Protein 9CLY (pdb70)

Structure (mmCIF, N/CA/C/O backbone):
data_9CLY
#
_entry.id   9CLY
#
_cell.length_a   111.518
_cell.length_b   111.518
_cell.length_c   102.561
_cell.angle_alpha   90.000
_cell.angle_beta   90.000
_cell.angle_gamma   120.000
#
_symmetry.space_group_name_H-M   'P 31 2 1'
#
loop_
_entity.id
_entity.type
_entity.pdbx_description
1 polymer 'CylG protein'
2 non-polymer 'NADPH DIHYDRO-NICOTINAMIDE-ADENINE-DINUCLEOTIDE PHOSPHATE'
3 non-polymer IMIDAZOLE
4 water water
#
loop_
_atom_site.group_PDB
_atom_site.id
_atom_site.type_symbol
_atom_site.label_atom_id
_atom_site.label_alt_id
_atom_site.label_comp_id
_atom_site.label_asym_id
_atom_site.label_entity_id
_atom_site.label_seq_id
_atom_site.pdbx_PDB_ins_code
_atom_site.Cartn_x
_atom_site.Cartn_y
_atom_site.Cartn_z
_atom_site.occupancy
_atom_site.B_iso_or_equiv
_atom_site.auth_seq_id
_atom_site.auth_comp_id
_atom_site.auth_asym_id
_atom_site.auth_atom_id
_atom_site.pdbx_PDB_model_num
ATOM 1 N N . MET A 1 4 ? 56.07369 -26.93497 13.63442 1.000 58.15235 1 MET A N 1
ATOM 2 C CA . MET A 1 4 ? 55.13948 -26.21850 14.50423 1.000 67.74641 1 MET A CA 1
ATOM 3 C C . MET A 1 4 ? 53.68213 -26.63126 14.23856 1.000 51.20414 1 MET A C 1
ATOM 4 O O . MET A 1 4 ? 52.93911 -25.90406 13.58810 1.000 56.70599 1 MET A O 1
ATOM 9 N N . LYS A 1 5 ? 53.27297 -27.79250 14.73376 1.000 47.21202 2 LYS A N 1
ATOM 10 C CA . LYS A 1 5 ? 51.92304 -28.28111 14.47306 1.000 41.30109 2 LYS A CA 1
ATOM 11 C C . LYS A 1 5 ? 50.90066 -27.60529 15.38445 1.000 40.65372 2 LYS A C 1
ATOM 12 O O . LYS A 1 5 ? 51.18504 -27.28982 16.54443 1.000 40.35553 2 LYS A O 1
ATOM 18 N N . VAL A 1 6 ? 49.68834 -27.41063 14.85806 1.000 34.20122 3 VAL A N 1
ATOM 19 C CA . VAL A 1 6 ? 48.60004 -26.75005 15.57798 1.000 29.65536 3 VAL A CA 1
ATOM 20 C C . VAL A 1 6 ? 47.53431 -27.77934 15.93837 1.000 34.22422 3 VAL A C 1
ATOM 21 O O . VAL A 1 6 ? 47.03573 -28.50115 15.06362 1.000 30.45169 3 VAL A O 1
ATOM 25 N N . ALA A 1 7 ? 47.16911 -27.83066 17.21934 1.000 27.97112 4 ALA A N 1
ATOM 26 C CA . ALA A 1 7 ? 46.10649 -28.69805 17.70436 1.000 31.84021 4 ALA A CA 1
ATOM 27 C C . ALA A 1 7 ? 44.99925 -27.87756 18.35199 1.000 31.24663 4 ALA A C 1
ATOM 28 O O . ALA A 1 7 ? 45.27138 -26.93839 19.10480 1.000 33.96258 4 ALA A O 1
ATOM 30 N N . ILE A 1 8 ? 43.74855 -28.23802 18.06085 1.000 31.29477 5 ILE A N 1
ATOM 31 C CA . ILE A 1 8 ? 42.57966 -27.68312 18.73809 1.000 30.71570 5 ILE A CA 1
ATOM 32 C C . ILE A 1 8 ? 41.96488 -28.76908 19.60902 1.000 27.52002 5 ILE A C 1
ATOM 33 O O . ILE A 1 8 ? 41.61697 -29.84241 19.10837 1.000 28.83390 5 ILE A O 1
ATOM 38 N N . VAL A 1 9 ? 41.79026 -28.48110 20.89543 1.000 28.71381 6 VAL A N 1
ATOM 39 C CA . VAL A 1 9 ? 41.16163 -29.41322 21.83405 1.000 25.97150 6 VAL A CA 1
ATOM 40 C C . VAL A 1 9 ? 39.89330 -28.75037 22.37429 1.000 30.88866 6 VAL A C 1
ATOM 41 O O . VAL A 1 9 ? 39.96995 -27.74675 23.09563 1.000 28.09393 6 VAL A O 1
ATOM 45 N N . THR A 1 10 ? 38.72489 -29.29707 22.02927 1.000 27.25499 7 THR A N 1
ATOM 46 C CA . THR A 1 10 ? 37.48951 -28.76356 22.58966 1.000 30.79573 7 THR A CA 1
ATOM 47 C C . THR A 1 10 ? 37.26090 -29.35983 23.97048 1.000 31.27337 7 THR A C 1
ATOM 48 O O . THR A 1 10 ? 37.68462 -30.48411 24.26503 1.000 30.90516 7 THR A O 1
ATOM 52 N N . GLY A 1 11 ? 36.59978 -28.58855 24.82551 1.000 28.64327 8 GLY A N 1
ATOM 53 C CA . GLY A 1 11 ? 36.58386 -28.93665 26.24087 1.000 30.61927 8 GLY A CA 1
ATOM 54 C C . GLY A 1 11 ? 37.96708 -29.14490 26.81589 1.000 32.29681 8 GLY A C 1
ATOM 55 O O . GLY A 1 11 ? 38.17565 -30.06546 27.61516 1.000 33.59251 8 GLY A O 1
ATOM 56 N N . GLY A 1 12 ? 38.92701 -28.30988 26.42445 1.000 28.73434 9 GLY A N 1
ATOM 57 C CA . GLY A 1 12 ? 40.31539 -28.60957 26.70771 1.000 29.62343 9 GLY A CA 1
ATOM 58 C C . GLY A 1 12 ? 40.87363 -28.07239 28.00714 1.000 34.74244 9 GLY A C 1
ATOM 59 O O . GLY A 1 12 ? 42.10179 -28.07475 28.17743 1.000 32.86645 9 GLY A O 1
ATOM 60 N N . THR A 1 13 ? 40.01798 -27.60886 28.93251 1.000 31.30854 10 THR A N 1
ATOM 61 C CA . THR A 1 13 ? 40.48360 -26.96692 30.15452 1.000 34.74997 10 THR A CA 1
ATOM 62 C C . THR A 1 13 ? 40.13948 -27.72885 31.42167 1.000 35.29821 10 THR A C 1
ATOM 63 O O . THR A 1 13 ? 40.61742 -27.34631 32.49777 1.000 35.15198 10 THR A O 1
ATOM 67 N N . ARG A 1 14 ? 39.34257 -28.79062 31.33698 1.000 32.44611 11 ARG A N 1
ATOM 68 C CA . ARG A 1 14 ? 38.98958 -29.57623 32.51140 1.000 35.08707 11 ARG A CA 1
ATOM 69 C C . ARG A 1 14 ? 39.02466 -31.05164 32.14390 1.000 30.78604 11 ARG A C 1
ATOM 70 O O . ARG A 1 14 ? 38.91374 -31.40997 30.97548 1.000 31.76434 11 ARG A O 1
ATOM 78 N N . GLY A 1 15 ? 39.19883 -31.89761 33.15936 1.000 28.85313 12 GLY A N 1
ATOM 79 C CA . GLY A 1 15 ? 39.05063 -33.33675 33.00179 1.000 30.45417 12 GLY A CA 1
ATOM 80 C C . GLY A 1 15 ? 39.92902 -33.91862 31.91364 1.000 34.61675 12 GLY A C 1
ATOM 81 O O . GLY A 1 15 ? 41.11872 -33.59448 31.78580 1.000 34.10908 12 GLY A O 1
ATOM 82 N N . ILE A 1 16 ? 39.32789 -34.79060 31.10077 1.000 35.04734 13 ILE A N 1
ATOM 83 C CA . ILE A 1 16 ? 40.08823 -35.48293 30.06418 1.000 30.08861 13 ILE A CA 1
ATOM 84 C C . ILE A 1 16 ? 40.66579 -34.48388 29.07997 1.000 30.05083 13 ILE A C 1
ATOM 85 O O . ILE A 1 16 ? 41.82211 -34.61114 28.65109 1.000 28.41061 13 ILE A O 1
ATOM 90 N N . GLY A 1 17 ? 39.89930 -33.43649 28.76082 1.000 29.82983 14 GLY A N 1
ATOM 91 C CA . GLY A 1 17 ? 40.37257 -32.45485 27.79845 1.000 28.17757 14 GLY A CA 1
ATOM 92 C C . GLY A 1 17 ? 41.57777 -31.69072 28.29069 1.000 30.39992 14 GLY A C 1
ATOM 93 O O . GLY A 1 17 ? 42.51014 -31.41147 27.52174 1.000 27.54589 14 GLY A O 1
ATOM 94 N N A ARG A 1 18 ? 41.58167 -31.31659 29.57319 0.520 31.52120 15 ARG A N 1
ATOM 95 N N B ARG A 1 18 ? 41.59014 -31.32982 29.57851 0.480 31.51730 15 ARG A N 1
ATOM 96 C CA A ARG A 1 18 ? 42.75128 -30.67283 30.16101 0.520 31.66618 15 ARG A CA 1
ATOM 97 C CA B ARG A 1 18 ? 42.75430 -30.66869 30.16083 0.480 31.63386 15 ARG A CA 1
ATOM 98 C C A ARG A 1 18 ? 43.99215 -31.54346 30.00178 0.520 28.34455 15 ARG A C 1
ATOM 99 C C B ARG A 1 18 ? 43.99964 -31.53881 30.02743 0.480 28.94175 15 ARG A C 1
ATOM 100 O O A ARG A 1 18 ? 45.06694 -31.04924 29.64494 0.520 30.17852 15 ARG A O 1
ATOM 101 O O B ARG A 1 18 ? 45.08578 -31.04003 29.71375 0.480 29.97143 15 ARG A O 1
ATOM 116 N N . ALA A 1 19 ? 43.85849 -32.84531 30.25468 1.000 26.39538 16 ALA A N 1
ATOM 117 C CA . ALA A 1 19 ? 45.00845 -33.74285 30.16172 1.000 29.31784 16 ALA A CA 1
ATOM 118 C C . ALA A 1 19 ? 45.48659 -33.87943 28.72036 1.000 27.17231 16 ALA A C 1
ATOM 119 O O . ALA A 1 19 ? 46.69155 -33.96110 28.46491 1.000 30.05520 16 ALA A O 1
ATOM 121 N N . ILE A 1 20 ? 44.55587 -33.88203 27.76686 1.000 27.96355 17 ILE A N 1
ATOM 122 C CA . ILE A 1 20 ? 44.92466 -33.88388 26.35326 1.000 28.44805 17 ILE A CA 1
ATOM 123 C C . ILE A 1 20 ? 45.67681 -32.60139 25.99067 1.000 28.64876 17 ILE A C 1
ATOM 124 O O . ILE A 1 20 ? 46.72901 -32.63968 25.34080 1.000 28.98004 17 ILE A O 1
ATOM 129 N N . THR A 1 21 ? 45.15118 -31.44707 26.41240 1.000 30.05379 18 THR A N 1
ATOM 130 C CA . THR A 1 21 ? 45.84022 -30.17616 26.18875 1.000 26.77368 18 THR A CA 1
ATOM 131 C C . THR A 1 21 ? 47.25952 -30.21784 26.73277 1.000 30.76192 18 THR A C 1
ATOM 132 O O . THR A 1 21 ? 48.21305 -29.83329 26.05088 1.000 34.80780 18 THR A O 1
ATOM 136 N N . LYS A 1 22 ? 47.40843 -30.68111 27.97555 1.000 31.31862 19 LYS A N 1
ATOM 137 C CA . LYS A 1 22 ? 48.71759 -30.74918 28.60460 1.000 31.47918 19 LYS A CA 1
ATOM 138 C C . LYS A 1 22 ? 49.64995 -31.69508 27.85935 1.000 33.54505 19 LYS A C 1
ATOM 139 O O . LYS A 1 22 ? 50.85622 -31.43454 27.75050 1.000 34.27273 19 LYS A O 1
ATOM 145 N N . GLU A 1 23 ? 49.11756 -32.80997 27.35878 1.000 31.74457 20 GLU A N 1
ATOM 146 C CA . GLU A 1 23 ? 49.96726 -33.79092 26.69981 1.000 33.51108 20 GLU A CA 1
ATOM 147 C C . GLU A 1 23 ? 50.43370 -33.28503 25.34644 1.000 34.29547 20 GLU A C 1
ATOM 148 O O . GLU A 1 23 ? 51.62127 -33.38808 25.01011 1.000 34.66695 20 GLU A O 1
ATOM 154 N N . LEU A 1 24 ? 49.50422 -32.74099 24.55260 1.000 32.14063 21 LEU A N 1
ATOM 155 C CA . LEU A 1 24 ? 49.87495 -32.18134 23.25785 1.000 33.47707 21 LEU A CA 1
ATOM 156 C C . LEU A 1 24 ? 50.79215 -30.98045 23.41267 1.000 34.77995 21 LEU A C 1
ATOM 157 O O . LEU A 1 24 ? 51.67997 -30.78357 22.57935 1.000 37.19919 21 LEU A O 1
ATOM 162 N N . TYR A 1 25 ? 50.59136 -30.17083 24.46155 1.000 34.09219 22 TYR A N 1
ATOM 163 C CA . TYR A 1 25 ? 51.52111 -29.08429 24.76831 1.000 34.40211 22 TYR A CA 1
ATOM 164 C C . TYR A 1 25 ? 52.91724 -29.62723 25.03757 1.000 41.30269 22 TYR A C 1
ATOM 165 O O . TYR A 1 25 ? 53.91677 -29.12423 24.50272 1.000 38.61639 22 TYR A O 1
ATOM 174 N N . LYS A 1 26 ? 52.99981 -30.65296 25.88546 1.000 38.85209 23 LYS A N 1
ATOM 175 C CA . LYS A 1 26 ? 54.28285 -31.26485 26.20428 1.000 39.55889 23 LYS A CA 1
ATOM 176 C C . LYS A 1 26 ? 54.95901 -31.81389 24.95474 1.000 40.10241 23 LYS A C 1
ATOM 177 O O . LYS A 1 26 ? 56.18594 -31.79342 24.85703 1.000 39.08179 23 LYS A O 1
ATOM 183 N N . GLU A 1 27 ? 54.17363 -32.28694 23.98553 1.000 40.63909 24 GLU A N 1
ATOM 184 C CA . GLU A 1 27 ? 54.68592 -32.86008 22.74597 1.000 43.98364 24 GLU A CA 1
ATOM 185 C C . GLU A 1 27 ? 55.04978 -31.81833 21.68822 1.000 47.08547 24 GLU A C 1
ATOM 186 O O . GLU A 1 27 ? 55.40147 -32.20324 20.56462 1.000 46.08101 24 GLU A O 1
ATOM 192 N N . GLY A 1 28 ? 54.96596 -30.52515 21.99554 1.000 40.29456 25 GLY A N 1
ATOM 193 C CA . GLY A 1 28 ? 55.44254 -29.49897 21.08871 1.000 39.61323 25 GLY A CA 1
ATOM 194 C C . GLY A 1 28 ? 54.39462 -28.85215 20.20117 1.000 41.84797 25 GLY A C 1
ATOM 195 O O . GLY A 1 28 ? 54.75949 -28.01280 19.36769 1.000 43.77503 25 GLY A O 1
ATOM 196 N N . TYR A 1 29 ? 53.11687 -29.21265 20.33943 1.000 34.20261 26 TYR A N 1
ATOM 197 C CA . TYR A 1 29 ? 52.07112 -28.56194 19.55867 1.000 37.83066 26 TYR A CA 1
ATOM 198 C C . TYR A 1 29 ? 51.82973 -27.13833 20.04475 1.000 40.24396 26 TYR A C 1
ATOM 199 O O . TYR A 1 29 ? 51.98431 -26.82373 21.22953 1.000 38.62031 26 TYR A O 1
ATOM 208 N N . LYS A 1 30 ? 51.43360 -26.27479 19.11275 1.000 41.53274 27 LYS A N 1
ATOM 209 C CA . LYS A 1 30 ? 50.66829 -25.09182 19.46987 1.000 36.58567 27 LYS A CA 1
ATOM 210 C C . LYS A 1 30 ? 49.24387 -25.54974 19.74018 1.000 35.21316 27 LYS A C 1
ATOM 211 O O . LYS A 1 30 ? 48.57110 -26.06437 18.83752 1.000 35.68699 27 LYS A O 1
ATOM 217 N N . VAL A 1 31 ? 48.79698 -25.41435 20.98383 1.000 33.36436 28 VAL A N 1
ATOM 218 C CA . VAL A 1 31 ? 47.50612 -25.94163 21.41162 1.000 35.43980 28 VAL A CA 1
ATOM 219 C C . VAL A 1 31 ? 46.54163 -24.78494 21.63089 1.000 37.58235 28 VAL A C 1
ATOM 220 O O . VAL A 1 31 ? 46.90884 -23.75620 22.21221 1.000 36.77577 28 VAL A O 1
ATOM 224 N N . ILE A 1 32 ? 45.31702 -24.94905 21.13303 1.000 34.23925 29 ILE A N 1
ATOM 225 C CA . ILE A 1 32 ? 44.20309 -24.04309 21.39649 1.000 32.52940 29 ILE A CA 1
ATOM 226 C C . ILE A 1 32 ? 43.14892 -24.84061 22.14322 1.000 30.67476 29 ILE A C 1
ATOM 227 O O . ILE A 1 32 ? 42.61728 -25.82079 21.61143 1.000 34.02305 29 ILE A O 1
ATOM 232 N N . ALA A 1 33 ? 42.86802 -24.44879 23.37795 1.000 30.01162 30 ALA A N 1
ATOM 233 C CA . ALA A 1 33 ? 41.87142 -25.12150 24.19554 1.000 31.53285 30 ALA A CA 1
ATOM 234 C C . ALA A 1 33 ? 40.58062 -24.31874 24.16483 1.000 31.14230 30 ALA A C 1
ATOM 235 O O . ALA A 1 33 ? 40.58595 -23.11806 24.44519 1.000 33.86348 30 ALA A O 1
ATOM 237 N N . ILE A 1 34 ? 39.48244 -24.98184 23.82926 1.000 29.83531 31 ILE A N 1
ATOM 238 C CA . ILE A 1 34 ? 38.16971 -24.35192 23.75552 1.000 34.71440 31 ILE A CA 1
ATOM 239 C C . ILE A 1 34 ? 37.33558 -24.84323 24.92828 1.000 30.03010 31 ILE A C 1
ATOM 240 O O . ILE A 1 34 ? 37.35399 -26.03146 25.24672 1.000 30.99225 31 ILE A O 1
ATOM 245 N N . TYR A 1 35 ? 36.62610 -23.92228 25.58453 1.000 32.69277 32 TYR A N 1
ATOM 246 C CA . TYR A 1 35 ? 35.77149 -24.23761 26.72326 1.000 34.05685 32 TYR A CA 1
ATOM 247 C C . TYR A 1 35 ? 34.48089 -23.43392 26.60571 1.000 36.84126 32 TYR A C 1
ATOM 248 O O . TYR A 1 35 ? 34.33936 -22.56248 25.74793 1.000 36.48120 32 TYR A O 1
ATOM 257 N N . ASN A 1 36 ? 33.54645 -23.71112 27.50858 1.000 41.58962 33 ASN A N 1
ATOM 258 C CA . ASN A 1 36 ? 32.17239 -23.25340 27.37119 1.000 41.43531 33 ASN A CA 1
ATOM 259 C C . ASN A 1 36 ? 31.76586 -22.19318 28.37505 1.000 42.50603 33 ASN A C 1
ATOM 260 O O . ASN A 1 36 ? 30.97044 -21.31990 28.02671 1.000 46.28530 33 ASN A O 1
ATOM 265 N N . SER A 1 37 ? 32.26458 -22.24195 29.61319 1.000 41.52016 34 SER A N 1
ATOM 266 C CA . SER A 1 37 ? 31.75784 -21.29470 30.59980 1.000 45.89846 34 SER A CA 1
ATOM 267 C C . SER A 1 37 ? 32.70044 -20.99023 31.75846 1.000 47.17529 34 SER A C 1
ATOM 268 O O . SER A 1 37 ? 32.59047 -19.92105 32.36197 1.000 49.23496 34 SER A O 1
ATOM 271 N N . ASN A 1 38 ? 33.60067 -21.90443 32.11323 1.000 44.63851 35 ASN A N 1
ATOM 272 C CA . ASN A 1 38 ? 34.39767 -21.72113 33.33062 1.000 48.18983 35 ASN A CA 1
ATOM 273 C C . ASN A 1 38 ? 35.65134 -20.92855 32.98723 1.000 48.71486 35 ASN A C 1
ATOM 274 O O . ASN A 1 38 ? 36.69079 -21.48461 32.63494 1.000 48.51979 35 ASN A O 1
ATOM 279 N N . ASP A 1 39 ? 35.55504 -19.60547 33.10424 1.000 45.62630 36 ASP A N 1
ATOM 280 C CA . ASP A 1 39 ? 36.69370 -18.75706 32.77412 1.000 50.10459 36 ASP A CA 1
ATOM 281 C C . ASP A 1 39 ? 37.84528 -18.96720 33.74829 1.000 51.11788 36 ASP A C 1
ATOM 282 O O . ASP A 1 39 ? 39.01508 -18.94190 33.34686 1.000 50.01479 36 ASP A O 1
ATOM 287 N N . ALA A 1 40 ? 37.53391 -19.19067 35.02769 1.000 53.15930 37 ALA A N 1
ATOM 288 C CA . ALA A 1 40 ? 38.57884 -19.29646 36.04290 1.000 54.12856 37 ALA A CA 1
ATOM 289 C C . ALA A 1 40 ? 39.47906 -20.49849 35.78182 1.000 52.68148 37 ALA A C 1
ATOM 290 O O . ALA A 1 40 ? 40.70929 -20.37879 35.77833 1.000 54.75482 37 ALA A O 1
ATOM 292 N N . LYS A 1 41 ? 38.88074 -21.66878 35.55696 1.000 53.28928 38 LYS A N 1
ATOM 293 C CA . LYS A 1 41 ? 39.67304 -22.84578 35.22416 1.000 50.70618 38 LYS A CA 1
ATOM 294 C C . LYS A 1 41 ? 40.51273 -22.61047 33.97594 1.000 49.68045 38 LYS A C 1
ATOM 295 O O . LYS A 1 41 ? 41.68541 -23.00032 33.92903 1.000 51.47459 38 LYS A O 1
ATOM 301 N N . ALA A 1 42 ? 39.93488 -21.96571 32.95575 1.00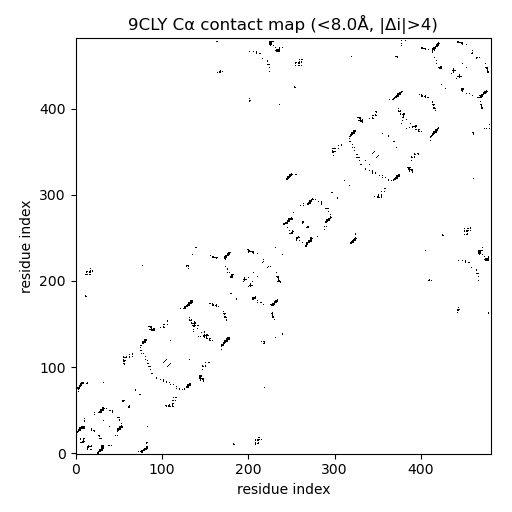0 47.02325 39 ALA A N 1
ATOM 302 C CA . ALA A 1 42 ? 40.68165 -21.71775 31.72459 1.000 46.42490 39 ALA A CA 1
ATOM 303 C C . ALA A 1 42 ? 41.88630 -20.81190 31.96808 1.000 46.75956 39 ALA A C 1
ATOM 304 O O . ALA A 1 42 ? 42.98014 -21.06740 31.45294 1.000 48.04368 39 ALA A O 1
ATOM 306 N N . ARG A 1 43 ? 41.70876 -19.74490 32.74107 1.000 50.07443 40 ARG A N 1
ATOM 307 C CA . ARG A 1 43 ? 42.83063 -18.84802 32.99819 1.000 51.29470 40 ARG A CA 1
ATOM 308 C C . ARG A 1 43 ? 43.90058 -19.53047 33.84185 1.000 49.46342 40 ARG A C 1
ATOM 309 O O . ARG A 1 43 ? 45.09795 -19.34279 33.60364 1.000 50.80454 40 ARG A O 1
ATOM 317 N N . ALA A 1 44 ? 43.49008 -20.34795 34.81396 1.000 50.59230 41 ALA A N 1
ATOM 318 C CA . ALA A 1 44 ? 44.46249 -21.07729 35.61839 1.000 51.66000 41 ALA A CA 1
ATOM 319 C C . ALA A 1 44 ? 45.29214 -22.02594 34.76691 1.000 49.59468 41 ALA A C 1
ATOM 320 O O . ALA A 1 44 ? 46.47634 -22.23346 35.04643 1.000 52.82468 41 ALA A O 1
ATOM 322 N N . LEU A 1 45 ? 44.70151 -22.60666 33.72562 1.000 46.97880 42 LEU A N 1
ATOM 323 C CA . LEU A 1 45 ? 45.47915 -23.48204 32.85381 1.000 48.33370 42 LEU A CA 1
ATOM 324 C C . LEU A 1 45 ? 46.43802 -22.67511 31.98615 1.000 49.01484 42 LEU A C 1
ATOM 325 O O . LEU A 1 45 ? 47.58696 -23.07909 31.77138 1.000 42.54743 42 LEU A O 1
ATOM 330 N N . GLN A 1 46 ? 45.98474 -21.52514 31.48849 1.000 49.61320 43 GLN A N 1
ATOM 331 C CA . GLN A 1 46 ? 46.85848 -20.66240 30.70534 1.000 51.49360 43 GLN A CA 1
ATOM 332 C C . GLN A 1 46 ? 48.02799 -20.15659 31.54199 1.000 51.33205 43 GLN A C 1
ATOM 333 O O . GLN A 1 46 ? 49.12302 -19.94754 31.01020 1.000 50.37818 43 GLN A O 1
ATOM 339 N N . GLU A 1 47 ? 47.81852 -19.98259 32.85214 1.000 52.60079 44 GLU A N 1
ATOM 340 C CA . GLU A 1 47 ? 48.91574 -19.68846 33.76930 1.000 53.93479 44 GLU A CA 1
ATOM 341 C C . GLU A 1 47 ? 49.96431 -20.79894 33.76088 1.000 59.71983 44 GLU A C 1
ATOM 342 O O . GLU A 1 47 ? 51.17181 -20.52951 33.72666 1.000 63.04348 44 GLU A O 1
ATOM 348 N N . GLU A 1 48 ? 49.52307 -22.05770 33.82530 1.000 54.65823 45 GLU A N 1
ATOM 349 C CA . GLU A 1 48 ? 50.46654 -23.17285 33.82229 1.000 56.65435 45 GLU A CA 1
ATOM 350 C C . GLU A 1 48 ? 51.16977 -23.30600 32.47712 1.000 54.96281 45 GLU A C 1
ATOM 351 O O . GLU A 1 48 ? 52.36804 -23.60565 32.42747 1.000 55.48188 45 GLU A O 1
ATOM 357 N N . LEU A 1 49 ? 50.43893 -23.10996 31.37528 1.000 49.59906 46 LEU A N 1
ATOM 358 C CA . LEU A 1 49 ? 50.95899 -23.30472 30.02229 1.000 44.94380 46 LEU A CA 1
ATOM 359 C C . LEU A 1 49 ? 50.91936 -21.97075 29.28537 1.000 48.35220 46 LEU A C 1
ATOM 360 O O . LEU A 1 49 ? 49.93279 -21.65695 28.60170 1.000 42.04069 46 LEU A O 1
ATOM 365 N N . PRO A 1 50 ? 51.98437 -21.16830 29.37449 1.000 48.50209 47 PRO A N 1
ATOM 366 C CA . PRO A 1 50 ? 51.91929 -19.78872 28.85086 1.000 45.27504 47 PRO A CA 1
ATOM 367 C C . PRO A 1 50 ? 51.68585 -19.69712 27.34953 1.000 44.86442 47 PRO A C 1
ATOM 368 O O . PRO A 1 50 ? 51.08216 -18.72331 26.88564 1.000 47.50329 47 PRO A O 1
ATOM 372 N N . LYS A 1 51 ? 52.12354 -20.68384 26.57570 1.000 45.73392 48 LYS A N 1
ATOM 373 C CA . LYS A 1 51 ? 51.93497 -20.66880 25.13085 1.000 44.70850 48 LYS A CA 1
ATOM 374 C C . LYS A 1 51 ? 50.54872 -21.13264 24.69939 1.000 41.65214 48 LYS A C 1
ATOM 375 O O . LYS A 1 51 ? 50.26316 -21.14095 23.49749 1.000 41.27589 48 LYS A O 1
ATOM 381 N N . LEU A 1 52 ? 49.68109 -21.49809 25.63884 1.000 42.39061 49 LEU A N 1
ATOM 382 C CA . LEU A 1 52 ? 48.34952 -22.00080 25.31213 1.000 41.55324 49 LEU A CA 1
ATOM 383 C C . LEU A 1 52 ? 47.41935 -20.85352 24.92995 1.000 42.54252 49 LEU A C 1
ATOM 384 O O . LEU A 1 52 ? 47.37575 -19.82548 25.61388 1.000 42.91762 49 LEU A O 1
ATOM 389 N N . ASP A 1 53 ? 46.69176 -21.01540 23.82844 1.000 38.78566 50 ASP A N 1
ATOM 390 C CA . ASP A 1 53 ? 45.55454 -20.15149 23.53921 1.000 40.67827 50 ASP A CA 1
ATOM 391 C C . ASP A 1 53 ? 44.30559 -20.79530 24.12929 1.000 41.02133 50 ASP A C 1
ATOM 392 O O . ASP A 1 53 ? 44.12708 -22.01145 24.03503 1.000 36.61035 50 ASP A O 1
ATOM 397 N N . VAL A 1 54 ? 43.45053 -19.98782 24.75873 1.000 37.73275 51 VAL A N 1
ATOM 398 C CA . VAL A 1 54 ? 42.17232 -20.47100 25.26804 1.000 37.48642 51 VAL A CA 1
ATOM 399 C C . VAL A 1 54 ? 41.07565 -19.55821 24.75054 1.000 43.31352 51 VAL A C 1
ATOM 400 O O . VAL A 1 54 ? 41.24372 -18.33442 24.71092 1.000 42.76237 51 VAL A O 1
ATOM 404 N N . TYR A 1 55 ? 39.96253 -20.15554 24.31813 1.000 41.11451 52 TYR A N 1
ATOM 405 C CA . TYR A 1 55 ? 38.81203 -19.38969 23.85356 1.000 39.78462 52 TYR A CA 1
ATOM 406 C C . TYR A 1 55 ? 37.54693 -19.95626 24.47597 1.000 36.56286 52 TYR A C 1
ATOM 407 O O . TYR A 1 55 ? 37.37992 -21.17267 24.56534 1.000 36.39197 52 TYR A O 1
ATOM 416 N N . LYS A 1 56 ? 36.66341 -19.07345 24.91557 1.000 39.58987 53 LYS A N 1
ATOM 417 C CA . LYS A 1 56 ? 35.33192 -19.47306 25.33948 1.000 39.83176 53 LYS A CA 1
ATOM 418 C C . LYS A 1 56 ? 34.44213 -19.49418 24.10501 1.000 43.16937 53 LYS A C 1
ATOM 419 O O . LYS A 1 56 ? 34.25583 -18.46374 23.45278 1.000 46.74718 53 LYS A O 1
ATOM 425 N N . CYS A 1 57 ? 33.89124 -20.66069 23.78464 1.000 39.84172 54 CYS A N 1
ATOM 426 C CA . CYS A 1 57 ? 33.09997 -20.79966 22.57137 1.000 37.85283 54 CYS A CA 1
ATOM 427 C C . CYS A 1 57 ? 32.12820 -21.95889 22.75008 1.000 44.13253 54 CYS A C 1
ATOM 428 O O . CYS A 1 57 ? 32.55151 -23.06678 23.09306 1.000 43.28141 54 CYS A O 1
ATOM 431 N N . ASN A 1 58 ? 30.83803 -21.70617 22.53428 1.000 36.49287 55 ASN A N 1
ATOM 432 C CA . ASN A 1 58 ? 29.84354 -22.77771 22.50132 1.000 41.24105 55 ASN A CA 1
ATOM 433 C C . ASN A 1 58 ? 29.92686 -23.47223 21.14541 1.000 42.63630 55 ASN A C 1
ATOM 434 O O . ASN A 1 58 ? 29.53729 -22.90232 20.11974 1.000 40.51498 55 ASN A O 1
ATOM 439 N N . ILE A 1 59 ? 30.41608 -24.71456 21.13507 1.000 36.76652 56 ILE A N 1
ATOM 440 C CA . ILE A 1 59 ? 30.65856 -25.37070 19.86074 1.000 35.49196 56 ILE A CA 1
ATOM 441 C C . ILE A 1 59 ? 29.37927 -25.74212 19.13553 1.000 34.80205 56 ILE A C 1
ATOM 442 O O . ILE A 1 59 ? 29.43968 -26.10917 17.96404 1.000 33.52972 56 ILE A O 1
ATOM 447 N N . SER A 1 60 ? 28.21507 -25.60728 19.76828 1.000 33.46847 57 SER A N 1
ATOM 448 C CA . SER A 1 60 ? 26.98978 -25.88035 19.03226 1.000 38.80349 57 SER A CA 1
ATOM 449 C C . SER A 1 60 ? 26.54361 -24.69385 18.19092 1.000 42.21418 57 SER A C 1
ATOM 450 O O . SER A 1 60 ? 25.57738 -24.82348 17.43199 1.000 38.13938 57 SER A O 1
ATOM 453 N N . ASP A 1 61 ? 27.23168 -23.55636 18.30026 1.000 38.40063 58 ASP A N 1
ATOM 454 C CA . ASP A 1 61 ? 26.96399 -22.37432 17.48404 1.000 40.11241 58 ASP A CA 1
ATOM 455 C C . ASP A 1 61 ? 27.90563 -22.39843 16.28230 1.000 42.45841 58 ASP A C 1
ATOM 456 O O . ASP A 1 61 ? 29.10583 -22.12564 16.41998 1.000 42.77039 58 ASP A O 1
ATOM 461 N N . ALA A 1 62 ? 27.35783 -22.71293 15.10378 1.000 40.93569 59 ALA A N 1
ATOM 462 C CA . ALA A 1 62 ? 28.19233 -22.95618 13.92935 1.000 41.56370 59 ALA A CA 1
ATOM 463 C C . ALA A 1 62 ? 28.93499 -21.69848 13.49701 1.000 43.82443 59 ALA A C 1
ATOM 464 O O . ALA A 1 62 ? 30.09000 -21.77316 13.06457 1.000 46.36320 59 ALA A O 1
ATOM 466 N N . LYS A 1 63 ? 28.28765 -20.53987 13.59320 1.000 42.99152 60 LYS A N 1
ATOM 467 C CA . LYS A 1 63 ? 28.91701 -19.30852 13.13671 1.000 44.56962 60 LYS A CA 1
ATOM 468 C C . LYS A 1 63 ? 30.07700 -18.91615 14.03938 1.000 45.67302 60 LYS A C 1
ATOM 469 O O . LYS A 1 63 ? 31.15689 -18.55647 13.55244 1.000 44.83772 60 LYS A O 1
ATOM 475 N N . ALA A 1 64 ? 29.87785 -18.97927 15.35757 1.000 43.68641 61 ALA A N 1
ATOM 476 C CA . ALA A 1 64 ? 30.97976 -18.67247 16.26051 1.000 43.18858 61 ALA A CA 1
ATOM 477 C C . ALA A 1 64 ? 32.12289 -19.66704 16.08659 1.000 42.07393 61 ALA A C 1
ATOM 478 O O . ALA A 1 64 ? 33.29379 -19.29085 16.18158 1.000 44.58733 61 ALA A O 1
ATOM 480 N N . VAL A 1 65 ? 31.81033 -20.92632 15.78806 1.000 38.55463 62 VAL A N 1
ATOM 481 C CA . VAL A 1 65 ? 32.85994 -21.90674 15.53374 1.000 36.80000 62 VAL A CA 1
ATOM 482 C C . VAL A 1 65 ? 33.64413 -21.54003 14.27397 1.000 37.71117 62 VAL A C 1
ATOM 483 O O . VAL A 1 65 ? 34.88147 -21.58828 14.25340 1.000 34.84405 62 VAL A O 1
ATOM 487 N N . GLN A 1 66 ? 32.93654 -21.17110 13.20058 1.000 40.47776 63 GLN A N 1
ATOM 488 C CA . GLN A 1 66 ? 33.62081 -20.82956 11.95549 1.000 40.87215 63 GLN A CA 1
ATOM 489 C C . GLN A 1 66 ? 34.52176 -19.62099 12.15334 1.000 38.32947 63 GLN A C 1
ATOM 490 O O . GLN A 1 66 ? 35.67963 -19.62370 11.72073 1.000 44.05876 63 GLN A O 1
ATOM 496 N N . LYS A 1 67 ? 34.01581 -18.59448 12.83718 1.000 40.80067 64 LYS A N 1
ATOM 497 C CA . LYS A 1 67 ? 34.81904 -17.41814 13.16524 1.000 44.10660 64 LYS A CA 1
ATOM 498 C C . LYS A 1 67 ? 36.12413 -17.81564 13.85208 1.000 44.47626 64 LYS A C 1
ATOM 499 O O . LYS A 1 67 ? 37.21312 -17.39288 13.44489 1.000 43.97825 64 LYS A O 1
ATOM 505 N N . LEU A 1 68 ? 36.03047 -18.66126 14.88242 1.000 41.07800 65 LEU A N 1
ATOM 506 C CA . LEU A 1 68 ? 37.21613 -19.03348 15.65080 1.000 42.94472 65 LEU A CA 1
ATOM 507 C C . LEU A 1 68 ? 38.20015 -19.83990 14.80973 1.000 39.68269 65 LEU A C 1
ATOM 508 O O . LEU A 1 68 ? 39.40491 -19.55849 14.80256 1.000 38.76696 65 LEU A O 1
ATOM 513 N N . VAL A 1 69 ? 37.70877 -20.85227 14.09689 1.000 37.20452 66 VAL A N 1
ATOM 514 C CA . VAL A 1 69 ? 38.60717 -21.68623 13.30524 1.000 37.18035 66 VAL A CA 1
ATOM 515 C C . VAL A 1 69 ? 39.31530 -20.85290 12.24271 1.000 43.70094 66 VAL A C 1
ATOM 516 O O . VAL A 1 69 ? 40.52018 -21.01757 12.00254 1.000 41.79930 66 VAL A O 1
ATOM 520 N N . THR A 1 70 ? 38.59079 -19.92549 11.61096 1.000 38.94965 67 THR A N 1
ATOM 521 C CA . THR A 1 70 ? 39.19831 -19.09942 10.57141 1.000 40.43566 67 THR A CA 1
ATOM 522 C C . THR A 1 70 ? 40.24158 -18.15124 11.16541 1.000 49.46813 67 THR A C 1
ATOM 523 O O . THR A 1 70 ? 41.31926 -17.95780 10.58336 1.000 45.66398 67 THR A O 1
ATOM 527 N N . LYS A 1 71 ? 39.94365 -17.56118 12.32881 1.000 44.30633 68 LYS A N 1
ATOM 528 C CA . LYS A 1 71 ? 40.94637 -16.77274 13.04008 1.000 43.24044 68 LYS A CA 1
ATOM 529 C C . LYS A 1 71 ? 42.16201 -17.62355 13.40103 1.000 47.08689 68 LYS A C 1
ATOM 530 O O . LYS A 1 71 ? 43.30570 -17.23248 13.14535 1.000 44.00122 68 LYS A O 1
ATOM 536 N N . ILE A 1 72 ? 41.93497 -18.79487 14.00301 1.000 42.36925 69 ILE A N 1
ATOM 537 C CA . ILE A 1 72 ? 43.05476 -19.66651 14.35128 1.000 40.62205 69 ILE A CA 1
ATOM 538 C C . ILE A 1 72 ? 43.90337 -19.95328 13.12213 1.000 45.01653 69 ILE A C 1
ATOM 539 O O . ILE A 1 72 ? 45.13870 -19.89193 13.16399 1.000 43.26384 69 ILE A O 1
ATOM 544 N N . PHE A 1 73 ? 43.24613 -20.28413 12.01140 1.000 42.57283 70 PHE A N 1
ATOM 545 C CA . PHE A 1 73 ? 43.96475 -20.66327 10.80247 1.000 44.24914 70 PHE A CA 1
ATOM 546 C C . PHE A 1 73 ? 44.75397 -19.49041 10.22705 1.000 47.88737 70 PHE A C 1
ATOM 547 O O . PHE A 1 73 ? 45.89811 -19.66461 9.78443 1.000 46.41186 70 PHE A O 1
ATOM 555 N N . ARG A 1 74 ? 44.16825 -18.28816 10.23188 1.000 47.32637 71 ARG A N 1
ATOM 556 C CA . ARG A 1 74 ? 44.90254 -17.11584 9.76531 1.000 51.09802 71 ARG A CA 1
ATOM 557 C C . ARG A 1 74 ? 46.11383 -16.84904 10.64317 1.000 54.00894 71 ARG A C 1
ATOM 558 O O . ARG A 1 74 ? 47.18246 -16.48579 10.14294 1.000 51.30901 71 ARG A O 1
ATOM 566 N N . GLU A 1 75 ? 45.96829 -17.03037 11.95776 1.000 53.47264 72 GLU A N 1
ATOM 567 C CA . GLU A 1 75 ? 47.07554 -16.73069 12.85448 1.000 51.87315 72 GLU A CA 1
ATOM 568 C C . GLU A 1 75 ? 48.22273 -17.71955 12.67629 1.000 53.82518 72 GLU A C 1
ATOM 569 O O . GLU A 1 75 ? 49.38553 -17.30841 12.60295 1.000 51.25979 72 GLU A O 1
ATOM 575 N N . TYR A 1 76 ? 47.92585 -19.02425 12.59000 1.000 48.83611 73 TYR A N 1
ATOM 576 C CA . TYR A 1 76 ? 48.98114 -20.03010 12.62519 1.000 48.84845 73 TYR A CA 1
ATOM 577 C C . TYR A 1 76 ? 49.25932 -20.71254 11.29159 1.000 50.23730 73 TYR A C 1
ATOM 578 O O . TYR A 1 76 ? 50.23403 -21.46981 11.20412 1.000 47.65346 73 TYR A O 1
ATOM 587 N N . GLY A 1 77 ? 48.46419 -20.45702 10.25259 1.000 46.81758 74 GLY A N 1
ATOM 588 C CA . GLY A 1 77 ? 48.78591 -20.98731 8.93844 1.000 47.26854 74 GLY A CA 1
ATOM 589 C C . GLY A 1 77 ? 48.37968 -22.42777 8.69860 1.000 54.33893 74 GLY A C 1
ATOM 590 O O . GLY A 1 77 ? 48.84287 -23.04953 7.73496 1.000 53.58179 74 GLY A O 1
ATOM 591 N N . GLY A 1 78 ? 47.52714 -22.98250 9.53736 1.000 49.29078 75 GLY A N 1
ATOM 592 C CA . GLY A 1 78 ? 47.06946 -24.33797 9.33024 1.000 40.92843 75 GLY A CA 1
ATOM 593 C C . GLY A 1 78 ? 46.58711 -24.91961 10.63028 1.000 40.24932 75 GLY A C 1
ATOM 594 O O . GLY A 1 78 ? 46.74854 -24.33836 11.70039 1.000 43.54699 75 GLY A O 1
ATOM 595 N N . ILE A 1 79 ? 45.96427 -26.08464 10.50997 1.000 38.63926 76 ILE A N 1
ATOM 596 C CA . ILE A 1 79 ? 45.45578 -26.84103 11.64399 1.000 38.75844 76 ILE A CA 1
ATOM 597 C C . ILE A 1 79 ? 45.81654 -28.29468 11.39195 1.000 35.75045 76 ILE A C 1
ATOM 598 O O . ILE A 1 79 ? 45.45168 -28.85568 10.35602 1.000 34.79716 76 ILE A O 1
ATOM 603 N N . ASP A 1 80 ? 46.55110 -28.89763 12.31237 1.000 32.63920 77 ASP A N 1
ATOM 604 C CA . ASP A 1 80 ? 47.07286 -30.23128 12.07381 1.000 34.27252 77 ASP A CA 1
ATOM 605 C C . ASP A 1 80 ? 46.31510 -31.31070 12.82001 1.000 29.72743 77 ASP A C 1
ATOM 606 O O . ASP A 1 80 ? 46.36479 -32.47718 12.41635 1.000 33.11790 77 ASP A O 1
ATOM 611 N N . CYS A 1 81 ? 45.59077 -30.94125 13.86559 1.000 29.74258 78 CYS A N 1
ATOM 612 C CA . CYS A 1 81 ? 44.97412 -31.90915 14.75394 1.000 31.21413 78 CYS A CA 1
ATOM 613 C C . CYS A 1 81 ? 43.76499 -31.26366 15.40597 1.000 28.45424 78 CYS A C 1
ATOM 614 O O . CYS A 1 81 ? 43.88363 -30.16947 15.96515 1.000 30.87826 78 CYS A O 1
ATOM 617 N N . LEU A 1 82 ? 42.61551 -31.93267 15.31646 1.000 26.52341 79 LEU A N 1
ATOM 618 C CA . LEU A 1 82 ? 41.39538 -31.55080 16.02057 1.000 26.61909 79 LEU A CA 1
ATOM 619 C C . LEU A 1 82 ? 41.02527 -32.69483 16.94850 1.000 29.04193 79 LEU A C 1
ATOM 620 O O . LEU A 1 82 ? 40.88556 -33.83670 16.49640 1.000 25.96296 79 LEU A O 1
ATOM 625 N N . VAL A 1 83 ? 40.89430 -32.40094 18.23971 1.000 25.79118 80 VAL A N 1
ATOM 626 C CA . VAL A 1 83 ? 40.40414 -33.37173 19.21166 1.000 22.24956 80 VAL A CA 1
ATOM 627 C C . VAL A 1 83 ? 39.01874 -32.90577 19.64507 1.000 25.31899 80 VAL A C 1
ATOM 628 O O . VAL A 1 83 ? 38.87698 -31.88902 20.34033 1.000 27.58623 80 VAL A O 1
ATOM 632 N N . ASN A 1 84 ? 37.99660 -33.63353 19.21258 1.000 25.49353 81 ASN A N 1
ATOM 633 C CA . ASN A 1 84 ? 36.60547 -33.33986 19.55300 1.000 25.92196 81 ASN A CA 1
ATOM 634 C C . ASN A 1 84 ? 36.31385 -34.00519 20.88669 1.000 26.55896 81 ASN A C 1
ATOM 635 O O . ASN A 1 84 ? 35.83139 -35.13861 20.94348 1.000 23.17735 81 ASN A O 1
ATOM 640 N N . ASN A 1 85 ? 36.62229 -33.29829 21.97738 1.000 25.27784 82 ASN A N 1
ATOM 641 C CA . ASN A 1 85 ? 36.50136 -33.86265 23.31884 1.000 26.10946 82 ASN A CA 1
ATOM 642 C C . ASN A 1 85 ? 35.33105 -33.31518 24.12344 1.000 31.86479 82 ASN A C 1
ATOM 643 O O . ASN A 1 85 ? 34.82309 -34.02714 24.98926 1.000 29.64660 82 ASN A O 1
ATOM 648 N N . ALA A 1 86 ? 34.88025 -32.08622 23.85055 1.000 27.04068 83 ALA A N 1
ATOM 649 C CA . ALA A 1 86 ? 33.77649 -31.50536 24.60648 1.000 29.69354 83 ALA A CA 1
ATOM 650 C C . ALA A 1 86 ? 32.53664 -32.38874 24.53378 1.000 28.96625 83 ALA A C 1
ATOM 651 O O . ALA A 1 86 ? 32.17604 -32.89715 23.47044 1.000 28.57639 83 ALA A O 1
ATOM 653 N N . GLY A 1 87 ? 31.88188 -32.56878 25.67936 1.000 31.91248 84 GLY A N 1
ATOM 654 C CA . GLY A 1 87 ? 30.68889 -33.39834 25.75800 1.000 33.71167 84 GLY A CA 1
ATOM 655 C C . GLY A 1 87 ? 29.96040 -33.20207 27.07569 1.000 36.84598 84 GLY A C 1
ATOM 656 O O . GLY A 1 87 ? 30.59146 -32.81771 28.06814 1.000 34.68744 84 GLY A O 1
ATOM 657 N N . ILE A 1 88 ? 28.63945 -33.43551 27.09884 1.000 31.28023 85 ILE A N 1
ATOM 658 C CA . ILE A 1 88 ? 27.83199 -33.29043 28.30502 1.000 31.85874 85 ILE A CA 1
ATOM 659 C C . ILE A 1 88 ? 26.96693 -34.53186 28.50570 1.000 32.43670 85 ILE A C 1
ATOM 660 O O . ILE A 1 88 ? 26.71820 -35.31160 27.58283 1.000 28.42588 85 ILE A O 1
ATOM 665 N N . VAL A 1 89 ? 26.51971 -34.71264 29.74330 1.000 31.69839 86 VAL A N 1
ATOM 666 C CA . VAL A 1 89 ? 25.56941 -35.75791 30.08329 1.000 34.78083 86 VAL A CA 1
ATOM 667 C C . VAL A 1 89 ? 24.34579 -35.09709 30.69718 1.000 34.18302 86 VAL A C 1
ATOM 668 O O . VAL A 1 89 ? 24.45599 -34.08796 31.40211 1.000 34.41896 86 VAL A O 1
ATOM 672 N N . ARG A 1 90 ? 23.17253 -35.64375 30.39012 1.000 30.93296 87 ARG A N 1
ATOM 673 C CA . ARG A 1 90 ? 21.91992 -35.28078 31.06486 1.000 34.83947 87 ARG A CA 1
ATOM 674 C C . ARG A 1 90 ? 21.20707 -36.61869 31.30384 1.000 36.66157 87 ARG A C 1
ATOM 675 O O . ARG A 1 90 ? 20.35037 -37.03389 30.52355 1.000 33.39713 87 ARG A O 1
ATOM 683 N N . ASP A 1 91 ? 21.59247 -37.31380 32.37188 1.000 34.19051 88 ASP A N 1
ATOM 684 C CA . ASP A 1 91 ? 21.17738 -38.69905 32.56144 1.000 33.53288 88 ASP A CA 1
ATOM 685 C C . ASP A 1 91 ? 19.79338 -38.78111 33.21189 1.000 35.13889 88 ASP A C 1
ATOM 686 O O . ASP A 1 91 ? 19.26802 -37.81835 33.76884 1.000 34.18970 88 ASP A O 1
ATOM 691 N N . GLY A 1 92 ? 19.21949 -39.96436 33.17187 1.000 36.14663 89 GLY A N 1
ATOM 692 C CA . GLY A 1 92 ? 17.92914 -40.21019 33.78578 1.000 31.23741 89 GLY A CA 1
ATOM 693 C C . GLY A 1 92 ? 17.26901 -41.37211 33.08906 1.000 29.82129 89 GLY A C 1
ATOM 694 O O . GLY A 1 92 ? 17.65722 -41.79512 32.00528 1.000 29.53440 89 GLY A O 1
ATOM 695 N N . PHE A 1 93 ? 16.25011 -41.91807 33.73039 1.000 29.06443 90 PHE A N 1
ATOM 696 C CA . PHE A 1 93 ? 15.50223 -42.98116 33.08235 1.000 31.26066 90 PHE A CA 1
ATOM 697 C C . PHE A 1 93 ? 14.89652 -42.47103 31.78029 1.000 31.05014 90 PHE A C 1
ATOM 698 O O . PHE A 1 93 ? 14.47025 -41.31782 31.68409 1.000 30.01927 90 PHE A O 1
ATOM 706 N N . PHE A 1 94 ? 14.91095 -43.32950 30.76406 1.000 25.82056 91 PHE A N 1
ATOM 707 C CA . PHE A 1 94 ? 14.33561 -42.99997 29.46240 1.000 25.50398 91 PHE A CA 1
ATOM 708 C C . PHE A 1 94 ? 12.92025 -42.42613 29.57888 1.000 31.37136 91 PHE A C 1
ATOM 709 O O . PHE A 1 94 ? 12.57815 -41.44464 28.90601 1.000 30.87593 91 PHE A O 1
ATOM 717 N N . LEU A 1 95 ? 12.08264 -43.01606 30.43462 1.000 30.34224 92 LEU A N 1
ATOM 718 C CA . LEU A 1 95 ? 10.70214 -42.55717 30.52543 1.000 29.93681 92 LEU A CA 1
ATOM 719 C C . LEU A 1 95 ? 10.56990 -41.21911 31.24260 1.000 34.99287 92 LEU A C 1
ATOM 720 O O . LEU A 1 95 ? 9.46336 -40.65624 31.26888 1.000 32.42595 92 LEU A O 1
ATOM 725 N N . MET A 1 96 ? 11.66963 -40.68992 31.80237 1.000 30.23012 93 MET A N 1
ATOM 726 C CA . MET A 1 96 ? 11.65286 -39.41679 32.51558 1.000 32.10675 93 MET A CA 1
ATOM 727 C C . MET A 1 96 ? 12.60989 -38.41685 31.88605 1.000 33.79697 93 MET A C 1
ATOM 728 O O . MET A 1 96 ? 12.97084 -37.41954 32.51287 1.000 40.19002 93 MET A O 1
ATOM 733 N N . MET A 1 97 ? 13.00650 -38.66426 30.65542 1.000 29.80659 94 MET A N 1
ATOM 734 C CA . MET A 1 97 ? 14.01738 -37.89385 29.95819 1.000 33.14387 94 MET A CA 1
ATOM 735 C C . MET A 1 97 ? 13.29795 -37.04081 28.91817 1.000 35.93651 94 MET A C 1
ATOM 736 O O . MET A 1 97 ? 12.77312 -37.56589 27.93034 1.000 30.46748 94 MET A O 1
ATOM 741 N N . SER A 1 98 ? 13.26398 -35.72957 29.15045 1.000 30.88570 95 SER A N 1
ATOM 742 C CA . SER A 1 98 ? 12.53030 -34.81280 28.29286 1.000 34.60820 95 SER A CA 1
ATOM 743 C C . SER A 1 98 ? 13.16880 -34.71190 26.90845 1.000 33.19835 95 SER A C 1
ATOM 744 O O . SER A 1 98 ? 14.32678 -35.08358 26.69192 1.000 31.17782 95 SER A O 1
ATOM 747 N N . LYS A 1 99 ? 12.38893 -34.17233 25.96462 1.000 34.83358 96 LYS A N 1
ATOM 748 C CA . LYS A 1 99 ? 12.93225 -33.76883 24.66977 1.000 39.16709 96 LYS A CA 1
ATOM 749 C C . LYS A 1 99 ? 14.11004 -32.80537 24.83188 1.000 36.03338 96 LYS A C 1
ATOM 750 O O . LYS A 1 99 ? 15.07384 -32.84992 24.05914 1.000 35.83019 96 LYS A O 1
ATOM 756 N N A GLU A 1 100 ? 14.02863 -31.90835 25.81954 0.440 36.89037 97 GLU A N 1
ATOM 757 N N B GLU A 1 100 ? 14.05288 -31.94668 25.84675 0.560 36.87841 97 GLU A N 1
ATOM 758 C CA A GLU A 1 100 ? 15.11051 -30.95728 26.06322 0.440 35.86167 97 GLU A CA 1
ATOM 759 C CA B GLU A 1 100 ? 15.10176 -30.95422 26.03896 0.560 35.84138 97 GLU A CA 1
ATOM 760 C C A GLU A 1 100 ? 16.41180 -31.68043 26.36691 0.440 34.66786 97 GLU A C 1
ATOM 761 C C B GLU A 1 100 ? 16.41763 -31.60897 26.45072 0.560 34.64477 97 GLU A C 1
ATOM 762 O O A GLU A 1 100 ? 17.46778 -31.34696 25.81419 0.440 35.03348 97 GLU A O 1
ATOM 763 O O B GLU A 1 100 ? 17.49432 -31.16272 26.03620 0.560 34.99750 97 GLU A O 1
ATOM 774 N N . LYS A 1 101 ? 16.35777 -32.67622 27.25269 1.000 32.91123 98 LYS A N 1
ATOM 775 C CA . LYS A 1 101 ? 17.57301 -33.42426 27.57868 1.000 35.26922 98 LYS A CA 1
ATOM 776 C C . LYS A 1 101 ? 18.13675 -34.15119 26.36216 1.000 33.46963 98 LYS A C 1
ATOM 777 O O . LYS A 1 101 ? 19.35460 -34.34643 26.25730 1.000 33.39508 98 LYS A O 1
ATOM 783 N N . TRP A 1 102 ? 17.27599 -34.57518 25.44309 1.000 32.40794 99 TRP A N 1
ATOM 784 C CA . TRP A 1 102 ? 17.76503 -35.18658 24.21230 1.000 28.97217 99 TRP A CA 1
ATOM 785 C C . TRP A 1 102 ? 18.46365 -34.14887 23.34358 1.000 35.25504 99 TRP A C 1
ATOM 786 O O . TRP A 1 102 ? 19.61209 -34.34279 22.91194 1.000 29.69040 99 TRP A O 1
ATOM 797 N N . MET A 1 103 ? 17.79259 -33.01924 23.10899 1.000 33.42186 100 MET A N 1
ATOM 798 C CA . MET A 1 103 ? 18.31762 -32.02938 22.18023 1.000 32.75420 100 MET A CA 1
ATOM 799 C C . MET A 1 103 ? 19.56015 -31.34283 22.73742 1.000 32.41871 100 MET A C 1
ATOM 800 O O . MET A 1 103 ? 20.48717 -31.03384 21.98304 1.000 33.36151 100 MET A O 1
ATOM 805 N N . ASP A 1 104 ? 19.61348 -31.10707 24.05024 1.000 31.07573 101 ASP A N 1
ATOM 806 C CA . ASP A 1 104 ? 20.80411 -30.48682 24.62236 1.000 27.94274 101 ASP A CA 1
ATOM 807 C C . ASP A 1 104 ? 22.03041 -31.35910 24.40166 1.000 28.12338 101 ASP A C 1
ATOM 808 O O . ASP A 1 104 ? 23.09482 -30.86723 24.02384 1.000 30.58594 101 ASP A O 1
ATOM 813 N N . VAL A 1 105 ? 21.90174 -32.66259 24.63844 1.000 27.82963 102 VAL A N 1
ATOM 814 C CA . VAL A 1 105 ? 23.04334 -33.55449 24.48881 1.000 24.39447 102 VAL A CA 1
ATOM 815 C C . VAL A 1 105 ? 23.35965 -33.76540 23.01295 1.000 28.87206 102 VAL A C 1
ATOM 816 O O . VAL A 1 105 ? 24.52819 -33.83140 22.61899 1.000 29.48744 102 VAL A O 1
ATOM 820 N N . ILE A 1 106 ? 22.32887 -33.84930 22.17016 1.000 27.06737 103 ILE A N 1
ATOM 821 C CA . ILE A 1 106 ? 22.56017 -33.95831 20.73295 1.000 28.50178 103 ILE A CA 1
ATOM 822 C C . ILE A 1 106 ? 23.26325 -32.71069 20.20932 1.000 28.70838 103 ILE A C 1
ATOM 823 O O . ILE A 1 106 ? 24.20411 -32.80030 19.41643 1.000 29.95116 103 ILE A O 1
ATOM 828 N N . ASN A 1 107 ? 22.82706 -31.52861 20.64883 1.000 27.07459 104 ASN A N 1
ATOM 829 C CA . ASN A 1 107 ? 23.35869 -30.29444 20.07513 1.000 31.13969 104 ASN A CA 1
ATOM 830 C C . ASN A 1 107 ? 24.83794 -30.10924 20.38290 1.000 30.71527 104 ASN A C 1
ATOM 831 O O . ASN A 1 107 ? 25.57319 -29.56091 19.55534 1.000 33.32816 104 ASN A O 1
ATOM 836 N N . ILE A 1 108 ? 25.30566 -30.59718 21.52486 1.000 30.81342 105 ILE A N 1
ATOM 837 C CA . ILE A 1 108 ? 26.72221 -30.50483 21.84926 1.000 28.45948 105 ILE A CA 1
ATOM 838 C C . ILE A 1 108 ? 27.49559 -31.72391 21.37458 1.000 32.64121 105 ILE A C 1
ATOM 839 O O . ILE A 1 108 ? 28.48751 -31.58537 20.65608 1.000 28.56412 105 ILE A O 1
ATOM 844 N N . ASN A 1 109 ? 27.06630 -32.93152 21.76711 1.000 28.58351 106 ASN A N 1
ATOM 845 C CA . ASN A 1 109 ? 27.87020 -34.12557 21.50938 1.000 26.36497 106 ASN A CA 1
ATOM 846 C C . ASN A 1 109 ? 27.87235 -34.52555 20.03904 1.000 27.56418 106 ASN A C 1
ATOM 847 O O . ASN A 1 109 ? 28.85518 -35.10549 19.55942 1.000 26.11465 106 ASN A O 1
ATOM 852 N N . ILE A 1 110 ? 26.79101 -34.26268 19.31327 1.000 24.21411 107 ILE A N 1
ATOM 853 C CA . ILE A 1 110 ? 26.79813 -34.51623 17.87534 1.000 26.21186 107 ILE A CA 1
ATOM 854 C C . ILE A 1 110 ? 27.09487 -33.23343 17.09905 1.000 25.05493 107 ILE A C 1
ATOM 855 O O . ILE A 1 110 ? 28.05853 -33.17146 16.33092 1.000 26.73782 107 ILE A O 1
ATOM 860 N N . MET A 1 111 ? 26.26837 -32.19916 17.27697 1.000 24.11280 108 MET A N 1
ATOM 861 C CA . MET A 1 111 ? 26.39727 -31.03316 16.41602 1.000 24.61978 108 MET A CA 1
ATOM 862 C C . MET A 1 111 ? 27.65475 -30.23269 16.73916 1.000 27.71533 108 MET A C 1
ATOM 863 O O . MET A 1 111 ? 28.19622 -29.55466 15.86241 1.000 26.76488 108 MET A O 1
ATOM 868 N N . GLY A 1 112 ? 28.15033 -30.31131 17.97185 1.000 28.27541 109 GLY A N 1
ATOM 869 C CA . GLY A 1 112 ? 29.42370 -29.67910 18.26862 1.000 27.66986 109 GLY A CA 1
ATOM 870 C C . GLY A 1 112 ? 30.56040 -30.31537 17.49224 1.000 27.41260 109 GLY A C 1
ATOM 871 O O . GLY A 1 112 ? 31.38389 -29.62548 16.87759 1.000 28.30478 109 GLY A O 1
ATOM 872 N N . LEU A 1 113 ? 30.61701 -31.64665 17.49924 1.000 25.11835 110 LEU A N 1
ATOM 873 C CA . LEU A 1 113 ? 31.60500 -32.34202 16.68452 1.000 21.70841 110 LEU A CA 1
ATOM 874 C C . LEU A 1 113 ? 31.46600 -31.96720 15.21210 1.000 26.28737 110 LEU A C 1
ATOM 875 O O . LEU A 1 113 ? 32.46746 -31.71821 14.52927 1.000 27.47188 110 LEU A O 1
ATOM 880 N N . VAL A 1 114 ? 30.22594 -31.95053 14.70550 1.000 23.21601 111 VAL A N 1
ATOM 881 C CA . VAL A 1 114 ? 29.96190 -31.62371 13.30451 1.000 22.38923 111 VAL A CA 1
ATOM 882 C C . VAL A 1 114 ? 30.47397 -30.22920 12.96512 1.000 29.28660 111 VAL A C 1
ATOM 883 O O . VAL A 1 114 ? 31.13896 -30.02423 11.94260 1.000 27.64563 111 VAL A O 1
ATOM 887 N N . ASN A 1 115 ? 30.12280 -29.23897 13.79036 1.000 27.33483 112 ASN A N 1
ATOM 888 C CA . ASN A 1 115 ? 30.50859 -27.86136 13.49924 1.000 27.52757 112 ASN A CA 1
ATOM 889 C C . ASN A 1 115 ? 32.02618 -27.70545 13.50516 1.000 27.98798 112 ASN A C 1
ATOM 890 O O . ASN A 1 115 ? 32.60537 -27.11820 12.58697 1.000 29.12609 112 ASN A O 1
ATOM 895 N N . MET A 1 116 ? 32.69013 -28.23201 14.53644 1.000 29.01117 113 MET A N 1
ATOM 896 C CA . MET A 1 116 ? 34.14867 -28.15106 14.59292 1.000 27.32264 113 MET A CA 1
ATOM 897 C C . MET A 1 116 ? 34.78113 -28.89056 13.42293 1.000 29.11903 113 MET A C 1
ATOM 898 O O . MET A 1 116 ? 35.70202 -28.37629 12.78019 1.000 28.22122 113 MET A O 1
ATOM 903 N N . SER A 1 117 ? 34.27551 -30.08807 13.10869 1.000 25.48151 114 SER A N 1
ATOM 904 C CA . SER A 1 117 ? 34.92843 -30.90915 12.09840 1.000 27.99095 114 SER A CA 1
ATOM 905 C C . SER A 1 117 ? 34.70947 -30.35682 10.69714 1.000 28.36342 114 SER A C 1
ATOM 906 O O . SER A 1 117 ? 35.60534 -30.44861 9.85320 1.000 29.30287 114 SER A O 1
ATOM 909 N N . LYS A 1 118 ? 33.51412 -29.82368 10.41174 1.000 26.59162 115 LYS A N 1
ATOM 910 C CA . LYS A 1 118 ? 33.28522 -29.18262 9.11825 1.000 28.11181 115 LYS A CA 1
ATOM 911 C C . LYS A 1 118 ? 34.28123 -28.06584 8.89375 1.000 28.52607 115 LYS A C 1
ATOM 912 O O . LYS A 1 118 ? 34.84006 -27.91992 7.79724 1.000 29.76395 115 LYS A O 1
ATOM 918 N N . ALA A 1 119 ? 34.47516 -27.22748 9.91449 1.000 28.64262 116 ALA A N 1
ATOM 919 C CA . ALA A 1 119 ? 35.35231 -26.07035 9.75415 1.000 29.51314 116 ALA A CA 1
ATOM 920 C C . ALA A 1 119 ? 36.80319 -26.49846 9.59687 1.000 30.68154 116 ALA A C 1
ATOM 921 O O . ALA A 1 119 ? 37.53397 -25.95372 8.76346 1.000 33.94817 116 ALA A O 1
ATOM 923 N N . VAL A 1 120 ? 37.23746 -27.47324 10.38450 1.000 29.60008 117 VAL A N 1
ATOM 924 C CA . VAL A 1 120 ? 38.64296 -27.86025 10.36880 1.000 30.38099 117 VAL A CA 1
ATOM 925 C C . VAL A 1 120 ? 38.97248 -28.68875 9.12652 1.000 30.09793 117 VAL A C 1
ATOM 926 O O . VAL A 1 120 ? 39.98561 -28.44683 8.46082 1.000 30.81118 117 VAL A O 1
ATOM 930 N N . LEU A 1 121 ? 38.13014 -29.67361 8.78661 1.000 26.28831 118 LEU A N 1
ATOM 931 C CA . LEU A 1 121 ? 38.44555 -30.53359 7.64561 1.000 28.39680 118 LEU A CA 1
ATOM 932 C C . LEU A 1 121 ? 38.45693 -29.75493 6.33649 1.000 30.25270 118 LEU A C 1
ATOM 933 O O . LEU A 1 121 ? 39.24622 -30.06298 5.43266 1.000 30.34555 118 LEU A O 1
ATOM 938 N N . LYS A 1 122 ? 37.56963 -28.76268 6.19455 1.000 26.80893 119 LYS A N 1
ATOM 939 C CA . LYS A 1 122 ? 37.60358 -27.93955 4.98972 1.000 29.98666 119 LYS A CA 1
ATOM 940 C C . LYS A 1 122 ? 38.97820 -27.29961 4.81896 1.000 32.90955 119 LYS A C 1
ATOM 941 O O . LYS A 1 122 ? 39.52195 -27.25121 3.70514 1.000 29.19864 119 LYS A O 1
ATOM 947 N N . ILE A 1 123 ? 39.56871 -26.83584 5.92350 1.000 30.78936 120 ILE A N 1
ATOM 948 C CA . ILE A 1 123 ? 40.87441 -26.18413 5.86234 1.000 33.54614 120 ILE A CA 1
ATOM 949 C C . ILE A 1 123 ? 41.98337 -27.21262 5.64281 1.000 34.79670 120 ILE A C 1
ATOM 950 O O . ILE A 1 123 ? 42.87460 -27.01860 4.80617 1.000 33.40427 120 ILE A O 1
ATOM 955 N N . MET A 1 124 ? 41.93931 -28.32836 6.37840 1.000 36.43346 121 MET A N 1
ATOM 956 C CA . MET A 1 124 ? 42.93518 -29.37618 6.17227 1.000 31.38859 121 MET A CA 1
ATOM 957 C C . MET A 1 124 ? 42.97124 -29.81501 4.72105 1.000 34.03281 121 MET A C 1
ATOM 958 O O . MET A 1 124 ? 44.04980 -29.97788 4.13237 1.000 33.88002 121 MET A O 1
ATOM 963 N N . LYS A 1 125 ? 41.79919 -29.97794 4.11754 1.000 28.62422 122 LYS A N 1
ATOM 964 C CA . LYS A 1 125 ? 41.75342 -30.45585 2.74356 1.000 34.91163 122 LYS A CA 1
ATOM 965 C C . LYS A 1 125 ? 42.20796 -29.37573 1.78033 1.000 34.52073 122 LYS A C 1
ATOM 966 O O . LYS A 1 125 ? 42.99355 -29.64198 0.85978 1.000 37.76854 122 LYS A O 1
ATOM 972 N N . ALA A 1 126 ? 41.74208 -28.14138 1.98684 1.000 36.58535 123 ALA A N 1
ATOM 973 C CA . ALA A 1 126 ? 42.16399 -27.04461 1.12917 1.000 35.32973 123 ALA A CA 1
ATOM 974 C C . ALA A 1 126 ? 43.67984 -26.86193 1.17314 1.000 37.84232 123 ALA A C 1
ATOM 975 O O . ALA A 1 126 ? 44.31370 -26.64166 0.13745 1.000 38.24931 123 ALA A O 1
ATOM 977 N N . LYS A 1 127 ? 44.28246 -26.95924 2.35406 1.000 36.87418 124 LYS A N 1
ATOM 978 C CA . LYS A 1 127 ? 45.72096 -26.72698 2.47133 1.000 40.36472 124 LYS A CA 1
ATOM 979 C C . LYS A 1 127 ? 46.55858 -27.98093 2.22366 1.000 36.39039 124 LYS A C 1
ATOM 980 O O . LYS A 1 127 ? 47.77862 -27.91792 2.36804 1.000 35.86576 124 LYS A O 1
ATOM 986 N N A ARG A 1 128 ? 45.95451 -29.11136 1.84189 0.550 35.23289 125 ARG A N 1
ATOM 987 N N B ARG A 1 128 ? 45.91643 -29.09475 1.85704 0.450 35.27183 125 ARG A N 1
ATOM 988 C CA A ARG A 1 128 ? 46.69448 -30.36578 1.63881 0.550 38.77388 125 ARG A CA 1
ATOM 989 C CA B ARG A 1 128 ? 46.58093 -30.38172 1.66677 0.450 38.72911 125 ARG A CA 1
ATOM 990 C C A ARG A 1 128 ? 47.35027 -30.87174 2.92672 0.550 37.30946 125 ARG A C 1
ATOM 991 C C B ARG A 1 128 ? 47.36342 -30.79092 2.91553 0.450 37.31125 125 ARG A C 1
ATOM 992 O O A ARG A 1 128 ? 48.41238 -31.49426 2.88930 0.550 37.88989 125 ARG A O 1
ATOM 993 O O B ARG A 1 128 ? 48.50413 -31.25063 2.83890 0.450 38.00508 125 ARG A O 1
ATOM 1008 N N . ILE A 1 129 ? 46.74405 -30.61512 4.07790 1.000 35.01270 126 ILE A N 1
ATOM 1009 C CA . ILE A 1 129 ? 47.32705 -31.03801 5.34432 1.000 34.89166 126 ILE A CA 1
ATOM 1010 C C . ILE A 1 129 ? 46.92451 -32.48228 5.59526 1.000 36.86013 126 ILE A C 1
ATOM 1011 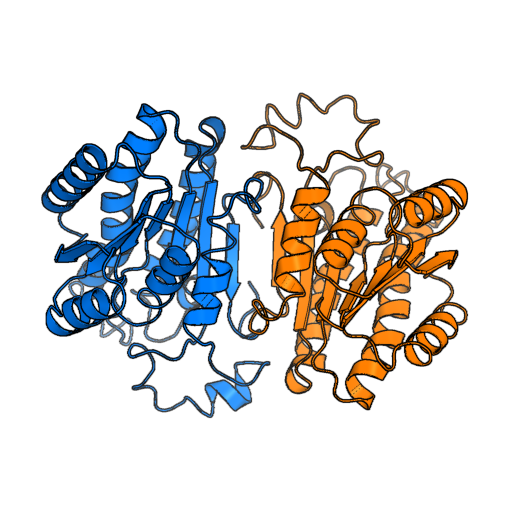O O . ILE A 1 129 ? 45.73068 -32.81606 5.56948 1.000 32.96501 126 ILE A O 1
ATOM 1016 N N . GLN A 1 130 ? 47.92063 -33.34526 5.81903 1.000 28.28306 127 GLN A N 1
ATOM 1017 C CA . GLN A 1 130 ? 47.66896 -34.74240 6.19338 1.000 36.36606 127 GLN A CA 1
ATOM 1018 C C . GLN A 1 130 ? 47.37369 -34.81392 7.69366 1.000 31.76758 127 GLN A C 1
ATOM 1019 O O . GLN A 1 130 ? 48.14651 -35.34974 8.48861 1.000 33.11199 127 GLN A O 1
ATOM 1025 N N . GLY A 1 131 ? 46.23562 -34.23337 8.07525 1.000 27.98524 128 GLY A N 1
ATOM 1026 C CA . GLY A 1 131 ? 45.91831 -34.00534 9.46972 1.000 28.48624 128 GLY A CA 1
ATOM 1027 C C . GLY A 1 131 ? 45.24739 -35.17965 10.18004 1.000 33.17755 128 GLY A C 1
ATOM 1028 O O . GLY A 1 131 ? 45.06995 -36.27676 9.64182 1.000 31.08524 128 GLY A O 1
ATOM 1029 N N . LYS A 1 132 ? 44.85338 -34.90921 11.42595 1.000 27.63318 129 LYS A N 1
ATOM 1030 C CA . LYS A 1 132 ? 44.31402 -35.89733 12.34913 1.000 27.62861 129 LYS A CA 1
ATOM 1031 C C . LYS A 1 132 ? 43.07277 -35.33185 13.01529 1.000 31.90564 129 LYS A C 1
ATOM 1032 O O . LYS A 1 132 ? 43.09092 -34.19953 13.51163 1.000 30.21840 129 LYS A O 1
ATOM 1038 N N . VAL A 1 133 ? 41.99997 -36.11141 13.03822 1.000 27.72130 130 VAL A N 1
ATOM 1039 C CA . VAL A 1 133 ? 40.86850 -35.83142 13.90650 1.000 24.33577 130 VAL A CA 1
ATOM 1040 C C . VAL A 1 133 ? 40.71617 -37.01771 14.84072 1.000 26.78507 130 VAL A C 1
ATOM 1041 O O . VAL A 1 133 ? 40.69726 -38.17260 14.38809 1.000 26.56478 130 VAL A O 1
ATOM 1045 N N . ILE A 1 134 ? 40.64309 -36.74133 16.14036 1.000 24.27403 131 ILE A N 1
ATOM 1046 C CA . ILE A 1 134 ? 40.37560 -37.76996 17.14543 1.000 25.04348 131 ILE A CA 1
ATOM 1047 C C . ILE A 1 134 ? 39.13176 -37.34841 17.90391 1.000 26.85067 131 ILE A C 1
ATOM 1048 O O . ILE A 1 134 ? 39.08303 -36.24367 18.46264 1.000 27.17951 131 ILE A O 1
ATOM 1053 N N . ASN A 1 135 ? 38.12441 -38.21637 17.90033 1.000 23.29570 132 ASN A N 1
ATOM 1054 C CA . ASN A 1 135 ? 36.86790 -37.99631 18.59110 1.000 23.41623 132 ASN A CA 1
ATOM 1055 C C . ASN A 1 135 ? 36.86484 -38.82253 19.86701 1.000 29.66782 132 ASN A C 1
ATOM 1056 O O . ASN A 1 135 ? 37.41819 -39.92756 19.89760 1.000 29.55588 132 ASN A O 1
ATOM 1061 N N . ILE A 1 136 ? 36.26290 -38.27644 20.92447 1.000 23.01011 133 ILE A N 1
ATOM 1062 C CA . ILE A 1 136 ? 36.12789 -38.98246 22.18989 1.000 25.81070 133 ILE A CA 1
ATOM 1063 C C . ILE A 1 136 ? 34.70171 -39.49967 22.27172 1.000 26.80012 133 ILE A C 1
ATOM 1064 O O . ILE A 1 136 ? 33.74387 -38.71258 22.29094 1.000 25.93442 133 ILE A O 1
ATOM 1069 N N . SER A 1 137 ? 34.54751 -40.82219 22.28439 1.000 24.80381 134 SER A N 1
ATOM 1070 C CA . SER A 1 137 ? 33.22340 -41.37547 22.54173 1.000 23.30656 134 SER A CA 1
ATOM 1071 C C . SER A 1 137 ? 33.17314 -41.95867 23.94425 1.000 25.02514 134 SER A C 1
ATOM 1072 O O . SER A 1 137 ? 33.73224 -41.37120 24.87361 1.000 28.65908 134 SER A O 1
ATOM 1075 N N . SER A 1 138 ? 32.54275 -43.12345 24.10705 1.000 24.66154 135 SER A N 1
ATOM 1076 C CA . SER A 1 138 ? 32.38796 -43.71267 25.43183 1.000 23.60297 135 SER A CA 1
ATOM 1077 C C . SER A 1 138 ? 31.98825 -45.17832 25.29322 1.000 26.19935 135 SER A C 1
ATOM 1078 O O . SER A 1 138 ? 31.33968 -45.56637 24.32041 1.000 26.38248 135 SER A O 1
ATOM 1081 N N . THR A 1 139 ? 32.36924 -45.98954 26.28136 1.000 27.28878 136 THR A N 1
ATOM 1082 C CA . THR A 1 139 ? 31.84095 -47.34765 26.32549 1.000 28.31647 136 THR A CA 1
ATOM 1083 C C . THR A 1 139 ? 30.32571 -47.33384 26.45212 1.000 31.59920 136 THR A C 1
ATOM 1084 O O . THR A 1 139 ? 29.65745 -48.29811 26.05702 1.000 25.85128 136 THR A O 1
ATOM 1088 N N . SER A 1 140 ? 29.76989 -46.25443 27.01095 1.000 24.92563 137 SER A N 1
ATOM 1089 C CA . SER A 1 140 ? 28.31601 -46.12948 27.10319 1.000 29.67377 137 SER A CA 1
ATOM 1090 C C . SER A 1 140 ? 27.67134 -46.19689 25.72501 1.000 29.30432 137 SER A C 1
ATOM 1091 O O . SER A 1 140 ? 26.58568 -46.77403 25.56236 1.000 27.70478 137 SER A O 1
ATOM 1094 N N . GLY A 1 141 ? 28.33547 -45.62952 24.71399 1.000 26.32233 138 GLY A N 1
ATOM 1095 C CA . GLY A 1 141 ? 27.83191 -45.72231 23.35551 1.000 25.88170 138 GLY A CA 1
ATOM 1096 C C . GLY A 1 141 ? 28.06226 -47.06352 22.70000 1.000 30.28118 138 GLY A C 1
ATOM 1097 O O . GLY A 1 141 ? 27.31131 -47.43398 21.79189 1.000 28.81789 138 GLY A O 1
ATOM 1098 N N . ILE A 1 142 ? 29.07668 -47.80627 23.14706 1.000 26.57016 139 ILE A N 1
ATOM 1099 C CA . ILE A 1 142 ? 29.36374 -49.10575 22.54909 1.000 25.64320 139 ILE A CA 1
ATOM 1100 C C . ILE A 1 142 ? 28.41283 -50.16133 23.08515 1.000 30.27521 139 ILE A C 1
ATOM 1101 O O . ILE A 1 142 ? 27.86638 -50.96570 22.32366 1.000 31.30102 139 ILE A O 1
ATOM 1106 N N . ALA A 1 143 ? 28.23579 -50.20831 24.40961 1.000 28.33891 140 ALA A N 1
ATOM 1107 C CA . ALA A 1 143 ? 27.52311 -51.30537 25.04295 1.000 31.52820 140 ALA A CA 1
ATOM 1108 C C . ALA A 1 143 ? 26.18255 -50.91004 25.64718 1.000 25.54529 140 ALA A C 1
ATOM 1109 O O . ALA A 1 143 ? 25.44495 -51.79676 26.09107 1.000 29.25858 140 ALA A O 1
ATOM 1111 N N . GLY A 1 144 ? 25.83377 -49.62254 25.66179 1.000 26.83042 141 GLY A N 1
ATOM 1112 C CA . GLY A 1 144 ? 24.58784 -49.19112 26.28204 1.000 23.92668 141 GLY A CA 1
ATOM 1113 C C . GLY A 1 144 ? 24.75326 -49.01663 27.78182 1.000 30.66579 141 GLY A C 1
ATOM 1114 O O . GLY A 1 144 ? 25.59727 -49.67765 28.39549 1.000 27.52753 141 GLY A O 1
ATOM 1115 N N . GLN A 1 145 ? 23.96447 -48.13259 28.39113 1.000 31.01043 142 GLN A N 1
ATOM 1116 C CA . GLN A 1 145 ? 24.07655 -47.89119 29.82883 1.000 33.46820 142 GLN A CA 1
ATOM 1117 C C . GLN A 1 145 ? 22.73731 -47.40077 30.36599 1.000 28.93457 142 GLN A C 1
ATOM 1118 O O . GLN A 1 145 ? 22.22433 -46.38495 29.88614 1.000 29.14587 142 GLN A O 1
ATOM 1124 N N . ILE A 1 146 ? 22.17723 -48.12246 31.34709 1.000 29.96527 143 ILE A N 1
ATOM 1125 C CA . ILE A 1 146 ? 20.93784 -47.70408 32.00050 1.000 27.40213 143 ILE A CA 1
ATOM 1126 C C . ILE A 1 146 ? 21.05172 -46.24614 32.42196 1.000 33.22955 143 ILE A C 1
ATOM 1127 O O . ILE A 1 146 ? 22.07119 -45.81849 32.97187 1.000 27.64923 143 ILE A O 1
ATOM 1132 N N . GLY A 1 147 ? 19.99506 -45.47708 32.16657 1.000 31.02916 144 GLY A N 1
ATOM 1133 C CA . GLY A 1 147 ? 19.99132 -44.08324 32.53740 1.000 25.90708 144 GLY A CA 1
ATOM 1134 C C . GLY A 1 147 ? 20.73960 -43.16926 31.59716 1.000 29.14883 144 GLY A C 1
ATOM 1135 O O . GLY A 1 147 ? 20.90394 -41.98589 31.91535 1.000 28.94354 144 GLY A O 1
ATOM 1136 N N . GLN A 1 148 ? 21.18187 -43.66557 30.43847 1.000 26.27281 145 GLN A N 1
ATOM 1137 C CA . GLN A 1 148 ? 21.94985 -42.82570 29.52537 1.000 30.03031 145 GLN A CA 1
ATOM 1138 C C . GLN A 1 148 ? 21.47689 -42.96338 28.08300 1.000 29.46955 145 GLN A C 1
ATOM 1139 O O . GLN A 1 148 ? 22.28878 -42.87619 27.16164 1.000 26.97954 145 GLN A O 1
ATOM 1145 N N . ALA A 1 149 ? 20.17430 -43.16570 27.85798 1.000 27.09810 146 ALA A N 1
ATOM 1146 C CA . ALA A 1 149 ? 19.70182 -43.34216 26.48729 1.000 25.59984 146 ALA A CA 1
ATOM 1147 C C . ALA A 1 149 ? 20.18925 -42.21882 25.57954 1.000 24.03489 146 ALA A C 1
ATOM 1148 O O . ALA A 1 149 ? 20.64731 -42.47354 24.45947 1.000 24.97264 146 ALA A O 1
ATOM 1150 N N . ASN A 1 150 ? 20.15057 -40.97150 26.06375 1.000 24.61980 147 ASN A N 1
ATOM 1151 C CA . ASN A 1 150 ? 20.54287 -39.84510 25.22172 1.000 22.79907 147 ASN A CA 1
ATOM 1152 C C . ASN A 1 150 ? 22.06103 -39.76901 25.06231 1.000 26.43996 147 ASN A C 1
ATOM 1153 O O . ASN A 1 150 ? 22.56828 -39.59791 23.94391 1.000 25.68879 147 ASN A O 1
ATOM 1158 N N . TYR A 1 151 ? 22.80416 -39.91096 26.16337 1.000 24.14857 148 TYR A N 1
ATOM 1159 C CA . TYR A 1 151 ? 24.26408 -39.90531 26.07974 1.000 24.25855 148 TYR A CA 1
ATOM 1160 C C . TYR A 1 151 ? 24.76853 -41.03772 25.18922 1.000 26.98138 148 TYR A C 1
ATOM 1161 O O . TYR A 1 151 ? 25.57913 -40.81447 24.28052 1.000 23.81445 148 TYR A O 1
ATOM 1170 N N A SER A 1 152 ? 24.29541 -42.26131 25.44223 0.370 22.88187 149 SER A N 1
ATOM 1171 N N B SER A 1 152 ? 24.29098 -42.26532 25.42485 0.630 23.04397 149 SER A N 1
ATOM 1172 C CA A SER A 1 152 ? 24.72037 -43.41084 24.65218 0.370 23.89902 149 SER A CA 1
ATOM 1173 C CA B SER A 1 152 ? 24.77175 -43.38863 24.62920 0.630 23.74104 149 SER A CA 1
ATOM 1174 C C A SER A 1 152 ? 24.37609 -43.22784 23.18132 0.370 23.34751 149 SER A C 1
ATOM 1175 C C B SER A 1 152 ? 24.37677 -43.23701 23.16809 0.630 23.31430 149 SER A C 1
ATOM 1176 O O A SER A 1 152 ? 25.16880 -43.58868 22.30392 0.370 23.45991 149 SER A O 1
ATOM 1177 O O B SER A 1 152 ? 25.14871 -43.61503 22.28128 0.630 23.58502 149 SER A O 1
ATOM 1182 N N . ALA A 1 153 ? 23.20184 -42.65973 22.89320 1.000 21.01303 150 ALA A N 1
ATOM 1183 C CA . ALA A 1 153 ? 22.83739 -42.35117 21.51232 1.000 21.97482 150 ALA A CA 1
ATOM 1184 C C . ALA A 1 153 ? 23.90646 -41.49590 20.83318 1.000 23.76091 150 ALA A C 1
ATOM 1185 O O . ALA A 1 153 ? 24.38793 -41.83040 19.74458 1.000 21.01325 150 ALA A O 1
ATOM 1187 N N . THR A 1 154 ? 24.30417 -40.38479 21.46298 1.000 22.01058 151 THR A N 1
ATOM 1188 C CA . THR A 1 154 ? 25.24554 -39.50268 20.77865 1.000 24.26962 151 THR A CA 1
ATOM 1189 C C . THR A 1 154 ? 26.62542 -40.13629 20.65478 1.000 24.25917 151 THR A C 1
ATOM 1190 O O . THR A 1 154 ? 27.32570 -39.91168 19.65489 1.000 24.84601 151 THR A O 1
ATOM 1194 N N . LYS A 1 155 ? 27.01529 -40.95869 21.62918 1.000 23.73889 152 LYS A N 1
ATOM 1195 C CA . LYS A 1 155 ? 28.33945 -41.56944 21.59431 1.000 24.57783 152 LYS A CA 1
ATOM 1196 C C . LYS A 1 155 ? 28.41209 -42.68513 20.54943 1.000 23.63957 152 LYS A C 1
ATOM 1197 O O . LYS A 1 155 ? 29.44439 -42.86919 19.89400 1.000 24.46556 152 LYS A O 1
ATOM 1203 N N . GLY A 1 156 ? 27.32556 -43.42109 20.34873 1.000 26.37926 153 GLY A N 1
ATOM 1204 C CA . GLY A 1 156 ? 27.26605 -44.29442 19.18595 1.000 20.96663 153 GLY A CA 1
ATOM 1205 C C . GLY A 1 156 ? 27.30338 -43.50453 17.89049 1.000 24.85852 153 GLY A C 1
ATOM 1206 O O . GLY A 1 156 ? 27.96136 -43.90150 16.92689 1.000 23.30981 153 GLY A O 1
ATOM 1207 N N . ALA A 1 157 ? 26.60858 -42.36211 17.85369 1.000 21.20960 154 ALA A N 1
ATOM 1208 C CA . ALA A 1 157 ? 26.64977 -41.52423 16.65525 1.000 24.26504 154 ALA A CA 1
ATOM 1209 C C . ALA A 1 157 ? 28.07963 -41.07762 16.34207 1.000 22.60854 154 ALA A C 1
ATOM 1210 O O . ALA A 1 157 ? 28.50370 -41.08618 15.17802 1.000 21.80089 154 ALA A O 1
ATOM 1212 N N . ILE A 1 158 ? 28.83200 -40.68606 17.37490 1.000 23.41110 155 ILE A N 1
ATOM 1213 C CA . ILE A 1 158 ? 30.20840 -40.21464 17.20484 1.000 24.90211 155 ILE A CA 1
ATOM 1214 C C . ILE A 1 158 ? 31.07945 -41.30249 16.57959 1.000 25.53969 155 ILE A C 1
ATOM 1215 O O . ILE A 1 158 ? 31.87478 -41.03837 15.66318 1.000 24.36745 155 ILE A O 1
ATOM 1220 N N . ILE A 1 159 ? 30.91732 -42.54796 17.03580 1.000 26.62528 156 ILE A N 1
ATOM 1221 C CA . ILE A 1 159 ? 31.70151 -43.65146 16.48361 1.000 20.82055 156 ILE A CA 1
ATOM 1222 C C . ILE A 1 159 ? 31.38066 -43.82399 15.00983 1.000 23.75725 156 ILE A C 1
ATOM 1223 O O . ILE A 1 159 ? 32.28332 -43.93604 14.16859 1.000 26.93715 156 ILE A O 1
ATOM 1228 N N . SER A 1 160 ? 30.08419 -43.79920 14.66913 1.000 23.06808 157 SER A N 1
ATOM 1229 C CA . SER A 1 160 ? 29.65651 -43.91474 13.27434 1.000 23.14967 157 SER A CA 1
ATOM 1230 C C . SER A 1 160 ? 30.18683 -42.76909 12.42556 1.000 19.97067 157 SER A C 1
ATOM 1231 O O . SER A 1 160 ? 30.55141 -42.96518 11.26207 1.000 21.75157 157 SER A O 1
ATOM 1234 N N . ILE A 1 161 ? 30.15105 -41.54824 12.95780 1.000 22.45371 158 ILE A N 1
ATOM 1235 C CA . ILE A 1 161 ? 30.66603 -40.41892 12.20286 1.000 22.48691 158 ILE A CA 1
ATOM 1236 C C . ILE A 1 161 ? 32.15934 -40.58479 11.96769 1.000 22.41186 158 ILE A C 1
ATOM 1237 O O . ILE A 1 161 ? 32.66215 -40.29694 10.87655 1.000 24.91379 158 ILE A O 1
ATOM 1242 N N . THR A 1 162 ? 32.89430 -41.03680 12.98895 1.000 20.55757 159 THR A N 1
ATOM 1243 C CA . THR A 1 162 ? 34.32164 -41.30888 12.81049 1.000 22.45993 159 THR A CA 1
ATOM 1244 C C . THR A 1 162 ? 34.56049 -42.21307 11.60223 1.000 25.77355 159 THR A C 1
ATOM 1245 O O . THR A 1 162 ? 35.38528 -41.90876 10.73098 1.000 27.15724 159 THR A O 1
ATOM 1249 N N . LYS A 1 163 ? 33.81371 -43.31583 11.51761 1.000 22.86876 160 LYS A N 1
ATOM 1250 C CA . LYS A 1 163 ? 34.01818 -44.26308 10.42859 1.000 24.63174 160 LYS A CA 1
ATOM 1251 C C . LYS A 1 163 ? 33.65212 -43.64931 9.08871 1.000 25.19487 160 LYS A C 1
ATOM 1252 O O . LYS A 1 163 ? 34.36502 -43.84430 8.10485 1.000 23.56014 160 LYS A O 1
ATOM 1258 N N . THR A 1 164 ? 32.53526 -42.91585 9.02201 1.000 23.15878 161 THR A N 1
ATOM 1259 C CA . THR A 1 164 ? 32.15879 -42.29035 7.75600 1.000 26.36740 161 THR A CA 1
ATOM 1260 C C . THR A 1 164 ? 33.18306 -41.24212 7.32542 1.000 24.69676 161 THR A C 1
ATOM 1261 O O . THR A 1 164 ? 33.57156 -41.18385 6.15499 1.000 23.31056 161 THR A O 1
ATOM 1265 N N . LEU A 1 165 ? 33.63853 -40.40780 8.25706 1.000 19.93383 162 LEU A N 1
ATOM 1266 C CA . LEU A 1 165 ? 34.60147 -39.37973 7.88188 1.000 23.57751 162 LEU A CA 1
ATOM 1267 C C . LEU A 1 165 ? 35.96460 -39.97548 7.53129 1.000 26.00610 162 LEU A C 1
ATOM 1268 O O . LEU A 1 165 ? 36.65587 -39.45454 6.64823 1.000 29.62957 162 LEU A O 1
ATOM 1273 N N . ALA A 1 166 ? 36.36407 -41.06322 8.19439 1.000 25.38702 163 ALA A N 1
ATOM 1274 C CA . ALA A 1 166 ? 37.60302 -41.74544 7.81904 1.000 23.65191 163 ALA A CA 1
ATOM 1275 C C . ALA A 1 166 ? 37.57145 -42.21169 6.37094 1.000 25.70090 163 ALA A C 1
ATOM 1276 O O . ALA A 1 166 ? 38.55959 -42.07145 5.64718 1.000 26.95772 163 ALA A O 1
ATOM 1278 N N . LYS A 1 167 ? 36.45740 -42.80468 5.93307 1.000 24.82256 164 LYS A N 1
ATOM 1279 C CA . LYS A 1 167 ? 36.36582 -43.21279 4.53096 1.000 27.94745 164 LYS A CA 1
ATOM 1280 C C . LYS A 1 167 ? 36.32309 -42.00381 3.60741 1.000 27.64497 164 LYS A C 1
ATOM 1281 O O . LYS A 1 167 ? 36.93538 -42.00796 2.53807 1.000 30.29782 164 LYS A O 1
ATOM 1287 N N . GLU A 1 168 ? 35.58981 -40.96249 3.99850 1.000 28.39552 165 GLU A N 1
ATOM 1288 C CA . GLU A 1 168 ? 35.39204 -39.83443 3.09963 1.000 27.12594 165 GLU A CA 1
ATOM 1289 C C . GLU A 1 168 ? 36.68311 -39.04850 2.87978 1.000 28.97284 165 GLU A C 1
ATOM 1290 O O . GLU A 1 168 ? 36.90724 -38.52619 1.78133 1.000 30.71419 165 GLU A O 1
ATOM 1296 N N . PHE A 1 169 ? 37.56196 -38.98547 3.88277 1.000 24.07696 166 PHE A N 1
ATOM 1297 C CA . PHE A 1 169 ? 38.76743 -38.16411 3.80294 1.000 30.20043 166 PHE A CA 1
ATOM 1298 C C . PHE A 1 169 ? 40.05774 -38.97511 3.69390 1.000 31.12683 166 PHE A C 1
ATOM 1299 O O . PHE A 1 169 ? 41.14525 -38.39327 3.75390 1.000 28.38849 166 PHE A O 1
ATOM 1307 N N . ALA A 1 170 ? 39.96743 -40.29528 3.49772 1.000 31.41960 167 ALA A N 1
ATOM 1308 C CA . ALA A 1 170 ? 41.17342 -41.11825 3.42674 1.000 28.89842 167 ALA A CA 1
ATOM 1309 C C . ALA A 1 170 ? 42.06448 -40.71296 2.25960 1.000 31.95723 167 ALA A C 1
ATOM 1310 O O . ALA A 1 170 ? 43.29230 -40.63237 2.41105 1.000 33.20469 167 ALA A O 1
ATOM 1312 N N . SER A 1 171 ? 41.46956 -40.45335 1.08269 1.000 33.36392 168 SER A N 1
ATOM 1313 C CA . SER A 1 171 ? 42.25069 -40.06518 -0.09623 1.000 33.66804 168 SER A CA 1
ATOM 1314 C C . SER A 1 171 ? 43.01149 -38.76800 0.10876 1.000 36.08682 168 SER A C 1
ATOM 1315 O O . SER A 1 171 ? 43.95934 -38.49606 -0.63749 1.000 37.25261 168 SER A O 1
ATOM 1318 N N . ASP A 1 172 ? 42.60273 -37.95752 1.08061 1.000 34.47644 169 ASP A N 1
ATOM 1319 C CA . ASP A 1 172 ? 43.29941 -36.73278 1.44153 1.000 37.05644 169 ASP A CA 1
ATOM 1320 C C . ASP A 1 172 ? 44.38867 -36.95704 2.48030 1.000 36.45586 169 ASP A C 1
ATOM 1321 O O . ASP A 1 172 ? 45.04809 -35.98802 2.88179 1.000 36.71506 169 ASP A O 1
ATOM 1326 N N . GLY A 1 173 ? 44.57906 -38.19592 2.93610 1.000 34.09225 170 GLY A N 1
ATOM 1327 C CA . GLY A 1 173 ? 45.59175 -38.47483 3.93732 1.000 32.92141 170 GLY A CA 1
ATOM 1328 C C . GLY A 1 173 ? 45.26474 -37.96568 5.32274 1.000 36.29096 170 GLY A C 1
ATOM 1329 O O . GLY A 1 173 ? 46.17614 -37.75024 6.12284 1.000 35.91112 170 GLY A O 1
ATOM 1330 N N . ILE A 1 174 ? 43.98789 -37.73402 5.61742 1.000 31.12854 171 ILE A N 1
ATOM 1331 C CA . ILE A 1 174 ? 43.53101 -37.30181 6.93291 1.000 28.26606 171 ILE A CA 1
ATOM 1332 C C . ILE A 1 174 ? 42.99504 -38.53741 7.63950 1.000 28.37271 171 ILE A C 1
ATOM 1333 O O . ILE A 1 174 ? 42.04727 -39.16462 7.15729 1.000 29.95341 171 ILE A O 1
ATOM 1338 N N . THR A 1 175 ? 43.60757 -38.93252 8.75074 1.000 24.72680 172 THR A N 1
ATOM 1339 C CA . THR A 1 175 ? 43.05165 -40.05590 9.48913 1.000 27.13780 172 THR A CA 1
ATOM 1340 C C . THR A 1 175 ? 42.09082 -39.53845 10.55192 1.000 29.69440 172 THR A C 1
ATOM 1341 O O . THR A 1 175 ? 42.24560 -38.43298 11.08282 1.000 29.60558 172 THR A O 1
ATOM 1345 N N . ILE A 1 176 ? 41.05923 -40.33366 10.82265 1.000 29.16612 173 ILE A N 1
ATOM 1346 C CA . ILE A 1 176 ? 39.99003 -39.94914 11.73698 1.000 26.30882 173 ILE A CA 1
ATOM 1347 C C . ILE A 1 176 ? 39.68589 -41.16396 12.59874 1.000 29.19618 173 ILE A C 1
ATOM 1348 O O . ILE A 1 176 ? 39.33736 -42.23216 12.07952 1.000 24.87767 173 ILE A O 1
ATOM 1353 N N . ASN A 1 177 ? 39.91499 -41.03026 13.90036 1.000 24.02643 174 ASN A N 1
ATOM 1354 C CA . ASN A 1 177 ? 39.81306 -42.12845 14.84318 1.000 24.48836 174 ASN A CA 1
ATOM 1355 C C . ASN A 1 177 ? 39.02876 -41.66550 16.05329 1.000 27.69927 174 ASN A C 1
ATOM 1356 O O . ASN A 1 177 ? 38.78980 -40.47264 16.25416 1.000 25.97217 174 ASN A O 1
ATOM 1361 N N . CYS A 1 178 ? 38.62396 -42.63109 16.85914 1.000 24.95898 175 CYS A N 1
ATOM 1362 C CA . CYS A 1 178 ? 37.79798 -42.36745 18.01995 1.000 23.70120 175 CYS A CA 1
ATOM 1363 C C . CYS A 1 178 ? 38.44925 -43.06608 19.20264 1.000 25.71000 175 CYS A C 1
ATOM 1364 O O . CYS A 1 178 ? 39.03040 -44.14841 19.04793 1.000 24.13530 175 CYS A O 1
ATOM 1367 N N . VAL A 1 179 ? 38.39942 -42.42861 20.36765 1.000 26.05410 176 VAL A N 1
ATOM 1368 C CA . VAL A 1 179 ? 38.83510 -43.03150 21.62578 1.000 23.42643 176 VAL A CA 1
ATOM 1369 C C . VAL A 1 179 ? 37.60589 -43.12637 22.51304 1.000 23.45259 176 VAL A C 1
ATOM 1370 O O . VAL A 1 179 ? 36.87704 -42.14168 22.66487 1.000 25.52572 176 VAL A O 1
ATOM 1374 N N . SER A 1 180 ? 37.34859 -44.31266 23.05948 1.000 24.74146 177 SER A N 1
ATOM 1375 C CA . SER A 1 180 ? 36.17433 -44.54204 23.90378 1.000 24.90073 177 SER A CA 1
ATOM 1376 C C . SER A 1 180 ? 36.61298 -44.92294 25.31131 1.000 26.52937 177 SER A C 1
ATOM 1377 O O . SER A 1 180 ? 36.94901 -46.09012 25.56409 1.000 26.81790 177 SER A O 1
ATOM 1380 N N . PRO A 1 181 ? 36.63144 -43.99831 26.26101 1.000 28.83549 178 PRO A N 1
ATOM 1381 C CA . PRO A 1 181 ? 37.03356 -44.36743 27.62064 1.000 27.00938 178 PRO A CA 1
ATOM 1382 C C . PRO A 1 181 ? 35.90041 -45.05985 28.36551 1.000 29.68369 178 PRO A C 1
ATOM 1383 O O . PRO A 1 181 ? 34.71551 -44.87759 28.06684 1.000 29.14805 178 PRO A O 1
ATOM 1387 N N . GLY A 1 182 ? 36.28831 -45.87805 29.34345 1.000 28.98232 179 GLY A N 1
ATOM 1388 C CA . GLY A 1 182 ? 35.35335 -46.39847 30.32854 1.000 24.28130 179 GLY A CA 1
ATOM 1389 C C . GLY A 1 182 ? 35.18401 -45.40152 31.45785 1.000 31.25857 179 GLY A C 1
ATOM 1390 O O . GLY A 1 182 ? 34.85915 -44.24788 31.20003 1.000 36.17183 179 GLY A O 1
ATOM 1391 N N . PHE A 1 183 ? 35.40851 -45.79467 32.70537 1.000 29.36454 180 PHE A N 1
ATOM 1392 C CA . PHE A 1 183 ? 35.29129 -44.86040 33.82019 1.000 29.20706 180 PHE A CA 1
ATOM 1393 C C . PHE A 1 183 ? 36.64256 -44.20586 34.06906 1.000 28.38140 180 PHE A C 1
ATOM 1394 O O . PHE A 1 183 ? 37.63993 -44.89833 34.29263 1.000 29.13068 180 PHE A O 1
ATOM 1402 N N . ILE A 1 184 ? 36.67183 -42.88039 33.99628 1.000 31.69740 181 ILE A N 1
ATOM 1403 C CA . ILE A 1 184 ? 37.87718 -42.08538 34.19153 1.000 34.48530 181 ILE A CA 1
ATOM 1404 C C . ILE A 1 184 ? 37.62699 -41.16550 35.36993 1.000 32.53007 181 ILE A C 1
ATOM 1405 O O . ILE A 1 184 ? 36.54623 -40.58467 35.49017 1.000 34.66979 181 ILE A O 1
ATOM 1410 N N . GLU A 1 185 ? 38.61480 -41.03091 36.24104 1.000 32.51011 182 GLU A N 1
ATOM 1411 C CA . GLU A 1 185 ? 38.46120 -40.15747 37.40099 1.000 39.74849 182 GLU A CA 1
ATOM 1412 C C . GLU A 1 185 ? 38.43351 -38.69452 36.95008 1.000 40.85805 182 GLU A C 1
ATOM 1413 O O . GLU A 1 185 ? 39.47146 -38.11499 36.63710 1.000 41.75728 182 GLU A O 1
ATOM 1419 N N . THR A 1 186 ? 37.23994 -38.10013 36.87790 1.000 49.32622 183 THR A N 1
ATOM 1420 C CA . THR A 1 186 ? 37.03766 -36.66894 36.59414 1.000 48.68037 183 THR A CA 1
ATOM 1421 C C . THR A 1 186 ? 35.81173 -36.19425 37.36834 1.000 64.13219 183 THR A C 1
ATOM 1422 O O . THR A 1 186 ? 35.21989 -36.94690 38.14704 1.000 67.40450 183 THR A O 1
ATOM 1426 N N . ASP A 1 187 ? 35.40773 -34.93908 37.12316 1.000 75.81612 184 ASP A N 1
ATOM 1427 C CA . ASP A 1 187 ? 34.19194 -34.39789 37.73893 1.000 78.51667 184 ASP A CA 1
ATOM 1428 C C . ASP A 1 187 ? 32.93632 -35.08312 37.21892 1.000 75.88663 184 ASP A C 1
ATOM 1429 O O . ASP A 1 187 ? 31.94843 -35.20206 37.95348 1.000 75.27182 184 ASP A O 1
ATOM 1434 N N . MET A 1 188 ? 32.95260 -35.51591 35.95389 1.000 68.38680 185 MET A N 1
ATOM 1435 C CA . MET A 1 188 ? 31.83761 -36.27466 35.40006 1.000 69.17977 185 MET A CA 1
ATOM 1436 C C . MET A 1 188 ? 31.54311 -37.52624 36.22612 1.000 73.06414 185 MET A C 1
ATOM 1437 O O . MET A 1 188 ? 30.40098 -38.00192 36.23538 1.000 72.22795 185 MET A O 1
ATOM 1442 N N . THR A 1 189 ? 32.54426 -38.05635 36.94721 1.000 71.57470 186 THR A N 1
ATOM 1443 C CA . THR A 1 189 ? 32.39529 -39.29699 37.70688 1.000 70.86702 186 THR A CA 1
ATOM 1444 C C . THR A 1 189 ? 32.70052 -39.15769 39.19817 1.000 74.94145 186 THR A C 1
ATOM 1445 O O . THR A 1 189 ? 32.69791 -40.16940 39.91110 1.000 71.58587 186 THR A O 1
ATOM 1449 N N . ASN A 1 190 ? 32.96479 -37.94822 39.69975 1.000 85.43435 187 ASN A N 1
ATOM 1450 C CA . ASN A 1 190 ? 33.25115 -37.80499 41.12657 1.000 88.51967 187 ASN A CA 1
ATOM 1451 C C . ASN A 1 190 ? 32.01063 -37.99882 41.98896 1.000 88.36738 187 ASN A C 1
ATOM 1452 O O . ASN A 1 190 ? 32.13752 -38.34655 43.16858 1.000 82.46522 187 ASN A O 1
ATOM 1457 N N . GLU A 1 191 ? 30.82076 -37.78951 41.42737 1.000 90.60814 188 GLU A N 1
ATOM 1458 C CA . GLU A 1 191 ? 29.57626 -37.84512 42.18179 1.000 93.99032 188 GLU A CA 1
ATOM 1459 C C . GLU A 1 191 ? 29.01195 -39.25390 42.30738 1.000 89.31001 188 GLU A C 1
ATOM 1460 O O . GLU A 1 191 ? 28.04379 -39.45152 43.04989 1.000 92.10394 188 GLU A O 1
ATOM 1466 N N . LEU A 1 192 ? 29.58092 -40.22767 41.60183 1.000 85.26719 189 LEU A N 1
ATOM 1467 C CA . LEU A 1 192 ? 29.06794 -41.58831 41.66279 1.000 84.08639 189 LEU A CA 1
ATOM 1468 C C . LEU A 1 192 ? 29.13859 -42.12828 43.08655 1.000 87.20589 189 LEU A C 1
ATOM 1469 O O . LEU A 1 192 ? 30.05716 -41.80873 43.84810 1.000 88.13872 189 LEU A O 1
ATOM 1474 N N . GLN A 1 193 ? 28.14375 -42.93870 43.45144 1.000 86.41146 190 GLN A N 1
ATOM 1475 C CA . GLN A 1 193 ? 28.13469 -43.60777 44.74633 1.000 92.44378 190 GLN A CA 1
ATOM 1476 C C . GLN A 1 193 ? 28.61021 -45.05191 44.67110 1.000 87.98203 190 GLN A C 1
ATOM 1477 O O . GLN A 1 193 ? 29.07239 -45.59205 45.68270 1.000 87.12714 190 GLN A O 1
ATOM 1483 N N . ASN A 1 194 ? 28.51979 -45.67635 43.49534 1.000 84.90342 191 ASN A N 1
ATOM 1484 C CA . ASN A 1 194 ? 28.85306 -47.08131 43.30018 1.000 79.84061 191 ASN A CA 1
ATOM 1485 C C . ASN A 1 194 ? 30.29078 -47.29252 42.83409 1.000 76.10481 191 ASN A C 1
ATOM 1486 O O . ASN A 1 194 ? 30.56954 -48.28897 42.15401 1.000 72.87356 191 ASN A O 1
ATOM 1491 N N . LYS A 1 195 ? 31.21228 -46.38634 43.17859 1.000 74.63159 192 LYS A N 1
ATOM 1492 C CA . LYS A 1 195 ? 32.57274 -46.48230 42.65299 1.000 67.57353 192 LYS A CA 1
ATOM 1493 C C . LYS A 1 195 ? 33.24505 -47.77545 43.09234 1.000 63.20041 192 LYS A C 1
ATOM 1494 O O . LYS A 1 195 ? 33.89790 -48.44688 42.28621 1.000 60.65104 192 LYS A O 1
ATOM 1500 N N A GLU A 1 196 ? 33.08079 -48.16046 44.35558 0.440 64.31523 193 GLU A N 1
ATOM 1501 N N B GLU A 1 196 ? 33.11237 -48.11959 44.37723 0.560 64.29614 193 GLU A N 1
ATOM 1502 C CA A GLU A 1 196 ? 33.78140 -49.34800 44.83179 0.440 65.40711 193 GLU A CA 1
ATOM 1503 C CA B GLU A 1 196 ? 33.71992 -49.34105 44.89650 0.560 65.44213 193 GLU A CA 1
ATOM 1504 C C A GLU A 1 196 ? 33.15643 -50.63558 44.30005 0.440 64.82397 193 GLU A C 1
ATOM 1505 C C B GLU A 1 196 ? 33.17716 -50.57081 44.18021 0.560 64.81781 193 GLU A C 1
ATOM 1506 O O A GLU A 1 196 ? 33.85546 -51.64657 44.16827 0.440 61.05755 193 GLU A O 1
ATOM 1507 O O B GLU A 1 196 ? 33.94013 -51.46829 43.80142 0.560 60.19759 193 GLU A O 1
ATOM 1518 N N . GLU A 1 197 ? 31.85935 -50.62346 43.97692 1.000 65.44741 194 GLU A N 1
ATOM 1519 C CA . GLU A 1 197 ? 31.25518 -51.78590 43.33325 1.000 61.35804 194 GLU A CA 1
ATOM 1520 C C . GLU A 1 197 ? 31.65241 -51.87500 41.86798 1.000 56.49563 194 GLU A C 1
ATOM 1521 O O . GLU A 1 197 ? 31.87313 -52.97582 41.35158 1.000 53.01241 194 GLU A O 1
ATOM 1527 N N . LEU A 1 198 ? 31.75119 -50.73002 41.18328 1.000 58.00767 195 LEU A N 1
ATOM 1528 C CA . LEU A 1 198 ? 32.28106 -50.72004 39.82397 1.000 50.68108 195 LEU A CA 1
ATOM 1529 C C . LEU A 1 198 ? 33.70397 -51.25197 39.79312 1.000 50.91278 195 LEU A C 1
ATOM 1530 O O . LEU A 1 198 ? 34.06480 -52.05648 38.92609 1.000 49.82853 195 LEU A O 1
ATOM 1535 N N . LYS A 1 199 ? 34.54085 -50.78361 40.71585 1.000 49.69969 196 LYS A N 1
ATOM 1536 C CA . LYS A 1 199 ? 35.91860 -51.25584 40.75490 1.000 50.15900 196 LYS A CA 1
ATOM 1537 C C . LYS A 1 199 ? 35.97361 -52.73782 41.11445 1.000 50.64595 196 LYS A C 1
ATOM 1538 O O . LYS A 1 199 ? 36.65324 -53.52522 40.44514 1.000 49.14965 196 LYS A O 1
ATOM 1544 N N . GLU A 1 200 ? 35.21951 -53.14425 42.13574 1.000 49.13046 197 GLU A N 1
ATOM 1545 C CA . GLU A 1 200 ? 35.29748 -54.52051 42.61557 1.000 56.83203 197 GLU A CA 1
ATOM 1546 C C . GLU A 1 200 ? 34.74276 -55.50818 41.59595 1.000 57.18356 197 GLU A C 1
ATOM 1547 O O . GLU A 1 200 ? 35.29105 -56.60375 41.42556 1.000 56.74937 197 GLU A O 1
ATOM 1553 N N . HIS A 1 201 ? 33.66007 -55.14655 40.90915 1.000 52.98441 198 HIS A N 1
ATOM 1554 C CA . HIS A 1 201 ? 32.91543 -56.11328 40.11791 1.000 48.07160 198 HIS A CA 1
ATOM 1555 C C . HIS A 1 201 ? 32.96984 -55.88040 38.62265 1.000 48.69382 198 HIS A C 1
ATOM 1556 O O . HIS A 1 201 ? 32.94833 -56.85156 37.86693 1.000 47.89605 198 HIS A O 1
ATOM 1563 N N . LEU A 1 202 ? 33.03222 -54.63477 38.16484 1.000 41.83765 199 LEU A N 1
ATOM 1564 C CA . LEU A 1 202 ? 32.85327 -54.38906 36.74220 1.000 40.12156 199 LEU A CA 1
ATOM 1565 C C . LEU A 1 202 ? 34.14963 -54.14725 35.98980 1.000 34.42128 199 LEU A C 1
ATOM 1566 O O . LEU A 1 202 ? 34.18047 -54.34722 34.77193 1.000 37.42711 199 LEU A O 1
ATOM 1571 N N . ILE A 1 203 ? 35.21612 -53.72135 36.65839 1.000 32.66930 200 ILE A N 1
ATOM 1572 C CA . ILE A 1 203 ? 36.42903 -53.32208 35.96174 1.000 31.31910 200 ILE A CA 1
ATOM 1573 C C . ILE A 1 203 ? 37.52255 -54.33056 36.30630 1.000 32.37574 200 ILE A C 1
ATOM 1574 O O . ILE A 1 203 ? 37.98212 -54.37050 37.45657 1.000 31.88025 200 ILE A O 1
ATOM 1579 N N . PRO A 1 204 ? 37.95772 -55.16419 35.36254 1.000 28.99001 201 PRO A N 1
ATOM 1580 C CA . PRO A 1 204 ? 38.93955 -56.19911 35.71907 1.000 33.19022 201 PRO A CA 1
ATOM 1581 C C . PRO A 1 204 ? 40.19755 -55.63269 36.35856 1.000 30.83383 201 PRO A C 1
ATOM 1582 O O . PRO A 1 204 ? 40.68294 -56.21747 37.32908 1.000 34.80183 201 PRO A O 1
ATOM 1586 N N . LEU A 1 205 ? 40.69693 -54.48223 35.89225 1.000 30.05411 202 LEU A N 1
ATOM 1587 C CA . LEU A 1 205 ? 41.87339 -53.85415 36.49260 1.000 34.15124 202 LEU A CA 1
ATOM 1588 C C . LEU A 1 205 ? 41.56939 -53.17801 37.81823 1.000 34.16029 202 LEU A C 1
ATOM 1589 O O . LEU A 1 205 ? 42.50214 -52.69399 38.46276 1.000 34.84672 202 LEU A O 1
ATOM 1594 N N . LYS A 1 206 ? 40.29370 -53.09928 38.21171 1.000 34.40637 203 LYS A N 1
ATOM 1595 C CA . LYS A 1 206 ? 39.87395 -52.73392 39.56740 1.000 36.30223 203 LYS A CA 1
ATOM 1596 C C . LYS A 1 206 ? 40.19813 -51.28320 39.91694 1.000 34.98060 203 LYS A C 1
ATOM 1597 O O . LYS A 1 206 ? 40.42476 -50.95490 41.07836 1.000 35.70152 203 LYS A O 1
ATOM 1603 N N . ARG A 1 207 ? 40.20438 -50.39621 38.93016 1.000 32.66620 204 ARG A N 1
ATOM 1604 C CA . ARG A 1 207 ? 40.42120 -48.98312 39.19871 1.000 31.93530 204 ARG A CA 1
ATOM 1605 C C . ARG A 1 207 ? 39.80029 -48.19557 38.06121 1.000 33.69027 204 ARG A C 1
ATOM 1606 O O . ARG A 1 207 ? 39.55769 -48.73134 36.97552 1.000 29.14444 204 ARG A O 1
ATOM 1614 N N . PHE A 1 208 ? 39.53087 -46.92249 38.33082 1.000 32.38687 205 PHE A N 1
ATOM 1615 C CA . PHE A 1 208 ? 39.20126 -45.98978 37.26482 1.000 34.83768 205 PHE A CA 1
ATOM 1616 C C . PHE A 1 208 ? 40.47078 -45.61701 36.50535 1.000 30.03596 205 PHE A C 1
ATOM 1617 O O . PHE A 1 208 ? 41.57936 -45.69209 37.02988 1.000 31.06839 205 PHE A O 1
ATOM 1625 N N . GLY A 1 209 ? 40.30265 -45.21423 35.25725 1.000 29.53310 206 GLY A N 1
ATOM 1626 C CA . GLY A 1 209 ? 41.41608 -44.65760 34.52671 1.000 26.49075 206 GLY A CA 1
ATOM 1627 C C . GLY A 1 209 ? 41.72613 -43.23055 34.94713 1.000 29.14307 206 GLY A C 1
ATOM 1628 O O . GLY A 1 209 ? 40.91708 -42.53396 35.56837 1.000 30.24712 206 GLY A O 1
ATOM 1629 N N . GLN A 1 210 ? 42.99016 -42.77896 34.60988 1.000 30.01604 207 GLN A N 1
ATOM 1630 C CA . GLN A 1 210 ? 43.33196 -41.38808 34.86180 1.000 30.34778 207 GLN A CA 1
ATOM 1631 C C . GLN A 1 210 ? 43.17532 -40.57151 33.58332 1.000 28.85468 207 GLN A C 1
ATOM 1632 O O . GLN A 1 210 ? 43.35894 -41.09988 32.48680 1.000 25.40702 207 GLN A O 1
ATOM 1638 N N . PRO A 1 211 ? 42.82747 -39.28351 33.66861 1.000 27.87833 208 PRO A N 1
ATOM 1639 C CA . PRO A 1 211 ? 42.74564 -38.48324 32.43378 1.000 27.10740 208 PRO A CA 1
ATOM 1640 C C . PRO A 1 211 ? 44.01874 -38.54124 31.58658 1.000 30.12560 208 PRO A C 1
ATOM 1641 O O . PRO A 1 211 ? 43.92506 -38.59166 30.35047 1.000 26.30280 208 PRO A O 1
ATOM 1645 N N . GLU A 1 212 ? 45.20753 -38.57745 32.20954 1.000 27.21751 209 GLU A N 1
ATOM 1646 C CA . GLU A 1 212 ? 46.44124 -38.60260 31.42455 1.000 26.76104 209 GLU A CA 1
ATOM 1647 C C . GLU A 1 212 ? 46.59985 -39.88754 30.62969 1.000 28.54401 209 GLU A C 1
ATOM 1648 O O . GLU A 1 212 ? 47.27418 -39.87689 29.59183 1.000 30.90520 209 GLU A O 1
ATOM 1654 N N . GLU A 1 213 ? 45.96951 -40.98477 31.06016 1.000 29.80167 210 GLU A N 1
ATOM 1655 C CA . GLU A 1 213 ? 46.03511 -42.21218 30.27344 1.000 27.24487 210 GLU A CA 1
ATOM 1656 C C . GLU A 1 213 ? 45.22036 -42.08765 28.99380 1.000 28.28906 210 GLU A C 1
ATOM 1657 O O . GLU A 1 213 ? 45.62186 -42.61281 27.94971 1.000 27.10033 210 GLU A O 1
ATOM 1663 N N . VAL A 1 214 ? 44.08852 -41.37473 29.04001 1.000 27.45015 211 VAL A N 1
ATOM 1664 C CA . VAL A 1 214 ? 43.36769 -41.09772 27.80381 1.000 28.76025 211 VAL A CA 1
ATOM 1665 C C . VAL A 1 214 ? 44.19377 -40.18265 26.90439 1.000 27.92039 211 VAL A C 1
ATOM 1666 O O . VAL A 1 214 ? 44.27418 -40.39683 25.69097 1.000 29.44096 211 VAL A O 1
ATOM 1670 N N . ALA A 1 215 ? 44.83628 -39.16539 27.48562 1.000 22.50737 212 ALA A N 1
ATOM 1671 C CA . ALA A 1 215 ? 45.66106 -38.24800 26.70126 1.000 23.28393 212 ALA A CA 1
ATOM 1672 C C . ALA A 1 215 ? 46.81488 -38.96657 26.00460 1.000 28.03251 212 ALA A C 1
ATOM 1673 O O . ALA A 1 215 ? 47.13645 -38.65811 24.85050 1.000 30.29577 212 ALA A O 1
ATOM 1675 N N . TRP A 1 216 ? 47.46427 -39.91491 26.69239 1.000 32.90311 213 TRP A N 1
ATOM 1676 C CA . TRP A 1 216 ? 48.55474 -40.66990 26.07000 1.000 30.32252 213 TRP A CA 1
ATOM 1677 C C . TRP A 1 216 ? 48.08201 -41.39730 24.81238 1.000 31.09385 213 TRP A C 1
ATOM 1678 O O . TRP A 1 216 ? 48.76844 -41.38208 23.78151 1.000 29.80694 213 TRP A O 1
ATOM 1689 N N . LEU A 1 217 ? 46.89562 -42.01218 24.86883 1.000 28.55349 214 LEU A N 1
ATOM 1690 C CA . LEU A 1 217 ? 46.35029 -42.69677 23.69879 1.000 29.29639 214 LEU A CA 1
ATOM 1691 C C . LEU A 1 217 ? 45.99185 -41.71225 22.59392 1.000 26.35964 214 LEU A C 1
ATOM 1692 O O . LEU A 1 217 ? 46.28878 -41.96103 21.41903 1.000 25.12125 214 LEU A O 1
ATOM 1697 N N . VAL A 1 218 ? 45.33762 -40.60028 22.95034 1.000 24.81831 215 VAL A N 1
ATOM 1698 C CA . VAL A 1 218 ? 45.04022 -39.54831 21.98056 1.000 27.68124 215 VAL A CA 1
ATOM 1699 C C . VAL A 1 218 ? 46.31523 -39.03186 21.32180 1.000 29.53194 215 VAL A C 1
ATOM 1700 O O . VAL A 1 218 ? 46.36993 -38.85876 20.09683 1.000 27.26162 215 VAL A O 1
ATOM 1704 N N A SER A 1 219 ? 47.36388 -38.78043 22.11357 0.290 26.38420 216 SER A N 1
ATOM 1705 N N B SER A 1 219 ? 47.35731 -38.78146 22.12216 0.710 26.32870 216 SER A N 1
ATOM 1706 C CA A SER A 1 219 ? 48.58893 -38.22747 21.53625 0.290 29.73757 216 SER A CA 1
ATOM 1707 C CA B SER A 1 219 ? 48.60053 -38.24422 21.57299 0.710 28.95179 216 SER A CA 1
ATOM 1708 C C A SER A 1 219 ? 49.27482 -39.21975 20.60328 0.290 29.71319 216 SER A C 1
ATOM 1709 C C B SER A 1 219 ? 49.23315 -39.21997 20.58806 0.710 29.85096 216 SER A C 1
ATOM 1710 O O A SER A 1 219 ? 49.88825 -38.80838 19.61211 0.290 28.38941 216 SER A O 1
ATOM 1711 O O B SER A 1 219 ? 49.75597 -38.80752 19.54625 0.710 28.19005 216 SER A O 1
ATOM 1716 N N . PHE A 1 220 ? 49.18736 -40.51903 20.89913 1.000 28.69145 217 PHE A N 1
ATOM 1717 C CA . PHE A 1 220 ? 49.69570 -41.52552 19.96892 1.000 30.30312 217 PHE A CA 1
ATOM 1718 C C . PHE A 1 220 ? 48.94520 -41.47618 18.63961 1.000 28.40611 217 PHE A C 1
ATOM 1719 O O . PHE A 1 220 ? 49.55378 -41.47917 17.56408 1.000 31.83989 217 PHE A O 1
ATOM 1727 N N . LEU A 1 221 ? 47.61890 -41.44356 18.69569 1.000 25.71111 218 LEU A N 1
ATOM 1728 C CA . LEU A 1 221 ? 46.83117 -41.41856 17.46716 1.000 29.73961 218 LEU A CA 1
ATOM 1729 C C . LEU A 1 221 ? 47.07990 -40.14808 16.66318 1.000 30.20263 218 LEU A C 1
ATOM 1730 O O . LEU A 1 221 ? 46.99528 -40.17191 15.43120 1.000 32.96289 218 LEU A O 1
ATOM 1735 N N . ALA A 1 222 ? 47.37780 -39.03392 17.33838 1.000 26.64432 219 ALA A N 1
ATOM 1736 C CA . ALA A 1 222 ? 47.70105 -37.78119 16.66624 1.000 31.77558 219 ALA A CA 1
ATOM 1737 C C . ALA A 1 222 ? 49.10219 -37.76220 16.07632 1.000 32.22498 219 ALA A C 1
ATOM 1738 O O . ALA A 1 222 ? 49.40126 -36.87792 15.27034 1.000 33.06033 219 ALA A O 1
ATOM 1740 N N . SER A 1 223 ? 49.97226 -38.68707 16.46871 1.000 29.97675 220 SER A N 1
ATOM 1741 C CA . SER A 1 223 ? 51.35565 -38.59756 16.02709 1.000 34.53026 220 SER A CA 1
ATOM 1742 C C . SER A 1 223 ? 51.52890 -39.25214 14.65627 1.000 34.64713 220 SER A C 1
ATOM 1743 O O . SER A 1 223 ? 50.64885 -39.94929 14.14535 1.000 32.10453 220 SER A O 1
ATOM 1746 N N . GLU A 1 224 ? 52.69439 -39.01966 14.06276 1.000 33.19075 221 GLU A N 1
ATOM 1747 C CA . GLU A 1 224 ? 53.05190 -39.65403 12.80434 1.000 37.54803 221 GLU A CA 1
ATOM 1748 C C . GLU A 1 224 ? 53.35848 -41.13696 12.96063 1.000 36.59346 221 GLU A C 1
ATOM 1749 O O . GLU A 1 224 ? 53.65441 -41.79540 11.95836 1.000 39.51594 221 GLU A O 1
ATOM 1755 N N . LYS A 1 225 ? 53.28127 -41.67981 14.17443 1.000 32.99168 222 LYS A N 1
ATOM 1756 C CA . LYS A 1 225 ? 53.44740 -43.10584 14.40184 1.000 31.57216 222 LYS A CA 1
ATOM 1757 C C . LYS A 1 225 ? 52.14222 -43.88005 14.26766 1.000 34.40773 222 LYS A C 1
ATOM 1758 O O . LYS A 1 225 ? 52.13382 -45.10234 14.47323 1.000 32.76324 222 LYS A O 1
ATOM 1764 N N . ALA A 1 226 ? 51.05813 -43.20186 13.89159 1.000 26.93657 223 ALA A N 1
ATOM 1765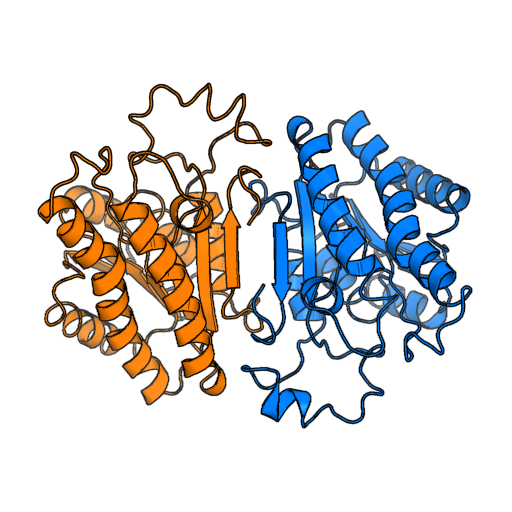 C CA . ALA A 1 226 ? 49.73327 -43.79343 13.78108 1.000 30.34317 223 ALA A CA 1
ATOM 1766 C C . ALA A 1 226 ? 49.09223 -43.50473 12.42385 1.000 30.36282 223 ALA A C 1
ATOM 1767 O O . ALA A 1 226 ? 47.86349 -43.53566 12.30289 1.000 29.76031 223 ALA A O 1
ATOM 1769 N N . ASN A 1 227 ? 49.89141 -43.23501 11.39552 1.000 30.24500 224 ASN A N 1
ATOM 1770 C CA . ASN A 1 227 ? 49.34718 -42.80906 10.11133 1.000 30.09124 224 ASN A CA 1
ATOM 1771 C C . ASN A 1 227 ? 48.59874 -43.91449 9.37220 1.000 30.46175 224 ASN A C 1
ATOM 1772 O O . ASN A 1 227 ? 47.90435 -43.60978 8.40068 1.000 31.28461 224 ASN A O 1
ATOM 1777 N N . TYR A 1 228 ? 48.73461 -45.18001 9.76503 1.000 29.34450 225 TYR A N 1
ATOM 1778 C CA . TYR A 1 228 ? 48.02479 -46.25381 9.07808 1.000 29.91956 225 TYR A CA 1
ATOM 1779 C C . TYR A 1 228 ? 46.78056 -46.70138 9.82848 1.000 30.88610 225 TYR A C 1
ATOM 1780 O O . TYR A 1 228 ? 46.09607 -47.63042 9.38512 1.000 31.93962 225 TYR A O 1
ATOM 1789 N N . ILE A 1 229 ? 46.47364 -46.06160 10.94785 1.000 31.41514 226 ILE A N 1
ATOM 1790 C CA . ILE A 1 229 ? 45.27574 -46.33687 11.72355 1.000 25.73111 226 ILE A CA 1
ATOM 1791 C C . ILE A 1 229 ? 44.25679 -45.27669 11.34181 1.000 29.36460 226 ILE A C 1
ATOM 1792 O O . ILE A 1 229 ? 44.50796 -44.08132 11.52477 1.000 27.38882 226 ILE A O 1
ATOM 1797 N N . THR A 1 230 ? 43.11719 -45.69454 10.79165 1.000 27.59971 227 THR A N 1
ATOM 1798 C CA . THR A 1 230 ? 42.05033 -44.74665 10.52033 1.000 25.28584 227 THR A CA 1
ATOM 1799 C C . THR A 1 230 ? 40.71911 -45.46453 10.65177 1.000 26.29610 227 THR A C 1
ATOM 1800 O O . THR A 1 230 ? 40.61771 -46.67003 10.39667 1.000 27.02077 227 THR A O 1
ATOM 1804 N N . GLY A 1 231 ? 39.70266 -44.71543 11.07985 1.000 22.42606 228 GLY A N 1
ATOM 1805 C CA . GLY A 1 231 ? 38.36362 -45.25911 11.19566 1.000 23.62001 228 GLY A CA 1
ATOM 1806 C C . GLY A 1 231 ? 38.14653 -46.12934 12.40356 1.000 25.17646 228 GLY A C 1
ATOM 1807 O O . GLY A 1 231 ? 37.08977 -46.75512 12.51300 1.000 25.36634 228 GLY A O 1
ATOM 1808 N N . LYS A 1 232 ? 39.10746 -46.19395 13.31167 1.000 23.29335 229 LYS A N 1
ATOM 1809 C CA . LYS A 1 232 ? 39.04852 -47.12287 14.42906 1.000 26.56858 229 LYS A CA 1
ATOM 1810 C C . LYS A 1 232 ? 38.55399 -46.43247 15.69763 1.000 26.56765 229 LYS A C 1
ATOM 1811 O O . LYS A 1 232 ? 38.65450 -45.21164 15.86325 1.000 24.71473 229 LYS A O 1
ATOM 1817 N N . ASN A 1 233 ? 37.99465 -47.24884 16.58576 1.000 26.54057 230 ASN A N 1
ATOM 1818 C CA . ASN A 1 233 ? 37.52609 -46.85189 17.91005 1.000 26.04676 230 ASN A CA 1
ATOM 1819 C C . ASN A 1 233 ? 38.29579 -47.70057 18.91751 1.000 25.62472 230 ASN A C 1
ATOM 1820 O O . ASN A 1 233 ? 38.14087 -48.92453 18.95274 1.000 26.40045 230 ASN A O 1
ATOM 1825 N N . ILE A 1 234 ? 39.14903 -47.07178 19.71439 1.000 24.27682 231 ILE A N 1
ATOM 1826 C CA . ILE A 1 234 ? 40.00441 -47.78437 20.65529 1.000 26.74345 231 ILE A CA 1
ATOM 1827 C C . ILE A 1 234 ? 39.47865 -47.52623 22.05659 1.000 25.55405 231 ILE A C 1
ATOM 1828 O O . ILE A 1 234 ? 39.27650 -46.37399 22.44845 1.000 26.74118 231 ILE A O 1
ATOM 1833 N N . VAL A 1 235 ? 39.21871 -48.59674 22.79037 1.000 25.76098 232 VAL A N 1
ATOM 1834 C CA . VAL A 1 235 ? 38.52713 -48.52952 24.07399 1.000 24.61136 232 VAL A CA 1
ATOM 1835 C C . VAL A 1 235 ? 39.57496 -48.54784 25.16604 1.000 23.73102 232 VAL A C 1
ATOM 1836 O O . VAL A 1 235 ? 40.48150 -49.39277 25.15244 1.000 25.77089 232 VAL A O 1
ATOM 1840 N N . ILE A 1 236 ? 39.48045 -47.61340 26.10194 1.000 24.49842 233 ILE A N 1
ATOM 1841 C CA . ILE A 1 236 ? 40.44428 -47.54427 27.19650 1.000 23.06966 233 ILE A CA 1
ATOM 1842 C C . ILE A 1 236 ? 39.62712 -47.60073 28.48617 1.000 23.75323 233 ILE A C 1
ATOM 1843 O O . ILE A 1 236 ? 39.04366 -46.59755 28.92618 1.000 23.90649 233 ILE A O 1
ATOM 1848 N N . ASP A 1 237 ? 39.52361 -48.81395 29.07289 1.000 24.84591 234 ASP A N 1
ATOM 1849 C CA . ASP A 1 237 ? 38.46827 -49.04515 30.06131 1.000 25.51786 234 ASP A CA 1
ATOM 1850 C C . ASP A 1 237 ? 38.81747 -50.06312 31.14690 1.000 27.99591 234 ASP A C 1
ATOM 1851 O O . ASP A 1 237 ? 37.89981 -50.54983 31.82984 1.000 26.30768 234 ASP A O 1
ATOM 1856 N N . GLY A 1 238 ? 40.09180 -50.41813 31.31074 1.000 26.19297 235 GLY A N 1
ATOM 1857 C CA . GLY A 1 238 ? 40.46452 -51.39567 32.31329 1.000 23.14572 235 GLY A CA 1
ATOM 1858 C C . GLY A 1 238 ? 39.91087 -52.78289 32.07933 1.000 25.57408 235 GLY A C 1
ATOM 1859 O O . GLY A 1 238 ? 39.88575 -53.59270 33.01161 1.000 26.28492 235 GLY A O 1
ATOM 1860 N N . GLY A 1 239 ? 39.47086 -53.08683 30.85838 1.000 26.22466 236 GLY A N 1
ATOM 1861 C CA . GLY A 1 239 ? 38.84528 -54.36613 30.55989 1.000 25.65354 236 GLY A CA 1
ATOM 1862 C C . GLY A 1 239 ? 37.34755 -54.42302 30.78021 1.000 30.62113 236 GLY A C 1
ATOM 1863 O O . GLY A 1 239 ? 36.76115 -55.51725 30.69407 1.000 28.07236 236 GLY A O 1
ATOM 1864 N N . MET A 1 240 ? 36.70090 -53.28559 31.05728 1.000 26.85840 237 MET A N 1
ATOM 1865 C CA . MET A 1 240 ? 35.31055 -53.32701 31.50852 1.000 31.28602 237 MET A CA 1
ATOM 1866 C C . MET A 1 240 ? 34.39111 -53.98781 30.48778 1.000 28.68276 237 MET A C 1
ATOM 1867 O O . MET A 1 240 ? 33.54906 -54.80510 30.85516 1.000 28.58273 237 MET A O 1
ATOM 1872 N N . ILE A 1 241 ? 34.50947 -53.64149 29.20375 1.000 27.34849 238 ILE A N 1
ATOM 1873 C CA . ILE A 1 241 ? 33.56090 -54.18890 28.23082 1.000 30.03455 238 ILE A CA 1
ATOM 1874 C C . ILE A 1 241 ? 34.27972 -55.03517 27.18702 1.000 33.39989 238 ILE A C 1
ATOM 1875 O O . ILE A 1 241 ? 35.50495 -54.99157 27.03420 1.000 32.65527 238 ILE A O 1
ATOM 1880 N N . ASN A 1 242 ? 33.48544 -55.84197 26.48642 1.000 32.39108 239 ASN A N 1
ATOM 1881 C CA . ASN A 1 242 ? 33.88829 -56.43514 25.21918 1.000 36.97575 239 ASN A CA 1
ATOM 1882 C C . ASN A 1 242 ? 33.48117 -55.48664 24.09697 1.000 38.23206 239 ASN A C 1
ATOM 1883 O O . ASN A 1 242 ? 32.29284 -55.15545 23.95757 1.000 47.43846 239 ASN A O 1
ATOM 1888 N N . ASP A 1 243 ? 34.44506 -55.05772 23.29664 0.810 34.82859 240 ASP A N 1
ATOM 1889 C CA . ASP A 1 243 ? 34.12856 -54.14877 22.20169 0.810 40.42534 240 ASP A CA 1
ATOM 1890 C C . ASP A 1 243 ? 33.16414 -54.80129 21.20852 0.810 45.53318 240 ASP A C 1
ATOM 1891 O O . ASP A 1 243 ? 32.50767 -54.11215 20.42664 0.810 48.17257 240 ASP A O 1
ATOM 1896 N N . ASN B 1 2 ? 66.59418 -45.98929 27.68791 1.000 50.63462 -1 ASN B N 1
ATOM 1897 C CA . ASN B 1 2 ? 66.95222 -47.17042 28.47914 1.000 51.05117 -1 ASN B CA 1
ATOM 1898 C C . ASN B 1 2 ? 65.83743 -47.55517 29.45155 1.000 47.99093 -1 ASN B C 1
ATOM 1899 O O . ASN B 1 2 ? 65.76016 -47.04652 30.57073 1.000 44.67423 -1 ASN B O 1
ATOM 1904 N N . ALA B 1 3 ? 64.96245 -48.45859 29.01390 1.000 50.11300 0 ALA B N 1
ATOM 1905 C CA . ALA B 1 3 ? 63.79563 -48.80131 29.81398 1.000 43.19413 0 ALA B CA 1
ATOM 1906 C C . ALA B 1 3 ? 64.11816 -49.76036 30.95279 1.000 38.67206 0 ALA B C 1
ATOM 1907 O O . ALA B 1 3 ? 63.29409 -49.91359 31.85811 1.000 38.74677 0 ALA B O 1
ATOM 1909 N N . MET B 1 4 ? 65.28370 -50.40698 30.93107 1.000 37.68059 1 MET B N 1
ATOM 1910 C CA . MET B 1 4 ? 65.63439 -51.37995 31.96071 1.000 37.44566 1 MET B CA 1
ATOM 1911 C C . MET B 1 4 ? 64.56569 -52.47120 32.05727 1.000 41.03618 1 MET B C 1
ATOM 1912 O O . MET B 1 4 ? 64.17849 -52.90259 33.14586 1.000 35.99740 1 MET B O 1
ATOM 1917 N N . LYS B 1 5 ? 64.06146 -52.89952 30.90314 1.000 36.95750 2 LYS B N 1
ATOM 1918 C CA . LYS B 1 5 ? 63.02951 -53.91882 30.82424 1.000 35.72535 2 LYS B CA 1
ATOM 1919 C C . LYS B 1 5 ? 63.47241 -55.00679 29.85732 1.000 35.59598 2 LYS B C 1
ATOM 1920 O O . LYS B 1 5 ? 64.31552 -54.78066 28.98601 1.000 36.82115 2 LYS B O 1
ATOM 1926 N N . VAL B 1 6 ? 62.85892 -56.18198 29.99788 1.000 34.13522 3 VAL B N 1
ATOM 1927 C CA . VAL B 1 6 ? 63.19693 -57.36922 29.22134 1.000 37.51959 3 VAL B CA 1
ATOM 1928 C C . VAL B 1 6 ? 62.00445 -57.73184 28.35327 1.000 32.17412 3 VAL B C 1
ATOM 1929 O O . VAL B 1 6 ? 60.90596 -57.95237 28.87536 1.000 31.31858 3 VAL B O 1
ATOM 1933 N N . ALA B 1 7 ? 62.22403 -57.84099 27.03855 1.000 31.40369 4 ALA B N 1
ATOM 1934 C CA . ALA B 1 7 ? 61.16969 -58.23934 26.10507 1.000 32.35968 4 ALA B CA 1
ATOM 1935 C C . ALA B 1 7 ? 61.57670 -59.46421 25.29123 1.000 33.79066 4 ALA B C 1
ATOM 1936 O O . ALA B 1 7 ? 62.71946 -59.57176 24.83119 1.000 33.71913 4 ALA B O 1
ATOM 1938 N N . ILE B 1 8 ? 60.63345 -60.38489 25.10800 1.000 32.93328 5 ILE B N 1
ATOM 1939 C CA . ILE B 1 8 ? 60.77987 -61.50308 24.18152 1.000 32.37488 5 ILE B CA 1
ATOM 1940 C C . ILE B 1 8 ? 59.89824 -61.22635 22.97494 1.000 33.67124 5 ILE B C 1
ATOM 1941 O O . ILE B 1 8 ? 58.70796 -60.93886 23.12845 1.000 32.51551 5 ILE B O 1
ATOM 1946 N N . VAL B 1 9 ? 60.47148 -61.31086 21.77897 1.000 36.23004 6 VAL B N 1
ATOM 1947 C CA . VAL B 1 9 ? 59.70624 -61.19164 20.53838 1.000 34.11500 6 VAL B CA 1
ATOM 1948 C C . VAL B 1 9 ? 59.90532 -62.48859 19.76488 1.000 36.52005 6 VAL B C 1
ATOM 1949 O O . VAL B 1 9 ? 61.00561 -62.75444 19.26691 1.000 34.48889 6 VAL B O 1
ATOM 1953 N N . THR B 1 10 ? 58.85723 -63.30202 19.65964 1.000 37.15405 7 THR B N 1
ATOM 1954 C CA . THR B 1 10 ? 58.95707 -64.47952 18.80654 1.000 34.47477 7 THR B CA 1
ATOM 1955 C C . THR B 1 10 ? 58.77533 -64.05620 17.35917 1.000 34.29268 7 THR B C 1
ATOM 1956 O O . THR B 1 10 ? 58.13275 -63.04390 17.06477 1.000 36.73477 7 THR B O 1
ATOM 1960 N N . GLY B 1 11 ? 59.37039 -64.82368 16.45713 1.000 37.49300 8 GLY B N 1
ATOM 1961 C CA . GLY B 1 11 ? 59.46524 -64.37065 15.07591 1.000 41.64829 8 GLY B CA 1
ATOM 1962 C C . GLY B 1 11 ? 60.08962 -63.00178 14.94869 1.000 43.10372 8 GLY B C 1
ATOM 1963 O O . GLY B 1 11 ? 59.64344 -62.18618 14.12981 1.000 40.66533 8 GLY B O 1
ATOM 1964 N N . GLY B 1 12 ? 61.12359 -62.72575 15.74361 1.000 38.73051 9 GLY B N 1
ATOM 1965 C CA . GLY B 1 12 ? 61.64308 -61.38504 15.90913 1.000 39.17065 9 GLY B CA 1
ATOM 1966 C C . GLY B 1 12 ? 62.77059 -60.97075 14.99207 1.000 39.35983 9 GLY B C 1
ATOM 1967 O O . GLY B 1 12 ? 63.35080 -59.90720 15.21969 1.000 43.28179 9 GLY B O 1
ATOM 1968 N N . THR B 1 13 ? 63.09883 -61.75573 13.96025 1.000 40.14055 10 THR B N 1
ATOM 1969 C CA . THR B 1 13 ? 64.24442 -61.47940 13.10249 1.000 41.34870 10 THR B CA 1
ATOM 1970 C C . THR B 1 13 ? 63.88224 -61.11655 11.66852 1.000 42.51667 10 THR B C 1
ATOM 1971 O O . THR B 1 13 ? 64.77079 -60.70612 10.91277 1.000 43.05341 10 THR B O 1
ATOM 1975 N N . ARG B 1 14 ? 62.62489 -61.27944 11.26369 1.000 38.77660 11 ARG B N 1
ATOM 1976 C CA . ARG B 1 14 ? 62.19173 -60.93582 9.91937 1.000 39.71951 11 ARG B CA 1
ATOM 1977 C C . ARG B 1 14 ? 60.84447 -60.24028 10.00029 1.000 40.38993 11 ARG B C 1
ATOM 1978 O O . ARG B 1 14 ? 60.09769 -60.42795 10.96198 1.000 35.15513 11 ARG B O 1
ATOM 1986 N N . GLY B 1 15 ? 60.55630 -59.41980 8.99053 1.000 40.67950 12 GLY B N 1
ATOM 1987 C CA . GLY B 1 15 ? 59.21621 -58.88378 8.79844 1.000 36.61633 12 GLY B CA 1
ATOM 1988 C C . GLY B 1 15 ? 58.75742 -58.01766 9.95419 1.000 37.03396 12 GLY B C 1
ATOM 1989 O O . GLY B 1 15 ? 59.50268 -57.18090 10.47348 1.000 37.53348 12 GLY B O 1
ATOM 1990 N N . ILE B 1 16 ? 57.50153 -58.21669 10.36090 1.000 36.48442 13 ILE B N 1
ATOM 1991 C CA . ILE B 1 16 ? 56.92442 -57.42051 11.44449 1.000 37.39508 13 ILE B CA 1
ATOM 1992 C C . ILE B 1 16 ? 57.70518 -57.63297 12.73394 1.000 32.13290 13 ILE B C 1
ATOM 1993 O O . ILE B 1 16 ? 58.02369 -56.67396 13.44658 1.000 33.93653 13 ILE B O 1
ATOM 1998 N N . GLY B 1 17 ? 58.06810 -58.88406 13.02478 1.000 34.74586 14 GLY B N 1
ATOM 1999 C CA . GLY B 1 17 ? 58.81942 -59.17296 14.23687 1.000 33.00127 14 GLY B CA 1
ATOM 2000 C C . GLY B 1 17 ? 60.14968 -58.45824 14.28732 1.000 35.22375 14 GLY B C 1
ATOM 2001 O O . GLY B 1 17 ? 60.57551 -57.98447 15.34975 1.000 33.21363 14 GLY B O 1
ATOM 2002 N N A ARG B 1 18 ? 60.84108 -58.37003 13.14285 0.680 36.75127 15 ARG B N 1
ATOM 2003 N N B ARG B 1 18 ? 60.83749 -58.35547 13.14449 0.320 36.75911 15 ARG B N 1
ATOM 2004 C CA A ARG B 1 18 ? 62.09720 -57.62789 13.07740 0.680 37.47342 15 ARG B CA 1
ATOM 2005 C CA B ARG B 1 18 ? 62.10049 -57.62560 13.11033 0.320 37.47914 15 ARG B CA 1
ATOM 2006 C C A ARG B 1 18 ? 61.88746 -56.16005 13.42730 0.680 36.15534 15 ARG B C 1
ATOM 2007 C C B ARG B 1 18 ? 61.89327 -56.14990 13.42744 0.320 36.16350 15 ARG B C 1
ATOM 2008 O O A ARG B 1 18 ? 62.69227 -55.56514 14.14952 0.680 36.76088 15 ARG B O 1
ATOM 2009 O O B ARG B 1 18 ? 62.70875 -55.53750 14.12497 0.320 36.80194 15 ARG B O 1
ATOM 2024 N N . ALA B 1 19 ? 60.80200 -55.56191 12.93055 1.000 35.63445 16 ALA B N 1
ATOM 2025 C CA . ALA B 1 19 ? 60.53040 -54.16093 13.22907 1.000 34.80355 16 ALA B CA 1
ATOM 2026 C C . ALA B 1 19 ? 60.19545 -53.97018 14.70376 1.000 32.84186 16 ALA B C 1
ATOM 2027 O O . ALA B 1 19 ? 60.66895 -53.01386 15.32577 1.000 33.44934 16 ALA B O 1
ATOM 2029 N N . ILE B 1 20 ? 59.39753 -54.88042 15.27951 1.000 31.07381 17 ILE B N 1
ATOM 2030 C CA . ILE B 1 20 ? 59.10200 -54.83405 16.71200 1.000 30.95099 17 ILE B CA 1
ATOM 2031 C C . ILE B 1 20 ? 60.39056 -54.91732 17.52503 1.000 32.94444 17 ILE B C 1
ATOM 2032 O O . ILE B 1 20 ? 60.60254 -54.13759 18.46228 1.000 35.02277 17 ILE B O 1
ATOM 2037 N N . THR B 1 21 ? 61.27210 -55.86777 17.17410 1.000 33.92846 18 THR B N 1
ATOM 2038 C CA . THR B 1 21 ? 62.57835 -55.96612 17.82379 1.000 31.49607 18 THR B CA 1
ATOM 2039 C C . THR B 1 21 ? 63.33004 -54.63588 17.76989 1.000 35.06819 18 THR B C 1
ATOM 2040 O O . THR B 1 21 ? 63.79419 -54.13133 18.79838 1.000 32.74082 18 THR B O 1
ATOM 2044 N N . LYS B 1 22 ? 63.46326 -54.05621 16.56916 1.000 34.19264 19 LYS B N 1
ATOM 2045 C CA . LYS B 1 22 ? 64.21246 -52.80720 16.41304 1.000 35.05422 19 LYS B CA 1
ATOM 2046 C C . LYS B 1 22 ? 63.59205 -51.67007 17.22506 1.000 34.99738 19 LYS B C 1
ATOM 2047 O O . LYS B 1 22 ? 64.30441 -50.80315 17.74160 1.000 37.39030 19 LYS B O 1
ATOM 2053 N N . GLU B 1 23 ? 62.26632 -51.64918 17.34419 1.000 32.10689 20 GLU B N 1
ATOM 2054 C CA . GLU B 1 23 ? 61.61582 -50.55267 18.05512 1.000 37.44353 20 GLU B CA 1
ATOM 2055 C C . GLU B 1 23 ? 61.81754 -50.67722 19.56303 1.000 34.64995 20 GLU B C 1
ATOM 2056 O O . GLU B 1 23 ? 62.15406 -49.69662 20.23525 1.000 32.97450 20 GLU B O 1
ATOM 2062 N N . LEU B 1 24 ? 61.62048 -51.87756 20.11672 1.000 32.78375 21 LEU B N 1
ATOM 2063 C CA . LEU B 1 24 ? 61.85717 -52.06492 21.54785 1.000 34.17715 21 LEU B CA 1
ATOM 2064 C C . LEU B 1 24 ? 63.32633 -51.87956 21.90721 1.000 35.84447 21 LEU B C 1
ATOM 2065 O O . LEU B 1 24 ? 63.64315 -51.37567 22.99267 1.000 34.24174 21 LEU B O 1
ATOM 2070 N N . TYR B 1 25 ? 64.22995 -52.29510 21.02098 1.000 35.69165 22 TYR B N 1
ATOM 2071 C CA . TYR B 1 25 ? 65.65699 -52.06063 21.22661 1.000 36.12550 22 TYR B CA 1
ATOM 2072 C C . TYR B 1 25 ? 65.94800 -50.56769 21.30525 1.000 38.00103 22 TYR B C 1
ATOM 2073 O O . TYR B 1 25 ? 66.66120 -50.10623 22.19897 1.000 38.50024 22 TYR B O 1
ATOM 2082 N N . LYS B 1 26 ? 65.39320 -49.79911 20.36687 1.000 40.61856 23 LYS B N 1
ATOM 2083 C CA . LYS B 1 26 ? 65.53163 -48.34328 20.36853 1.000 42.42340 23 LYS B CA 1
ATOM 2084 C C . LYS B 1 26 ? 64.99581 -47.72437 21.66092 1.000 43.22361 23 LYS B C 1
ATOM 2085 O O . LYS B 1 26 ? 65.53831 -46.72635 22.14764 1.000 37.56544 23 LYS B O 1
ATOM 2091 N N . GLU B 1 27 ? 63.91353 -48.28735 22.21678 1.000 40.29460 24 GLU B N 1
ATOM 2092 C CA . GLU B 1 27 ? 63.32396 -47.77459 23.45001 1.000 37.56796 24 GLU B CA 1
ATOM 2093 C C . GLU B 1 27 ? 64.07399 -48.22456 24.69908 1.000 39.96647 24 GLU B C 1
ATOM 2094 O O . GLU B 1 27 ? 63.62672 -47.92652 25.81204 1.000 41.29413 24 GLU B O 1
ATOM 2100 N N . GLY B 1 28 ? 65.18939 -48.93343 24.54943 1.000 40.39258 25 GLY B N 1
ATOM 2101 C CA . GLY B 1 28 ? 66.00308 -49.33065 25.68333 1.000 38.60060 25 GLY B CA 1
ATOM 2102 C C . GLY B 1 28 ? 65.60925 -50.62229 26.37184 1.000 40.01286 25 GLY B C 1
ATOM 2103 O O . GLY B 1 28 ? 66.05357 -50.85755 27.50156 1.000 41.61200 25 GLY B O 1
ATOM 2104 N N . TYR B 1 29 ? 64.77017 -51.45448 25.75133 1.000 37.06035 26 TYR B N 1
ATOM 2105 C CA . TYR B 1 29 ? 64.54524 -52.80187 26.26395 1.000 30.86765 26 TYR B CA 1
ATOM 2106 C C . TYR B 1 29 ? 65.74661 -53.68257 25.96377 1.000 33.19616 26 TYR B C 1
ATOM 2107 O O . TYR B 1 29 ? 66.38834 -53.55231 24.92097 1.000 34.83448 26 TYR B O 1
ATOM 2116 N N . LYS B 1 30 ? 66.04200 -54.60349 26.87743 1.000 35.36995 27 LYS B N 1
ATOM 2117 C CA . LYS B 1 30 ? 66.78329 -55.79140 26.47977 1.000 38.33456 27 LYS B CA 1
ATOM 2118 C C . LYS B 1 30 ? 65.82463 -56.70417 25.72774 1.000 38.70986 27 LYS B C 1
ATOM 2119 O O . LYS B 1 30 ? 64.79889 -57.11344 26.27865 1.000 40.75924 27 LYS B O 1
ATOM 2125 N N . VAL B 1 31 ? 66.14026 -57.01523 24.47140 1.000 41.04996 28 VAL B N 1
ATOM 2126 C CA . VAL B 1 31 ? 65.25018 -57.78141 23.60399 1.000 36.37382 28 VAL B CA 1
ATOM 2127 C C . VAL B 1 31 ? 65.86378 -59.14787 23.34725 1.000 41.03472 28 VAL B C 1
ATOM 2128 O O . VAL B 1 31 ? 67.05857 -59.25661 23.04168 1.000 38.77916 28 VAL B O 1
ATOM 2132 N N . ILE B 1 32 ? 65.04352 -60.18580 23.47105 1.000 39.12204 29 ILE B N 1
ATOM 2133 C CA . ILE B 1 32 ? 65.39751 -61.53926 23.05959 1.000 42.23871 29 ILE B CA 1
ATOM 2134 C C . ILE B 1 32 ? 64.50973 -61.88531 21.87547 1.000 38.38737 29 ILE B C 1
ATOM 2135 O O . ILE B 1 32 ? 63.27992 -61.90710 22.00432 1.000 39.44492 29 ILE B O 1
ATOM 2140 N N . ALA B 1 33 ? 65.12305 -62.12660 20.71908 1.000 36.09242 30 ALA B N 1
ATOM 2141 C CA . ALA B 1 33 ? 64.38566 -62.41915 19.49518 1.000 38.57934 30 ALA B CA 1
ATOM 2142 C C . ALA B 1 33 ? 64.49799 -63.90186 19.17118 1.000 40.19079 30 ALA B C 1
ATOM 2143 O O . ALA B 1 33 ? 65.59999 -64.45282 19.12762 1.000 44.29420 30 ALA B O 1
ATOM 2145 N N . ILE B 1 34 ? 63.36112 -64.54083 18.94039 1.000 40.64623 31 ILE B N 1
ATOM 2146 C CA . ILE B 1 34 ? 63.29476 -65.97476 18.69852 1.000 42.12910 31 ILE B CA 1
ATOM 2147 C C . ILE B 1 34 ? 62.92144 -66.20647 17.24083 1.000 40.38045 31 ILE B C 1
ATOM 2148 O O . ILE B 1 34 ? 62.10191 -65.47648 16.67849 1.000 37.54666 31 ILE B O 1
ATOM 2153 N N . TYR B 1 35 ? 63.53222 -67.21518 16.62522 1.000 43.12675 32 TYR B N 1
ATOM 2154 C CA . TYR B 1 35 ? 63.28373 -67.50748 15.22107 1.000 46.08026 32 TYR B CA 1
ATOM 2155 C C . TYR B 1 35 ? 63.36421 -69.01320 15.01281 1.000 50.66685 32 TYR B C 1
ATOM 2156 O O . TYR B 1 35 ? 63.73812 -69.76858 15.91303 1.000 47.79368 32 TYR B O 1
ATOM 2165 N N . ASN B 1 36 ? 63.04102 -69.44101 13.79670 1.000 49.19656 33 ASN B N 1
ATOM 2166 C CA . ASN B 1 36 ? 62.75470 -70.84225 13.52868 1.000 52.74664 33 ASN B CA 1
ATOM 2167 C C . ASN B 1 36 ? 63.81745 -71.55281 12.70455 1.000 55.67935 33 ASN B C 1
ATOM 2168 O O . ASN B 1 36 ? 64.17589 -72.68762 13.02493 1.000 58.79039 33 ASN B O 1
ATOM 2173 N N . SER B 1 37 ? 64.34330 -70.93135 11.65029 1.000 56.00138 34 SER B N 1
ATOM 2174 C CA . SER B 1 37 ? 65.25049 -71.66150 10.77502 1.000 60.35334 34 SER B CA 1
ATOM 2175 C C . SER B 1 37 ? 66.37203 -70.79376 10.21688 1.000 63.22838 34 SER B C 1
ATOM 2176 O O . SER B 1 37 ? 67.50387 -71.26449 10.06987 1.000 65.98393 34 SER B O 1
ATOM 2179 N N . ASN B 1 38 ? 66.08115 -69.53395 9.90477 1.000 63.34820 35 ASN B N 1
ATOM 2180 C CA . ASN B 1 38 ? 67.02382 -68.69705 9.16039 1.000 64.65399 35 ASN B CA 1
ATOM 2181 C C . ASN B 1 38 ? 68.10680 -68.15154 10.09106 1.000 63.27412 35 ASN B C 1
ATOM 2182 O O . ASN B 1 38 ? 68.00898 -67.04217 10.61592 1.000 58.63464 35 ASN B O 1
ATOM 2187 N N . ASP B 1 39 ? 69.18251 -68.92716 10.26395 1.000 57.20667 36 ASP B N 1
ATOM 2188 C CA . ASP B 1 39 ? 70.30094 -68.46844 11.08371 1.000 61.84689 36 ASP B CA 1
ATOM 2189 C C . ASP B 1 39 ? 70.95616 -67.22409 10.50492 1.000 65.53554 36 ASP B C 1
ATOM 2190 O O . ASP B 1 39 ? 71.49074 -66.39863 11.25555 1.000 63.22506 36 ASP B O 1
ATOM 2195 N N . ALA B 1 40 ? 70.93162 -67.07288 9.17967 1.000 65.79704 37 ALA B N 1
ATOM 2196 C CA . ALA B 1 40 ? 71.63467 -65.95889 8.55004 1.000 66.92171 37 ALA B CA 1
ATOM 2197 C C . ALA B 1 40 ? 70.96635 -64.62930 8.87544 1.000 61.22643 37 ALA B C 1
ATOM 2198 O O . ALA B 1 40 ? 71.64522 -63.64820 9.20171 1.000 59.58189 37 ALA B O 1
ATOM 2200 N N . LYS B 1 41 ? 69.63240 -64.57695 8.78687 1.000 63.14460 38 LYS B N 1
ATOM 2201 C CA . LYS B 1 41 ? 68.91954 -63.34691 9.11759 1.000 59.74881 38 LYS B CA 1
ATOM 2202 C C . LYS B 1 41 ? 69.12635 -62.96549 10.57330 1.000 58.14075 38 LYS B C 1
ATOM 2203 O O . LYS B 1 41 ? 69.31982 -61.78541 10.89113 1.000 60.38438 38 LYS B O 1
ATOM 2209 N N . ALA B 1 42 ? 69.06307 -63.94895 11.47398 1.000 58.55529 39 ALA B N 1
ATOM 2210 C CA . ALA B 1 42 ? 69.26011 -63.67237 12.89232 1.000 57.04354 39 ALA B CA 1
ATOM 2211 C C . ALA B 1 42 ? 70.64762 -63.10529 13.15028 1.000 54.22909 39 ALA B C 1
ATOM 2212 O O . ALA B 1 42 ? 70.79434 -62.07667 13.81815 1.000 55.11245 39 ALA B O 1
ATOM 2214 N N . ARG B 1 43 ? 71.68254 -63.76735 12.62595 1.000 60.33256 40 ARG B N 1
ATOM 2215 C CA . ARG B 1 43 ? 73.04786 -63.28757 12.83524 1.000 59.97319 40 ARG B CA 1
ATOM 2216 C C . ARG B 1 43 ? 73.22883 -61.88786 12.25962 1.000 58.01719 40 ARG B C 1
ATOM 2217 O O . ARG B 1 43 ? 73.84870 -61.02334 12.88968 1.000 56.63035 40 ARG B O 1
ATOM 2225 N N . ALA B 1 44 ? 72.67613 -61.64169 11.06840 1.000 57.65283 41 ALA B N 1
ATOM 2226 C CA . ALA B 1 44 ? 72.79184 -60.32187 10.45736 1.000 57.26368 41 ALA B CA 1
ATOM 2227 C C . ALA B 1 44 ? 72.07493 -59.26120 11.28647 1.000 61.12481 41 ALA B C 1
ATOM 2228 O O . ALA B 1 44 ? 72.55570 -58.12828 11.40611 1.000 61.62348 41 ALA B O 1
ATOM 2230 N N . LEU B 1 45 ? 70.92681 -59.60939 11.87483 1.000 53.63258 42 LEU B N 1
ATOM 2231 C CA . LEU B 1 45 ? 70.23128 -58.66076 12.73721 1.000 53.35144 42 LEU B CA 1
ATOM 2232 C C . LEU B 1 45 ? 71.02000 -58.38570 14.01613 1.000 55.16350 42 LEU B C 1
ATOM 2233 O O . LEU B 1 45 ? 71.09588 -57.23961 14.47831 1.000 49.08224 42 LEU B O 1
ATOM 2238 N N . GLN B 1 46 ? 71.62243 -59.41987 14.59701 1.000 55.30736 43 GLN B N 1
ATOM 2239 C CA . GLN B 1 46 ? 72.41206 -59.22687 15.80675 1.000 55.75866 43 GLN B CA 1
ATOM 2240 C C . GLN B 1 46 ? 73.70450 -58.46195 15.53301 1.000 55.19157 43 GLN B C 1
ATOM 2241 O O . GLN B 1 46 ? 74.23919 -57.81663 16.43940 1.000 55.66964 43 GLN B O 1
ATOM 2247 N N . GLU B 1 47 ? 74.22539 -58.51933 14.30466 1.000 58.84308 44 GLU B N 1
ATOM 2248 C CA . GLU B 1 47 ? 75.36688 -57.67577 13.95978 1.000 63.53030 44 GLU B CA 1
ATOM 2249 C C . GLU B 1 47 ? 74.97037 -56.20772 13.90708 1.000 60.58956 44 GLU B C 1
ATOM 2250 O O . GLU B 1 47 ? 75.78153 -55.33302 14.22269 1.000 60.66807 44 GLU B O 1
ATOM 2256 N N . GLU B 1 48 ? 73.73061 -55.92203 13.51644 1.000 64.30069 45 GLU B N 1
ATOM 2257 C CA . GLU B 1 48 ? 73.23592 -54.55142 13.49643 1.000 65.72530 45 GLU B CA 1
ATOM 2258 C C . GLU B 1 48 ? 72.87688 -54.04864 14.89377 1.000 63.50429 45 GLU B C 1
ATOM 2259 O O . GLU B 1 48 ? 73.05675 -52.86048 15.18498 1.000 63.09102 45 GLU B O 1
ATOM 2265 N N . LEU B 1 49 ? 72.38385 -54.93152 15.76865 1.000 56.92580 46 LEU B N 1
ATOM 2266 C CA . LEU B 1 49 ? 71.94769 -54.58390 17.12185 1.000 51.32116 46 LEU B CA 1
ATOM 2267 C C . LEU B 1 49 ? 72.71857 -55.45230 18.10631 1.000 50.93594 46 LEU B C 1
ATOM 2268 O O . LEU B 1 49 ? 72.19895 -56.48127 18.56678 1.000 41.82406 46 LEU B O 1
ATOM 2273 N N . PRO B 1 50 ? 73.94506 -55.06071 18.47392 1.000 52.63522 47 PRO B N 1
ATOM 2274 C CA . PRO B 1 50 ? 74.82994 -55.99190 19.19816 1.000 50.74129 47 PRO B CA 1
ATOM 2275 C C . PRO B 1 50 ? 74.32875 -56.39777 20.57889 1.000 45.24728 47 PRO B C 1
ATOM 2276 O O . PRO B 1 50 ? 74.73987 -57.45156 21.07230 1.000 50.64096 47 PRO B O 1
ATOM 2280 N N . LYS B 1 51 ? 73.44732 -55.63007 21.21258 1.000 49.14821 48 LYS B N 1
ATOM 2281 C CA . LYS B 1 51 ? 72.94341 -56.00804 22.52769 1.000 47.16044 48 LYS B CA 1
ATOM 2282 C C . LYS B 1 51 ? 71.75599 -56.96144 22.45523 1.000 49.54249 48 LYS B C 1
ATOM 2283 O O . LYS B 1 51 ? 71.19079 -57.31075 23.49771 1.000 43.10880 48 LYS B O 1
ATOM 2289 N N . LEU B 1 52 ? 71.37583 -57.39408 21.25765 1.000 47.34229 49 LEU B N 1
ATOM 2290 C CA . LEU B 1 52 ? 70.24736 -58.29661 21.08227 1.000 45.28449 49 LEU B CA 1
ATOM 2291 C C . LEU B 1 52 ? 70.66628 -59.74112 21.33145 1.000 47.87432 49 LEU B C 1
ATOM 2292 O O . LEU B 1 52 ? 71.74690 -60.16791 20.91457 1.000 45.57764 49 LEU B O 1
ATOM 2297 N N . ASP B 1 53 ? 69.81107 -60.49070 22.02202 1.000 44.33690 50 ASP B N 1
ATOM 2298 C CA . ASP B 1 53 ? 69.95000 -61.93845 22.13492 1.000 46.20089 50 ASP B CA 1
ATOM 2299 C C . ASP B 1 53 ? 69.06334 -62.58833 21.08314 1.000 46.15576 50 ASP B C 1
ATOM 2300 O O . ASP B 1 53 ? 67.93959 -62.13368 20.85554 1.000 41.34804 50 ASP B O 1
ATOM 2305 N N . VAL B 1 54 ? 69.55825 -63.64756 20.43933 1.000 40.02918 51 VAL B N 1
ATOM 2306 C CA . VAL B 1 54 ? 68.77261 -64.36872 19.43937 1.000 48.09484 51 VAL B CA 1
ATOM 2307 C C . VAL B 1 54 ? 68.84236 -65.86464 19.72005 1.000 52.22810 51 VAL B C 1
ATOM 2308 O O . VAL B 1 54 ? 69.87484 -66.37348 20.16936 1.000 47.38732 51 VAL B O 1
ATOM 2312 N N . TYR B 1 55 ? 67.74043 -66.57224 19.45912 1.000 48.67904 52 TYR B N 1
ATOM 2313 C CA . TYR B 1 55 ? 67.68580 -68.01458 19.68681 1.000 49.71029 52 TYR B CA 1
ATOM 2314 C C . TYR B 1 55 ? 66.86582 -68.69731 18.60274 1.000 50.40631 52 TYR B C 1
ATOM 2315 O O . TYR B 1 55 ? 65.75620 -68.25454 18.28292 1.000 49.95255 52 TYR B O 1
ATOM 2324 N N . LYS B 1 56 ? 67.40900 -69.78161 18.05372 1.000 44.28384 53 LYS B N 1
ATOM 2325 C CA . LYS B 1 56 ? 66.65624 -70.66383 17.17159 1.000 47.78863 53 LYS B CA 1
ATOM 2326 C C . LYS B 1 56 ? 65.84993 -71.61426 18.04586 1.000 53.36502 53 LYS B C 1
ATOM 2327 O O . LYS B 1 56 ? 66.41317 -72.48713 18.71193 1.000 52.29412 53 LYS B O 1
ATOM 2333 N N . CYS B 1 57 ? 64.53157 -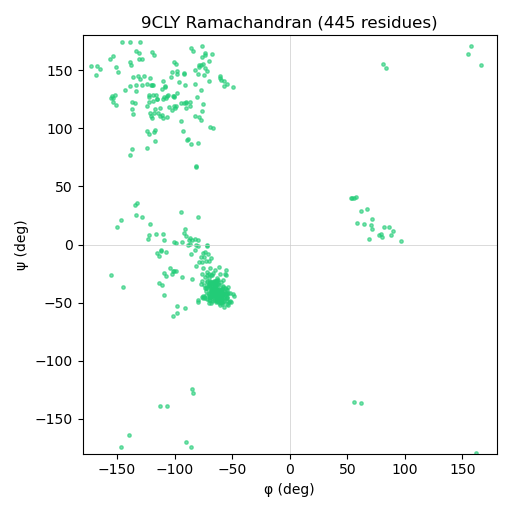71.44407 18.05605 1.000 50.78519 54 CYS B N 1
ATOM 2334 C CA . CYS B 1 57 ? 63.68601 -72.19121 18.97777 1.000 51.30762 54 CYS B CA 1
ATOM 2335 C C . CYS B 1 57 ? 62.31313 -72.37278 18.34829 1.000 57.18001 54 CYS B C 1
ATOM 2336 O O . CYS B 1 57 ? 61.63733 -71.38449 18.04607 1.000 58.64322 54 CYS B O 1
ATOM 2339 N N . ASN B 1 58 ? 61.90764 -73.62615 18.15016 1.000 48.87959 55 ASN B N 1
ATOM 2340 C CA . ASN B 1 58 ? 60.57621 -73.94903 17.63534 1.000 52.77078 55 ASN B CA 1
ATOM 2341 C C . ASN B 1 58 ? 59.54766 -73.79812 18.75395 1.000 49.75587 55 ASN B C 1
ATOM 2342 O O . ASN B 1 58 ? 59.47087 -74.64270 19.65261 1.000 51.19425 55 ASN B O 1
ATOM 2347 N N . ILE B 1 59 ? 58.72517 -72.74694 18.68877 1.000 47.66088 56 ILE B N 1
ATOM 2348 C CA . ILE B 1 59 ? 57.82395 -72.45750 19.80039 1.000 47.53382 56 ILE B CA 1
ATOM 2349 C C . ILE B 1 59 ? 56.72053 -73.49017 19.96548 1.000 42.66531 56 ILE B C 1
ATOM 2350 O O . ILE B 1 59 ? 56.04809 -73.49593 20.99878 1.000 41.68181 56 ILE B O 1
ATOM 2355 N N . SER B 1 60 ? 56.52209 -74.37857 18.99307 1.000 43.64227 57 SER B N 1
ATOM 2356 C CA . SER B 1 60 ? 55.56898 -75.45955 19.20304 1.000 43.63477 57 SER B CA 1
ATOM 2357 C C . SER B 1 60 ? 56.12431 -76.57373 20.09220 1.000 47.15381 57 SER B C 1
ATOM 2358 O O . SER B 1 60 ? 55.34855 -77.42615 20.53448 1.000 48.15331 57 SER B O 1
ATOM 2361 N N . ASP B 1 61 ? 57.42735 -76.56575 20.38444 1.000 44.27882 58 ASP B N 1
ATOM 2362 C CA . ASP B 1 61 ? 58.08959 -77.55652 21.24390 1.000 48.90582 58 ASP B CA 1
ATOM 2363 C C . ASP B 1 61 ? 58.09404 -77.02318 22.67674 1.000 49.58721 58 ASP B C 1
ATOM 2364 O O . ASP B 1 61 ? 58.97508 -76.24982 23.05156 1.000 47.01778 58 ASP B O 1
ATOM 2369 N N . ALA B 1 62 ? 57.13082 -77.46191 23.49775 1.000 48.01004 59 ALA B N 1
ATOM 2370 C CA . ALA B 1 62 ? 56.92197 -76.82722 24.80073 1.000 47.41483 59 ALA B CA 1
ATOM 2371 C C . ALA B 1 62 ? 58.10924 -77.01615 25.73954 1.000 49.47842 59 ALA B C 1
ATOM 2372 O O . ALA B 1 62 ? 58.41557 -76.12191 26.53729 1.000 47.74949 59 ALA B O 1
ATOM 2374 N N . LYS B 1 63 ? 58.78536 -78.15881 25.66315 1.000 48.31496 60 LYS B N 1
ATOM 2375 C CA . LYS B 1 63 ? 59.91715 -78.40637 26.54636 1.000 48.17972 60 LYS B CA 1
ATOM 2376 C C . LYS B 1 63 ? 61.08637 -77.48384 26.21657 1.000 51.90215 60 LYS B C 1
ATOM 2377 O O . LYS B 1 63 ? 61.76538 -76.98464 27.12334 1.000 50.11384 60 LYS B O 1
ATOM 2383 N N . ALA B 1 64 ? 61.34009 -77.24265 24.92655 1.000 51.07385 61 ALA B N 1
ATOM 2384 C CA . ALA B 1 64 ? 62.39122 -76.29914 24.55903 1.000 47.74501 61 ALA B CA 1
ATOM 2385 C C . ALA B 1 64 ? 61.99089 -74.86855 24.88859 1.000 47.45809 61 ALA B C 1
ATOM 2386 O O . ALA B 1 64 ? 62.84305 -74.04654 25.23912 1.000 45.41522 61 ALA B O 1
ATOM 2388 N N . VAL B 1 65 ? 60.70367 -74.54995 24.77687 1.000 49.23926 62 VAL B N 1
ATOM 2389 C CA . VAL B 1 65 ? 60.23798 -73.21810 25.14404 1.000 42.93605 62 VAL B CA 1
ATOM 2390 C C . VAL B 1 65 ? 60.45022 -72.97552 26.63353 1.000 43.69704 62 VAL B C 1
ATOM 2391 O O . VAL B 1 65 ? 60.98904 -71.93785 27.04101 1.000 43.14620 62 VAL B O 1
ATOM 2395 N N A GLN B 1 66 ? 60.03468 -73.93540 27.46864 0.510 45.33713 63 GLN B N 1
ATOM 2396 N N B GLN B 1 66 ? 60.02987 -73.92862 27.47185 0.490 45.33606 63 GLN B N 1
ATOM 2397 C CA A GLN B 1 66 ? 60.17718 -73.78924 28.91448 0.510 44.02875 63 GLN B CA 1
ATOM 2398 C CA B GLN B 1 66 ? 60.19014 -73.76301 28.91274 0.490 44.02612 63 GLN B CA 1
ATOM 2399 C C A GLN B 1 66 ? 61.64356 -73.66330 29.31394 0.510 46.45562 63 GLN B C 1
ATOM 2400 C C B GLN B 1 66 ? 61.65865 -73.62749 29.28728 0.490 46.45258 63 GLN B C 1
ATOM 2401 O O A GLN B 1 66 ? 61.98929 -72.86152 30.19155 0.510 45.96012 63 GLN B O 1
ATOM 2402 O O B GLN B 1 66 ? 62.01999 -72.78966 30.12428 0.490 45.94196 63 GLN B O 1
ATOM 2413 N N . LYS B 1 67 ? 62.52237 -74.43756 28.66930 1.000 42.71838 64 LYS B N 1
ATOM 2414 C CA . LYS B 1 67 ? 63.95297 -74.32368 28.93497 1.000 42.30813 64 LYS B CA 1
ATOM 2415 C C . LYS B 1 67 ? 64.48342 -72.94557 28.54701 1.000 45.46290 64 LYS B C 1
ATOM 2416 O O . LYS B 1 67 ? 65.27055 -72.34249 29.28480 1.000 47.50712 64 LYS B O 1
ATOM 2422 N N . LEU B 1 68 ? 64.05178 -72.42158 27.40073 1.000 42.70523 65 LEU B N 1
ATOM 2423 C CA . LEU B 1 68 ? 64.54079 -71.11988 26.96425 1.000 44.81129 65 LEU B CA 1
ATOM 2424 C C . LEU B 1 68 ? 64.00780 -69.99159 27.84604 1.000 44.80170 65 LEU B C 1
ATOM 2425 O O . LEU B 1 68 ? 64.74970 -69.06541 28.19666 1.000 44.23179 65 LEU B O 1
ATOM 2430 N N . VAL B 1 69 ? 62.72504 -70.04089 28.20336 1.000 40.32102 66 VAL B N 1
ATOM 2431 C CA . VAL B 1 69 ? 62.15765 -68.99468 29.04697 1.000 39.78207 66 VAL B CA 1
ATOM 2432 C C . VAL B 1 69 ? 62.80883 -69.00879 30.42184 1.000 44.87669 66 VAL B C 1
ATOM 2433 O O . VAL B 1 69 ? 63.07112 -67.95097 31.01171 1.000 44.84368 66 VAL B O 1
ATOM 2437 N N . THR B 1 70 ? 63.08851 -70.20149 30.95299 1.000 38.98621 67 THR B N 1
ATOM 2438 C CA . THR B 1 70 ? 63.77387 -70.28626 32.23886 1.000 43.51754 67 THR B CA 1
ATOM 2439 C C . THR B 1 70 ? 65.18583 -69.71645 32.14908 1.000 47.48071 67 THR B C 1
ATOM 2440 O O . THR B 1 70 ? 65.64283 -69.01495 33.06226 1.000 46.80149 67 THR B O 1
ATOM 2444 N N . LYS B 1 71 ? 65.89080 -70.00545 31.05347 1.000 44.91799 68 LYS B N 1
ATOM 2445 C CA . LYS B 1 71 ? 67.19991 -69.40190 30.82816 1.000 44.64618 68 LYS B CA 1
ATOM 2446 C C . LYS B 1 71 ? 67.10911 -67.87505 30.80272 1.000 45.13518 68 LYS B C 1
ATOM 2447 O O . LYS B 1 71 ? 67.85417 -67.18085 31.50728 1.000 43.98738 68 LYS B O 1
ATOM 2453 N N . ILE B 1 72 ? 66.19491 -67.33493 29.99561 1.000 45.49839 69 ILE B N 1
ATOM 2454 C CA . ILE B 1 72 ? 66.06483 -65.88614 29.88054 1.000 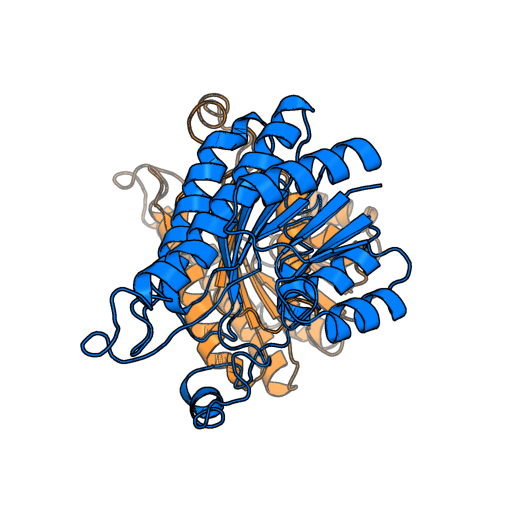40.59082 69 ILE B CA 1
ATOM 2455 C C . ILE B 1 72 ? 65.74196 -65.27358 31.23433 1.000 45.09386 69 ILE B C 1
ATOM 2456 O O . ILE B 1 72 ? 66.26597 -64.20975 31.60078 1.000 38.57703 69 ILE B O 1
ATOM 2461 N N . PHE B 1 73 ? 64.87554 -65.94375 31.99494 1.000 41.74117 70 PHE B N 1
ATOM 2462 C CA . PHE B 1 73 ? 64.48389 -65.47079 33.31452 1.000 40.85682 70 PHE B CA 1
ATOM 2463 C C . PHE B 1 73 ? 65.67986 -65.40403 34.25717 1.000 45.36494 70 PHE B C 1
ATOM 2464 O O . PHE B 1 73 ? 65.81848 -64.44679 35.03131 1.000 47.18545 70 PHE B O 1
ATOM 2472 N N . ARG B 1 74 ? 66.58437 -66.38432 34.18069 1.000 47.16305 71 ARG B N 1
ATOM 2473 C CA . ARG B 1 74 ? 67.73039 -66.36516 35.07923 1.000 42.06932 71 ARG B CA 1
ATOM 2474 C C . ARG B 1 74 ? 68.73876 -65.27911 34.70725 1.000 43.21561 71 ARG B C 1
ATOM 2475 O O . ARG B 1 74 ? 69.36477 -64.70072 35.59724 1.000 42.26260 71 ARG B O 1
ATOM 2483 N N A GLU B 1 75 ? 68.92047 -64.99044 33.41522 0.460 45.21668 72 GLU B N 1
ATOM 2484 N N B GLU B 1 75 ? 68.91284 -64.99545 33.41032 0.540 45.22654 72 GLU B N 1
ATOM 2485 C CA A GLU B 1 75 ? 69.92748 -63.99825 33.04440 0.460 43.29089 72 GLU B CA 1
ATOM 2486 C CA B GLU B 1 75 ? 69.90869 -64.01268 32.98489 0.540 43.28676 72 GLU B CA 1
ATOM 2487 C C A GLU B 1 75 ? 69.45382 -62.57908 33.33973 0.460 43.58385 72 GLU B C 1
ATOM 2488 C C B GLU B 1 75 ? 69.46090 -62.58155 33.25465 0.540 43.59173 72 GLU B C 1
ATOM 2489 O O A GLU B 1 75 ? 70.25491 -61.72749 33.74448 0.460 41.67263 72 GLU B O 1
ATOM 2490 O O B GLU B 1 75 ? 70.29843 -61.72126 33.55264 0.540 41.69398 72 GLU B O 1
ATOM 2501 N N . TYR B 1 76 ? 68.15771 -62.31165 33.16911 1.000 40.27048 73 TYR B N 1
ATOM 2502 C CA . TYR B 1 76 ? 67.63395 -60.95342 33.24597 1.000 42.01141 73 TYR B CA 1
ATOM 2503 C C . TYR B 1 76 ? 66.61481 -60.74186 34.36026 1.000 40.69227 73 TYR B C 1
ATOM 2504 O O . TYR B 1 76 ? 65.94594 -59.69989 34.37356 1.000 39.47760 73 TYR B O 1
ATOM 2513 N N . GLY B 1 77 ? 66.49080 -61.68666 35.29909 1.000 36.50837 74 GLY B N 1
ATOM 2514 C CA . GLY B 1 77 ? 65.74529 -61.48849 36.53092 1.000 37.57592 74 GLY B CA 1
ATOM 2515 C C . GLY B 1 77 ? 64.24506 -61.36288 36.38503 1.000 40.02497 74 GLY B C 1
ATOM 2516 O O . GLY B 1 77 ? 63.55895 -61.09801 37.37746 1.000 41.90611 74 GLY B O 1
ATOM 2517 N N . GLY B 1 78 ? 63.71047 -61.54101 35.19477 1.000 36.42104 75 GLY B N 1
ATOM 2518 C CA . GLY B 1 78 ? 62.28178 -61.43414 35.00137 1.000 37.79495 75 GLY B CA 1
ATOM 2519 C C . GLY B 1 78 ? 61.99555 -61.23719 33.53363 1.000 39.00976 75 GLY B C 1
ATOM 2520 O O . GLY B 1 78 ? 62.89890 -61.19898 32.69663 1.000 41.98589 75 GLY B O 1
ATOM 2521 N N . ILE B 1 79 ? 60.70918 -61.12046 33.23458 1.000 35.74856 76 ILE B N 1
ATOM 2522 C CA . ILE B 1 79 ? 60.25396 -60.84157 31.88175 1.000 36.00105 76 ILE B CA 1
ATOM 2523 C C . ILE B 1 79 ? 59.18960 -59.76064 31.97158 1.000 32.79903 76 ILE B C 1
ATOM 2524 O O . ILE B 1 79 ? 58.19287 -59.91815 32.68507 1.000 33.20638 76 ILE B O 1
ATOM 2529 N N . ASP B 1 80 ? 59.42249 -58.64581 31.29815 1.000 32.15321 77 ASP B N 1
ATOM 2530 C CA . ASP B 1 80 ? 58.47409 -57.54222 31.36806 1.000 34.40813 77 ASP B CA 1
ATOM 2531 C C . ASP B 1 80 ? 57.46124 -57.56939 30.23892 1.000 31.99486 77 ASP B C 1
ATOM 2532 O O . ASP B 1 80 ? 56.34174 -57.08436 30.41515 1.000 33.60561 77 ASP B O 1
ATOM 2537 N N . CYS B 1 81 ? 57.82385 -58.12679 29.08770 1.000 32.34984 78 CYS B N 1
ATOM 2538 C CA . CYS B 1 81 ? 56.96231 -58.04643 27.91767 1.000 33.50185 78 CYS B CA 1
ATOM 2539 C C . CYS B 1 81 ? 57.19855 -59.24676 27.01348 1.000 30.22279 78 CYS B C 1
ATOM 2540 O O . CYS B 1 81 ? 58.34090 -59.54288 26.65532 1.000 33.20369 78 CYS B O 1
ATOM 2543 N N . LEU B 1 82 ? 56.11467 -59.91801 26.63817 1.000 31.55226 79 LEU B N 1
ATOM 2544 C CA . LEU B 1 82 ? 56.13024 -60.97324 25.63677 1.000 32.50555 79 LEU B CA 1
ATOM 2545 C C . LEU B 1 82 ? 55.30913 -60.51628 24.44176 1.000 33.46944 79 LEU B C 1
ATOM 2546 O O . LEU B 1 82 ? 54.14417 -60.13369 24.59585 1.000 32.97567 79 LEU B O 1
ATOM 2551 N N . VAL B 1 83 ? 55.91237 -60.54641 23.25986 1.000 28.56905 80 VAL B N 1
ATOM 2552 C CA . VAL B 1 83 ? 55.19920 -60.27212 22.01918 1.000 31.65749 80 VAL B CA 1
ATOM 2553 C C . VAL B 1 83 ? 55.12167 -61.58146 21.25213 1.000 32.19232 80 VAL B C 1
ATOM 2554 O O . VAL B 1 83 ? 56.14614 -62.08266 20.77015 1.000 31.19078 80 VAL B O 1
ATOM 2558 N N . ASN B 1 84 ? 53.91230 -62.13273 21.12943 1.000 25.60315 81 ASN B N 1
ATOM 2559 C CA . ASN B 1 84 ? 53.70292 -63.40078 20.42017 1.000 31.64455 81 ASN B CA 1
ATOM 2560 C C . ASN B 1 84 ? 53.44702 -63.06375 18.96463 1.000 33.21133 81 ASN B C 1
ATOM 2561 O O . ASN B 1 84 ? 52.30803 -62.86162 18.53919 1.000 30.07955 81 ASN B O 1
ATOM 2566 N N . ASN B 1 85 ? 54.52423 -62.99744 18.19226 1.000 33.51317 82 ASN B N 1
ATOM 2567 C CA . ASN B 1 85 ? 54.44547 -62.56134 16.81096 1.000 32.80154 82 ASN B CA 1
ATOM 2568 C C . ASN B 1 85 ? 54.67376 -63.67769 15.80707 1.000 35.16474 82 ASN B C 1
ATOM 2569 O O . ASN B 1 85 ? 54.19034 -63.56927 14.67679 1.000 38.47124 82 ASN B O 1
ATOM 2574 N N . ALA B 1 86 ? 55.38551 -64.74206 16.18220 1.000 34.87935 83 ALA B N 1
ATOM 2575 C CA . ALA B 1 86 ? 55.63287 -65.83267 15.24804 1.000 37.40805 83 ALA B CA 1
ATOM 2576 C C . ALA B 1 86 ? 54.31552 -66.39585 14.72277 1.000 42.91830 83 ALA B C 1
ATOM 2577 O O . ALA B 1 86 ? 53.33260 -66.52409 15.45953 1.000 40.66822 83 ALA B O 1
ATOM 2579 N N . GLY B 1 87 ? 54.29940 -66.72438 13.43460 1.000 43.81026 84 GLY B N 1
ATOM 2580 C CA . GLY B 1 87 ? 53.10369 -67.22922 12.78787 1.000 41.55683 84 GLY B CA 1
ATOM 2581 C C . GLY B 1 87 ? 53.41133 -67.68197 11.37784 1.000 45.72963 84 GLY B C 1
ATOM 2582 O O . GLY B 1 87 ? 54.36326 -67.18601 10.76616 1.000 46.42712 84 GLY B O 1
ATOM 2583 N N . ILE B 1 88 ? 52.62815 -68.62779 10.85514 1.000 43.59576 85 ILE B N 1
ATOM 2584 C CA . ILE B 1 88 ? 52.79122 -69.13146 9.49660 1.000 41.28076 85 ILE B CA 1
ATOM 2585 C C . ILE B 1 88 ? 51.43969 -69.13259 8.78706 1.000 44.94067 85 ILE B C 1
ATOM 2586 O O . ILE B 1 88 ? 50.37958 -69.02528 9.40997 1.000 39.07258 85 ILE B O 1
ATOM 2591 N N . VAL B 1 89 ? 51.49198 -69.25654 7.45751 1.000 46.50632 86 VAL B N 1
ATOM 2592 C CA . VAL B 1 89 ? 50.30362 -69.42269 6.62673 1.000 47.05909 86 VAL B CA 1
ATOM 2593 C C . VAL B 1 89 ? 50.48364 -70.66268 5.76233 1.000 49.12719 86 VAL B C 1
ATOM 2594 O O . VAL B 1 89 ? 51.60097 -70.98846 5.34797 1.000 46.22023 86 VAL B O 1
ATOM 2598 N N . ARG B 1 90 ? 49.37575 -71.37171 5.51061 1.000 43.08598 87 ARG B N 1
ATOM 2599 C CA . ARG B 1 90 ? 49.33436 -72.52553 4.60668 1.000 47.41638 87 ARG B CA 1
ATOM 2600 C C . ARG B 1 90 ? 48.02719 -72.36268 3.82990 1.000 46.72508 87 ARG B C 1
ATOM 2601 O O . ARG B 1 90 ? 47.02341 -73.01536 4.11794 1.000 43.93886 87 ARG B O 1
ATOM 2609 N N . ASP B 1 91 ? 48.04439 -71.45877 2.85523 1.000 47.51080 88 ASP B N 1
ATOM 2610 C CA . ASP B 1 91 ? 46.83483 -71.07832 2.14809 1.000 43.00193 88 ASP B CA 1
ATOM 2611 C C . ASP B 1 91 ? 46.33632 -72.21865 1.26348 1.000 49.30588 88 ASP B C 1
ATOM 2612 O O . ASP B 1 91 ? 47.08230 -73.12296 0.87678 1.000 47.83164 88 ASP B O 1
ATOM 2617 N N . GLY B 1 92 ? 45.04477 -72.15800 0.94961 1.000 44.01099 89 GLY B N 1
ATOM 2618 C CA . GLY B 1 92 ? 44.41975 -73.06895 0.01092 1.000 40.15002 89 GLY B CA 1
ATOM 2619 C C . GLY B 1 92 ? 42.91717 -72.93515 0.14772 1.000 40.02317 89 GLY B C 1
ATOM 2620 O O . GLY B 1 92 ? 42.42937 -72.51480 1.19987 1.000 35.66504 89 GLY B O 1
ATOM 2621 N N . PHE B 1 93 ? 42.17123 -73.24202 -0.90417 1.000 39.58206 90 PHE B N 1
ATOM 2622 C CA . PHE B 1 93 ? 40.72713 -73.32893 -0.76032 1.000 45.11609 90 PHE B CA 1
ATOM 2623 C C . PHE B 1 93 ? 40.37293 -74.41385 0.25072 1.000 41.33659 90 PHE B C 1
ATOM 2624 O O . PHE B 1 93 ? 41.02927 -75.45626 0.32467 1.000 44.35440 90 PHE B O 1
ATOM 2632 N N . PHE B 1 94 ? 39.32779 -74.15617 1.03415 1.000 38.18837 91 PHE B N 1
ATOM 2633 C CA . PHE B 1 94 ? 38.97517 -75.04001 2.14254 1.000 39.93955 91 PHE B CA 1
ATOM 2634 C C . PHE B 1 94 ? 38.79080 -76.49169 1.69702 1.000 37.62665 91 PHE B C 1
ATOM 2635 O O . PHE B 1 94 ? 39.19934 -77.42110 2.40254 1.000 38.39945 91 PHE B O 1
ATOM 2643 N N . LEU B 1 95 ? 38.19376 -76.71003 0.52694 1.000 35.52595 92 LEU B N 1
ATOM 2644 C CA . LEU B 1 95 ? 37.92837 -78.07516 0.10157 1.000 40.48120 92 LEU B CA 1
ATOM 2645 C C . LEU B 1 95 ? 39.18385 -78.80923 -0.35902 1.000 46.24778 92 LEU B C 1
ATOM 2646 O O . LEU B 1 95 ? 39.12913 -80.02500 -0.56074 1.000 40.11901 92 LEU B O 1
ATOM 2651 N N . MET B 1 96 ? 40.30181 -78.10885 -0.54471 1.000 45.95664 93 MET B N 1
ATOM 2652 C CA . MET B 1 96 ? 41.54561 -78.73925 -0.96559 1.000 47.09057 93 MET B CA 1
ATOM 2653 C C . MET B 1 96 ? 42.61958 -78.59992 0.09604 1.000 47.32892 93 MET B C 1
ATOM 2654 O O . MET B 1 96 ? 43.78255 -78.94191 -0.15377 1.000 48.21346 93 MET B O 1
ATOM 2659 N N . MET B 1 97 ? 42.24634 -78.12275 1.27616 1.000 42.40799 94 MET B N 1
ATOM 2660 C CA . MET B 1 97 ? 43.17332 -77.87506 2.37042 1.000 44.62345 94 MET B CA 1
ATOM 2661 C C . MET B 1 97 ? 43.27178 -79.13508 3.22685 1.000 45.98646 94 MET B C 1
ATOM 2662 O O . MET B 1 97 ? 42.27070 -79.58515 3.79872 1.000 43.40247 94 MET B O 1
ATOM 2667 N N . SER B 1 98 ? 44.46826 -79.71524 3.29052 1.000 45.24010 95 SER B N 1
ATOM 2668 C CA . SER B 1 98 ? 44.67516 -80.98625 3.97040 1.000 47.73100 95 SER B CA 1
ATOM 2669 C C . SER B 1 98 ? 44.62112 -80.81661 5.48806 1.000 47.71843 95 SER B C 1
ATOM 2670 O O . SER B 1 98 ? 44.72153 -79.71294 6.02101 1.000 45.73797 95 SER B O 1
ATOM 2673 N N . LYS B 1 99 ? 44.48958 -81.94862 6.18430 1.000 47.65847 96 LYS B N 1
ATOM 2674 C CA . LYS B 1 99 ? 44.63743 -81.96573 7.63609 1.000 51.23163 96 LYS B CA 1
ATOM 2675 C C . LYS B 1 99 ? 45.97897 -81.38534 8.05325 1.000 52.24275 96 LYS B C 1
ATOM 2676 O O . LYS B 1 99 ? 46.07253 -80.63460 9.03354 1.000 46.66289 96 LYS B O 1
ATOM 2682 N N . GLU B 1 100 ? 47.03377 -81.73515 7.31590 1.000 48.29848 97 GLU B N 1
ATOM 2683 C CA . GLU B 1 100 ? 48.37073 -81.28201 7.67076 1.000 52.07428 97 GLU B CA 1
ATOM 2684 C C . GLU B 1 100 ? 48.47120 -79.76329 7.62050 1.000 47.05116 97 GLU B C 1
ATOM 2685 O O . GLU B 1 100 ? 49.09564 -79.14730 8.49284 1.000 49.50616 97 GLU B O 1
ATOM 2691 N N . LYS B 1 101 ? 47.84504 -79.13209 6.62436 1.000 47.30907 98 LYS B N 1
ATOM 2692 C CA . LYS B 1 101 ? 47.83860 -77.67004 6.60965 1.000 48.96061 98 LYS B CA 1
ATOM 2693 C C . LYS B 1 101 ? 47.07009 -77.10033 7.79363 1.000 42.47658 98 LYS B C 1
ATOM 2694 O O . LYS B 1 101 ? 47.42886 -76.03379 8.30476 1.000 46.86081 98 LYS B O 1
ATOM 2700 N N . TRP B 1 102 ? 46.04035 -77.80265 8.27018 1.000 45.29080 99 TRP B N 1
ATOM 2701 C CA . TRP B 1 102 ? 45.33748 -77.34386 9.46758 1.000 43.14608 99 TRP B CA 1
ATOM 2702 C C . TRP B 1 102 ? 46.21156 -77.48177 10.70673 1.000 47.19906 99 TRP B C 1
ATOM 2703 O O . TRP B 1 102 ? 46.32149 -76.54724 11.50856 1.000 40.96985 99 TRP B O 1
ATOM 2714 N N . MET B 1 103 ? 46.84210 -78.64699 10.88526 1.000 44.18440 100 MET B N 1
ATOM 2715 C CA . MET B 1 103 ? 47.55184 -78.89037 12.13203 1.000 44.48143 100 MET B CA 1
ATOM 2716 C C . MET B 1 103 ? 48.88348 -78.14735 12.18987 1.000 42.68994 100 MET B C 1
ATOM 2717 O O . MET B 1 103 ? 49.29921 -77.73514 13.27329 1.000 40.75196 100 MET B O 1
ATOM 2722 N N . ASP B 1 104 ? 49.55396 -77.94405 11.05134 1.000 46.48878 101 ASP B N 1
ATOM 2723 C CA . ASP B 1 104 ? 50.77481 -77.13654 11.05034 1.000 41.81575 101 ASP B CA 1
ATOM 2724 C C . ASP B 1 104 ? 50.49752 -75.71642 11.52327 1.000 46.81231 101 ASP B C 1
ATOM 2725 O O . ASP B 1 104 ? 51.24321 -75.16457 12.34542 1.000 41.35803 101 ASP B O 1
ATOM 2730 N N . VAL B 1 105 ? 49.43837 -75.09418 10.99164 1.000 41.53858 102 VAL B N 1
ATOM 2731 C CA . VAL B 1 105 ? 49.13410 -73.71236 11.35598 1.000 34.79809 102 VAL B CA 1
ATOM 2732 C C . VAL B 1 105 ? 48.60157 -73.64561 12.78361 1.000 39.67718 102 VAL B C 1
ATOM 2733 O O . VAL B 1 105 ? 48.90855 -72.71167 13.53151 1.000 38.26880 102 VAL B O 1
ATOM 2737 N N . ILE B 1 106 ? 47.79673 -74.63496 13.18588 1.000 41.04238 103 ILE B N 1
ATOM 2738 C CA . ILE B 1 106 ? 47.30351 -74.68321 14.56172 1.000 37.50833 103 ILE B CA 1
ATOM 2739 C C . ILE B 1 106 ? 48.46227 -74.82282 15.54758 1.000 39.90312 103 ILE B C 1
ATOM 2740 O O . ILE B 1 106 ? 48.49823 -74.15148 16.58627 1.000 35.80408 103 ILE B O 1
ATOM 2745 N N . ASN B 1 107 ? 49.43096 -75.69265 15.23874 1.000 40.35756 104 ASN B N 1
ATOM 2746 C CA . ASN B 1 107 ? 50.47100 -76.00718 16.21259 1.000 38.67758 104 ASN B CA 1
ATOM 2747 C C . ASN B 1 107 ? 51.40328 -74.83055 16.46621 1.000 41.29586 104 ASN B C 1
ATOM 2748 O O . ASN B 1 107 ? 51.99655 -74.74516 17.54491 1.000 42.26658 104 ASN B O 1
ATOM 2753 N N . ILE B 1 108 ? 51.55271 -73.91997 15.51175 1.000 39.81450 105 ILE B N 1
ATOM 2754 C CA . ILE B 1 108 ? 52.40950 -72.75470 15.69514 1.000 41.14852 105 ILE B CA 1
ATOM 2755 C C . ILE B 1 108 ? 51.61003 -71.52548 16.10683 1.000 39.52806 105 ILE B C 1
ATOM 2756 O O . ILE B 1 108 ? 51.91985 -70.88345 17.11305 1.000 34.94767 105 ILE B O 1
ATOM 2761 N N . ASN B 1 109 ? 50.56394 -71.18180 15.35254 1.000 34.90368 106 ASN B N 1
ATOM 2762 C CA . ASN B 1 109 ? 49.86284 -69.93951 15.66110 1.000 33.84506 106 ASN B CA 1
ATOM 2763 C C . ASN B 1 109 ? 49.08025 -70.04380 16.96447 1.000 34.72042 106 ASN B C 1
ATOM 2764 O O . ASN B 1 109 ? 48.89431 -69.03188 17.65238 1.000 39.26308 106 ASN B O 1
ATOM 2769 N N . ILE B 1 110 ? 48.62136 -71.23713 17.33248 1.000 32.11925 107 ILE B N 1
ATOM 2770 C CA . ILE B 1 110 ? 47.90037 -71.37789 18.59612 1.000 37.12585 107 ILE B CA 1
ATOM 2771 C C . ILE B 1 110 ? 48.82618 -71.97284 19.65002 1.000 34.57463 107 ILE B C 1
ATOM 2772 O O . ILE B 1 110 ? 49.09297 -71.34043 20.67346 1.000 36.73310 107 ILE B O 1
ATOM 2777 N N . MET B 1 111 ? 49.31536 -73.19473 19.42394 1.000 34.48322 108 MET B N 1
ATOM 2778 C CA . MET B 1 111 ? 50.04896 -73.86825 20.49099 1.000 34.25471 108 MET B CA 1
ATOM 2779 C C . MET B 1 111 ? 51.37946 -73.17543 20.78228 1.000 39.49581 108 MET B C 1
ATOM 2780 O O . MET B 1 111 ? 51.88085 -73.25485 21.90715 1.000 40.53594 108 MET B O 1
ATOM 2785 N N . GLY B 1 112 ? 51.94957 -72.47365 19.80101 1.000 39.81713 109 GLY B N 1
ATOM 2786 C CA . GLY B 1 112 ? 53.15889 -71.71143 20.06164 1.000 36.63666 109 GLY B CA 1
ATOM 2787 C C . GLY B 1 112 ? 52.90253 -70.51286 20.95085 1.000 39.20643 109 GLY B C 1
ATOM 2788 O O . GLY B 1 112 ? 53.69531 -70.21353 21.85260 1.000 37.59404 109 GLY B O 1
ATOM 2789 N N . LEU B 1 113 ? 51.79456 -69.80459 20.70978 1.000 36.58590 110 LEU B N 1
ATOM 2790 C CA . LEU B 1 113 ? 51.39182 -68.74215 21.62419 1.000 34.63978 110 LEU B CA 1
ATOM 2791 C C . LEU B 1 113 ? 51.11691 -69.30342 23.01429 1.000 36.64806 110 LEU B C 1
ATOM 2792 O O . LEU B 1 113 ? 51.47131 -68.68316 24.02321 1.000 35.27763 110 LEU B O 1
ATOM 2797 N N . VAL B 1 114 ? 50.48553 -70.47745 23.08518 1.000 35.37667 111 VAL B N 1
ATOM 2798 C CA . VAL B 1 114 ? 50.17466 -71.08059 24.37965 1.000 36.30746 111 VAL B CA 1
ATOM 2799 C C . VAL B 1 114 ? 51.45527 -71.40269 25.14176 1.000 35.11870 111 VAL B C 1
ATOM 2800 O O . VAL B 1 114 ? 51.59008 -71.05800 26.32202 1.000 36.26461 111 VAL B O 1
ATOM 2804 N N . ASN B 1 115 ? 52.41860 -72.05723 24.47728 1.000 34.54577 112 ASN B N 1
ATOM 2805 C CA . ASN B 1 115 ? 53.66201 -72.45453 25.15073 1.000 38.21374 112 ASN B CA 1
ATOM 2806 C C . ASN B 1 115 ? 54.41959 -71.24741 25.68751 1.000 34.69981 112 ASN B C 1
ATOM 2807 O O . ASN B 1 115 ? 54.85469 -71.23573 26.84655 1.000 39.27325 112 ASN B O 1
ATOM 2812 N N . MET B 1 116 ? 54.61709 -70.23333 24.84872 1.000 35.64882 113 MET B N 1
ATOM 2813 C CA . MET B 1 116 ? 55.32895 -69.03681 25.29284 1.000 38.32149 113 MET B CA 1
ATOM 2814 C C . MET B 1 116 ? 54.56911 -68.32546 26.40656 1.000 36.27726 113 MET B C 1
ATOM 2815 O O . MET B 1 116 ? 55.14688 -67.97775 27.44243 1.000 34.82013 113 MET B O 1
ATOM 2820 N N . SER B 1 117 ? 53.26517 -68.10970 26.21446 1.000 32.88977 114 SER B N 1
ATOM 2821 C CA . SER B 1 117 ? 52.48615 -67.34917 27.18917 1.000 32.41949 114 SER B CA 1
ATOM 2822 C C . SER B 1 117 ? 52.40501 -68.06526 28.52943 1.000 34.37786 114 SER B C 1
ATOM 2823 O O . SER B 1 117 ? 52.54280 -67.43451 29.58148 1.000 32.73115 114 SER B O 1
ATOM 2826 N N . LYS B 1 118 ? 52.18815 -69.38297 28.51516 1.000 32.81001 115 LYS B N 1
ATOM 2827 C CA . LYS B 1 118 ? 52.16590 -70.13786 29.76471 1.000 37.01814 115 LYS B CA 1
ATOM 2828 C C . LYS B 1 118 ? 53.47458 -69.96863 30.52918 1.000 37.81860 115 LYS B C 1
ATOM 2829 O O . LYS B 1 118 ? 53.47647 -69.56008 31.69597 1.000 40.99418 115 LYS B O 1
ATOM 2835 N N . ALA B 1 119 ? 54.60511 -70.24718 29.87301 1.000 37.64511 116 ALA B N 1
ATOM 2836 C CA . ALA B 1 119 ? 55.89812 -70.16093 30.54751 1.000 37.33650 116 ALA B CA 1
ATOM 2837 C C . ALA B 1 119 ? 56.18170 -68.74572 31.04628 1.000 42.25338 116 ALA B C 1
ATOM 2838 O O . ALA B 1 119 ? 56.70720 -68.56579 32.15328 1.000 36.27876 116 ALA B O 1
ATOM 2840 N N . VAL B 1 120 ? 55.84227 -67.72819 30.25234 1.000 35.83909 117 VAL B N 1
ATOM 2841 C CA . VAL B 1 120 ? 56.15917 -66.35858 30.65160 1.000 37.87115 117 VAL B CA 1
ATOM 2842 C C . VAL B 1 120 ? 55.21047 -65.88500 31.75136 1.000 35.50163 117 VAL B C 1
ATOM 2843 O O . VAL B 1 120 ? 55.64542 -65.29026 32.74002 1.000 34.59160 117 VAL B O 1
ATOM 2847 N N . LEU B 1 121 ? 53.90534 -66.15311 31.60533 1.000 32.92521 118 LEU B N 1
ATOM 2848 C CA . LEU B 1 121 ? 52.93176 -65.67588 32.58788 1.000 33.83194 118 LEU B CA 1
ATOM 2849 C C . LEU B 1 121 ? 53.10746 -66.33942 33.94974 1.000 38.74210 118 LEU B C 1
ATOM 2850 O O . LEU B 1 121 ? 52.84697 -65.70423 34.97847 1.000 33.86425 118 LEU B O 1
ATOM 2855 N N . LYS B 1 122 ? 53.52943 -67.61022 33.97934 1.000 33.34021 119 LYS B N 1
ATOM 2856 C CA . LYS B 1 122 ? 53.86689 -68.25674 35.24395 1.000 38.04694 119 LYS B CA 1
ATOM 2857 C C . LYS B 1 122 ? 54.91479 -67.45404 36.00978 1.000 39.13279 119 LYS B C 1
ATOM 2858 O O . LYS B 1 122 ? 54.81642 -67.27704 37.23069 1.000 42.31461 119 LYS B O 1
ATOM 2864 N N . ILE B 1 123 ? 55.92513 -66.95469 35.29992 1.000 36.44270 120 ILE B N 1
ATOM 2865 C CA . ILE B 1 123 ? 56.97624 -66.16980 35.93250 1.000 38.38230 120 ILE B CA 1
ATOM 2866 C C . ILE B 1 123 ? 56.43277 -64.81294 36.37596 1.000 38.63344 120 ILE B C 1
ATOM 2867 O O . ILE B 1 123 ? 56.62740 -64.39827 37.52354 1.000 37.67084 120 ILE B O 1
ATOM 2872 N N . MET B 1 124 ? 55.71224 -64.11815 35.48657 1.000 37.48672 121 MET B N 1
ATOM 2873 C CA . MET B 1 124 ? 55.14605 -62.81537 35.84365 1.000 37.22232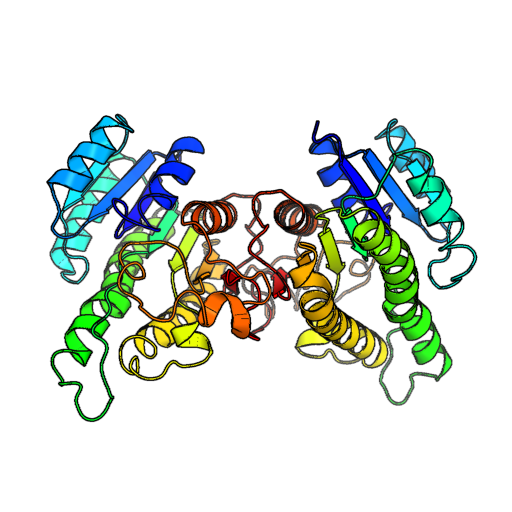 121 MET B CA 1
ATOM 2874 C C . MET B 1 124 ? 54.23067 -62.91773 37.05976 1.000 40.14807 121 MET B C 1
ATOM 2875 O O . MET B 1 124 ? 54.29331 -62.07587 37.96402 1.000 34.93854 121 MET B O 1
ATOM 2880 N N . LYS B 1 125 ? 53.38495 -63.95257 37.11278 1.000 40.40951 122 LYS B N 1
ATOM 2881 C CA . LYS B 1 125 ? 52.50322 -64.10977 38.26740 1.000 42.02035 122 LYS B CA 1
ATOM 2882 C C . LYS B 1 125 ? 53.29966 -64.43067 39.52749 1.000 43.26202 122 LYS B C 1
ATOM 2883 O O . LYS B 1 125 ? 53.10057 -63.80191 40.57464 1.000 40.56617 122 LYS B O 1
ATOM 2889 N N . ALA B 1 126 ? 54.21548 -65.40473 39.44629 1.000 44.73814 123 ALA B N 1
ATOM 2890 C CA . ALA B 1 126 ? 54.95064 -65.82567 40.63767 1.000 41.99714 123 ALA B CA 1
ATOM 2891 C C . ALA B 1 126 ? 55.80493 -64.70331 41.20782 1.000 45.49882 123 ALA B C 1
ATOM 2892 O O . ALA B 1 126 ? 56.01871 -64.64091 42.42750 1.000 50.45777 123 ALA B O 1
ATOM 2894 N N . LYS B 1 127 ? 56.30649 -63.81162 40.35687 1.000 43.91837 124 LYS B N 1
ATOM 2895 C CA . LYS B 1 127 ? 57.14028 -62.70922 40.81179 1.000 41.84192 124 LYS B CA 1
ATOM 2896 C C . LYS B 1 127 ? 56.37766 -61.40156 40.94757 1.000 42.66184 124 LYS B C 1
ATOM 2897 O O . LYS B 1 127 ? 56.98607 -60.38607 41.30128 1.000 39.44731 124 LYS B O 1
ATOM 2903 N N . ARG B 1 128 ? 55.06851 -61.39868 40.67647 1.000 39.63634 125 ARG B N 1
ATOM 2904 C CA . ARG B 1 128 ? 54.25064 -60.18291 40.76087 1.000 40.33569 125 ARG B CA 1
ATOM 2905 C C . ARG B 1 128 ? 54.79276 -59.07671 39.85460 1.000 43.14705 125 ARG B C 1
ATOM 2906 O O . ARG B 1 128 ? 54.84145 -57.90276 40.23119 1.000 43.76576 125 ARG B O 1
ATOM 2914 N N . ILE B 1 129 ? 55.21480 -59.45405 38.65210 1.000 38.75602 126 ILE B N 1
ATOM 2915 C CA . ILE B 1 129 ? 55.59714 -58.47648 37.64247 1.000 34.98058 126 ILE B CA 1
ATOM 2916 C C . ILE B 1 129 ? 54.33498 -57.94341 36.98394 1.000 38.42345 126 ILE B C 1
ATOM 2917 O O . ILE B 1 129 ? 53.48150 -58.71673 36.52816 1.000 34.67480 126 ILE B O 1
ATOM 2922 N N . GLN B 1 130 ? 54.19049 -56.62065 36.95995 1.000 34.75300 127 GLN B N 1
ATOM 2923 C CA . GLN B 1 130 ? 53.06442 -55.98459 36.27552 1.000 36.26474 127 GLN B CA 1
ATOM 2924 C C . GLN B 1 130 ? 53.38963 -55.89868 34.78598 1.000 32.55286 127 GLN B C 1
ATOM 2925 O O . GLN B 1 130 ? 53.59716 -54.82578 34.21937 1.000 35.42747 127 GLN B O 1
ATOM 2931 N N . GLY B 1 131 ? 53.44532 -57.06686 34.15372 1.000 32.52091 128 GLY B N 1
ATOM 2932 C CA . GLY B 1 131 ? 53.99419 -57.19663 32.82186 1.000 30.78858 128 GLY B CA 1
ATOM 2933 C C . GLY B 1 131 ? 52.97383 -57.01671 31.71453 1.000 32.93135 128 GLY B C 1
ATOM 2934 O O . GLY B 1 131 ? 51.82728 -56.61336 31.92819 1.000 35.16163 128 GLY B O 1
ATOM 2935 N N . LYS B 1 132 ? 53.41316 -57.34387 30.49700 1.000 30.46679 129 LYS B N 1
ATOM 2936 C CA . LYS B 1 132 ? 52.63000 -57.12907 29.28909 1.000 33.81283 129 LYS B CA 1
ATOM 2937 C C . LYS B 1 132 ? 52.75559 -58.32538 28.35880 1.000 35.81523 129 LYS B C 1
ATOM 2938 O O . LYS B 1 132 ? 53.85390 -58.84227 28.12999 1.000 32.19132 129 LYS B O 1
ATOM 2944 N N . VAL B 1 133 ? 51.63262 -58.74852 27.79804 1.000 34.45008 130 VAL B N 1
ATOM 2945 C CA . VAL B 1 133 ? 51.63763 -59.68719 26.68754 1.000 30.06236 130 VAL B CA 1
ATOM 2946 C C . VAL B 1 133 ? 50.91260 -59.02078 25.53111 1.000 31.87628 130 VAL B C 1
ATOM 2947 O O . VAL B 1 133 ? 49.80377 -58.48884 25.70014 1.000 30.19633 130 VAL B O 1
ATOM 2951 N N . ILE B 1 134 ? 51.54925 -59.01451 24.36551 1.000 30.19352 131 ILE B N 1
ATOM 2952 C CA . ILE B 1 134 ? 50.92715 -58.48962 23.15944 1.000 31.38058 131 ILE B CA 1
ATOM 2953 C C . ILE B 1 134 ? 50.94824 -59.58286 22.10996 1.000 30.25824 131 ILE B C 1
ATOM 2954 O O . ILE B 1 134 ? 52.02253 -60.06134 21.72482 1.000 28.94305 131 ILE B O 1
ATOM 2959 N N . ASN B 1 135 ? 49.76545 -59.98068 21.65560 1.000 26.77298 132 ASN B N 1
ATOM 2960 C CA . ASN B 1 135 ? 49.62933 -60.98030 20.61396 1.000 24.98478 132 ASN B CA 1
ATOM 2961 C C . ASN B 1 135 ? 49.42187 -60.30337 19.26811 1.000 28.41373 132 ASN B C 1
ATOM 2962 O O . ASN B 1 135 ? 48.83336 -59.22366 19.17718 1.000 26.59273 132 ASN B O 1
ATOM 2967 N N . ILE B 1 136 ? 49.93602 -60.93291 18.21839 1.000 28.71630 133 ILE B N 1
ATOM 2968 C CA . ILE B 1 136 ? 49.74785 -60.44236 16.86116 1.000 30.93111 133 ILE B CA 1
ATOM 2969 C C . ILE B 1 136 ? 48.72803 -61.33207 16.17191 1.000 31.88519 133 ILE B C 1
ATOM 2970 O O . ILE B 1 136 ? 48.95531 -62.53723 16.00194 1.000 29.04060 133 ILE B O 1
ATOM 2975 N N . SER B 1 137 ? 47.60669 -60.73761 15.77230 1.000 28.94630 134 SER B N 1
ATOM 2976 C CA . SER B 1 137 ? 46.60740 -61.47534 15.02357 1.000 27.86411 134 SER B CA 1
ATOM 2977 C C . SER B 1 137 ? 46.52898 -60.92194 13.60797 1.000 30.19809 134 SER B C 1
ATOM 2978 O O . SER B 1 137 ? 47.56671 -60.62132 13.01573 1.000 33.79345 134 SER B O 1
ATOM 2981 N N . SER B 1 138 ? 45.32589 -60.78330 13.05136 1.000 28.12926 135 SER B N 1
ATOM 2982 C CA . SER B 1 138 ? 45.20008 -60.42124 11.64348 1.000 29.36141 135 SER B CA 1
ATOM 2983 C C . SER B 1 138 ? 43.75261 -60.04946 11.35183 1.000 29.64764 135 SER B C 1
ATOM 2984 O O . 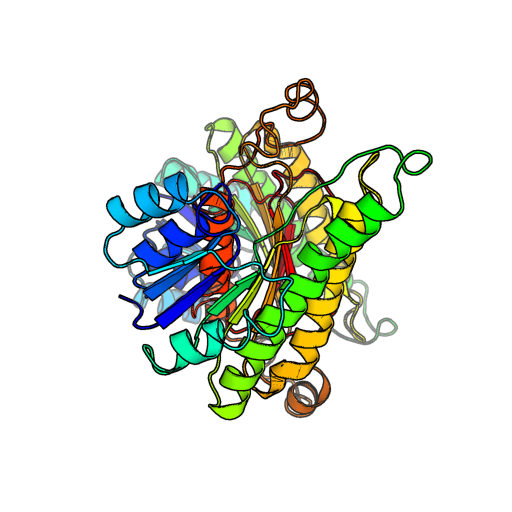SER B 1 138 ? 42.82816 -60.62326 11.93789 1.000 29.75251 135 SER B O 1
ATOM 2987 N N . THR B 1 139 ? 43.56217 -59.08638 10.43636 1.000 28.76908 136 THR B N 1
ATOM 2988 C CA . THR B 1 139 ? 42.21241 -58.80768 9.93999 1.000 29.43007 136 THR B CA 1
ATOM 2989 C C . THR B 1 139 ? 41.57130 -60.06412 9.38568 1.000 31.51409 136 THR B C 1
ATOM 2990 O O . THR B 1 139 ? 40.34214 -60.17602 9.34660 1.000 31.38546 136 THR B O 1
ATOM 2994 N N . SER B 1 140 ? 42.39853 -61.00274 8.92563 1.000 33.48277 137 SER B N 1
ATOM 2995 C CA . SER B 1 140 ? 41.90263 -62.27869 8.43161 1.000 31.00349 137 SER B CA 1
ATOM 2996 C C . SER B 1 140 ? 41.12708 -63.01260 9.51216 1.000 32.82278 137 SER B C 1
ATOM 2997 O O . SER B 1 140 ? 40.09822 -63.63934 9.23399 1.000 34.12101 137 SER B O 1
ATOM 3000 N N . GLY B 1 141 ? 41.59718 -62.93266 10.75937 1.000 32.13662 138 GLY B N 1
ATOM 3001 C CA . GLY B 1 141 ? 40.89778 -63.58717 11.84837 1.000 28.24703 138 GLY B CA 1
ATOM 3002 C C . GLY B 1 141 ? 39.62311 -62.87379 12.23026 1.000 29.19115 138 GLY B C 1
ATOM 3003 O O . GLY B 1 141 ? 38.67733 -63.50557 12.70639 1.000 30.38438 138 GLY B O 1
ATOM 3004 N N . ILE B 1 142 ? 39.57238 -61.55937 12.00365 1.000 29.77138 139 ILE B N 1
ATOM 3005 C CA . ILE B 1 142 ? 38.42447 -60.74713 12.39680 1.000 31.35052 139 ILE B CA 1
ATOM 3006 C C . ILE B 1 142 ? 37.28832 -60.87858 11.39247 1.000 30.49917 139 ILE B C 1
ATOM 3007 O O . ILE B 1 142 ? 36.12895 -61.06688 11.76975 1.000 31.55251 139 ILE B O 1
ATOM 3012 N N . ALA B 1 143 ? 37.58941 -60.72909 10.10528 1.000 27.53736 140 ALA B N 1
ATOM 3013 C CA . ALA B 1 143 ? 36.55194 -60.62925 9.08788 1.000 31.05218 140 ALA B CA 1
ATOM 3014 C C . ALA B 1 143 ? 36.51003 -61.82809 8.15321 1.000 32.18904 140 ALA B C 1
ATOM 3015 O O . ALA B 1 143 ? 35.61611 -61.89470 7.30629 1.000 28.68038 140 ALA B O 1
ATOM 3017 N N . GLY B 1 144 ? 37.44739 -62.76431 8.27599 1.000 31.75608 141 GLY B N 1
ATOM 3018 C CA . GLY B 1 144 ? 37.53752 -63.87849 7.35670 1.000 31.15777 141 GLY B CA 1
ATOM 3019 C C . GLY B 1 144 ? 38.23815 -63.49124 6.06604 1.000 31.27840 141 GLY B C 1
ATOM 3020 O O . GLY B 1 144 ? 38.27876 -62.33033 5.66490 1.000 33.10542 141 GLY B O 1
ATOM 3021 N N . GLN B 1 145 ? 38.80722 -64.49808 5.40628 1.000 32.74075 142 GLN B N 1
ATOM 3022 C CA . GLN B 1 145 ? 39.51074 -64.27673 4.15299 1.000 35.32903 142 GLN B CA 1
ATOM 3023 C C . GLN B 1 145 ? 39.47309 -65.54390 3.31309 1.000 33.58383 142 GLN B C 1
ATOM 3024 O O . GLN B 1 145 ? 39.89089 -66.60767 3.77679 1.000 34.79776 142 GLN B O 1
ATOM 3030 N N . ILE B 1 146 ? 39.00699 -65.41626 2.07046 1.000 33.10051 143 ILE B N 1
ATOM 3031 C CA . ILE B 1 146 ? 38.97342 -66.55431 1.16516 1.000 37.10051 143 ILE B CA 1
ATOM 3032 C C . ILE B 1 146 ? 40.36151 -67.18379 1.06447 1.000 39.56526 143 ILE B C 1
ATOM 3033 O O . ILE B 1 146 ? 41.38237 -66.48885 1.00829 1.000 36.45889 143 ILE B O 1
ATOM 3038 N N . GLY B 1 147 ? 40.39680 -68.51352 1.06991 1.000 40.16367 144 GLY B N 1
ATOM 3039 C CA . GLY B 1 147 ? 41.64489 -69.23364 0.96674 1.000 37.44780 144 GLY B CA 1
ATOM 3040 C C . GLY B 1 147 ? 42.43122 -69.33151 2.25103 1.000 42.27112 144 GLY B C 1
ATOM 3041 O O . GLY B 1 147 ? 43.55920 -69.84191 2.22556 1.000 40.97388 144 GLY B O 1
ATOM 3042 N N . GLN B 1 148 ? 41.87003 -68.87709 3.37911 1.000 32.37076 145 GLN B N 1
ATOM 3043 C CA . GLN B 1 148 ? 42.61695 -68.81963 4.62690 1.000 35.00732 145 GLN B CA 1
ATOM 3044 C C . GLN B 1 148 ? 41.82895 -69.39370 5.79850 1.000 34.11760 145 GLN B C 1
ATOM 3045 O O . GLN B 1 148 ? 41.94658 -68.90110 6.92667 1.000 36.50833 145 GLN B O 1
ATOM 3051 N N . ALA B 1 149 ? 41.03580 -70.44122 5.56798 1.000 35.53908 146 ALA B N 1
ATOM 3052 C CA . ALA B 1 149 ? 40.23702 -71.00453 6.65444 1.000 34.55816 146 ALA B CA 1
ATOM 3053 C C . ALA B 1 149 ? 41.10985 -71.36459 7.84876 1.000 33.88554 146 ALA B C 1
ATOM 3054 O O . ALA B 1 149 ? 40.77172 -71.04884 8.99428 1.000 32.26768 146 ALA B O 1
ATOM 3056 N N . ASN B 1 150 ? 42.25760 -72.00679 7.59771 1.000 30.78124 147 ASN B N 1
ATOM 3057 C CA . ASN B 1 150 ? 43.10659 -72.43378 8.70655 1.000 33.62774 147 ASN B CA 1
ATOM 3058 C C . ASN B 1 150 ? 43.75156 -71.23979 9.39927 1.000 33.48851 147 ASN B C 1
ATOM 3059 O O . ASN B 1 150 ? 43.68388 -71.11633 10.62869 1.000 33.97233 147 ASN B O 1
ATOM 3064 N N . TYR B 1 151 ? 44.37304 -70.34320 8.62537 1.000 35.12788 148 TYR B N 1
ATOM 3065 C CA . TYR B 1 151 ? 44.98676 -69.14238 9.19494 1.000 33.02322 148 TYR B CA 1
ATOM 3066 C C . TYR B 1 151 ? 43.96730 -68.31114 9.96388 1.000 32.40142 148 TYR B C 1
ATOM 3067 O O . TYR B 1 151 ? 44.20664 -67.90118 11.10902 1.000 29.94477 148 TYR B O 1
ATOM 3076 N N . SER B 1 152 ? 42.82295 -68.04311 9.33701 1.000 31.94195 149 SER B N 1
ATOM 3077 C CA . SER B 1 152 ? 41.80415 -67.21333 9.96919 1.000 31.35423 149 SER B CA 1
ATOM 3078 C C . SER B 1 152 ? 41.32542 -67.83534 11.27687 1.000 30.33656 149 SER B C 1
ATOM 3079 O O . SER B 1 152 ? 41.12782 -67.13320 12.27329 1.000 30.17100 149 SER B O 1
ATOM 3082 N N . ALA B 1 153 ? 41.14064 -69.15523 11.28785 1.000 29.50827 150 ALA B N 1
ATOM 3083 C CA . ALA B 1 153 ? 40.77988 -69.85930 12.51300 1.000 30.19586 150 ALA B CA 1
ATOM 3084 C C . ALA B 1 153 ? 41.77020 -69.56778 13.63829 1.000 28.91645 150 ALA B C 1
ATOM 3085 O O . ALA B 1 153 ? 41.37060 -69.20980 14.75376 1.000 29.37631 150 ALA B O 1
ATOM 3087 N N . THR B 1 154 ? 43.07296 -69.73848 13.37371 1.000 28.28324 151 THR B N 1
ATOM 3088 C CA . THR B 1 154 ? 44.05464 -69.52212 14.43814 1.000 30.96058 151 THR B CA 1
ATOM 3089 C C . THR B 1 154 ? 44.06964 -68.06569 14.86877 1.000 29.49905 151 THR B C 1
ATOM 3090 O O . THR B 1 154 ? 44.20915 -67.76754 16.05774 1.000 30.56808 151 THR B O 1
ATOM 3094 N N . LYS B 1 155 ? 43.89450 -67.13856 13.92322 1.000 32.19573 152 LYS B N 1
ATOM 3095 C CA . LYS B 1 155 ? 43.93936 -65.72940 14.30212 1.000 31.43783 152 LYS B CA 1
ATOM 3096 C C . LYS B 1 155 ? 42.69842 -65.32508 15.10000 1.000 30.31407 152 LYS B C 1
ATOM 3097 O O . LYS B 1 155 ? 42.78999 -64.49120 16.00832 1.000 27.92679 152 LYS B O 1
ATOM 3103 N N . GLY B 1 156 ? 41.54301 -65.93303 14.82166 1.000 32.45530 153 GLY B N 1
ATOM 3104 C CA . GLY B 1 156 ? 40.39912 -65.73251 15.70160 1.000 24.71788 153 GLY B CA 1
ATOM 3105 C C . GLY B 1 156 ? 40.62076 -66.33652 17.07723 1.000 25.84686 153 GLY B C 1
ATOM 3106 O O . GLY B 1 156 ? 40.30492 -65.71966 18.09367 1.000 25.89164 153 GLY B O 1
ATOM 3107 N N . ALA B 1 157 ? 41.16188 -67.55477 17.13166 1.000 28.70136 154 ALA B N 1
ATOM 3108 C CA . ALA B 1 157 ? 41.53783 -68.13309 18.42124 1.000 27.40047 154 ALA B CA 1
ATOM 3109 C C . ALA B 1 157 ? 42.45762 -67.20101 19.21410 1.000 28.08514 154 ALA B C 1
ATOM 3110 O O . ALA B 1 157 ? 42.28057 -67.02256 20.42953 1.000 27.91911 154 ALA B O 1
ATOM 3112 N N . ILE B 1 158 ? 43.42105 -66.56694 18.53376 1.000 29.41514 155 ILE B N 1
ATOM 3113 C CA . ILE B 1 158 ? 44.38871 -65.70291 19.21688 1.000 26.88706 155 ILE B CA 1
ATOM 3114 C C . ILE B 1 158 ? 43.67887 -64.53881 19.89454 1.000 30.14060 155 ILE B C 1
ATOM 3115 O O . ILE B 1 158 ? 44.00669 -64.16383 21.03186 1.000 28.71509 155 ILE B O 1
ATOM 3120 N N . ILE B 1 159 ? 42.69024 -63.95274 19.21168 1.000 30.69157 156 ILE B N 1
ATOM 3121 C CA . ILE B 1 159 ? 41.95377 -62.82705 19.78565 1.000 27.68451 156 ILE B CA 1
ATOM 3122 C C . ILE B 1 159 ? 41.15987 -63.26759 21.01413 1.000 29.75079 156 ILE B C 1
ATOM 3123 O O . ILE B 1 159 ? 41.13962 -62.56515 22.03261 1.000 29.46701 156 ILE B O 1
ATOM 3128 N N . SER B 1 160 ? 40.52987 -64.45269 20.95600 1.000 28.42743 157 SER B N 1
ATOM 3129 C CA . SER B 1 160 ? 39.78150 -64.99029 22.09910 1.000 25.32900 157 SER B CA 1
ATOM 3130 C C . SER B 1 160 ? 40.68861 -65.33632 23.27460 1.000 28.60218 157 SER B C 1
ATOM 3131 O O . SER B 1 160 ? 40.30541 -65.16016 24.44045 1.000 23.69281 157 SER B O 1
ATOM 3134 N N . ILE B 1 161 ? 41.85738 -65.91704 22.99616 1.000 27.35431 158 ILE B N 1
ATOM 3135 C CA . ILE B 1 161 ? 42.81582 -66.17629 24.06363 1.000 24.88964 158 ILE B CA 1
ATOM 3136 C C . ILE B 1 161 ? 43.25233 -64.86488 24.71340 1.000 24.51800 158 ILE B C 1
ATOM 3137 O O . ILE B 1 161 ? 43.37900 -64.77154 25.94116 1.000 25.46335 158 ILE B O 1
ATOM 3142 N N . THR B 1 162 ? 43.48662 -63.83074 23.90401 1.000 24.90607 159 THR B N 1
ATOM 3143 C CA . THR B 1 162 ? 43.79746 -62.50489 24.44829 1.000 24.64929 159 THR B CA 1
ATOM 3144 C C . THR B 1 162 ? 42.76631 -62.06895 25.48672 1.000 26.46339 159 THR B C 1
ATOM 3145 O O . THR B 1 162 ? 43.11496 -61.63615 26.59050 1.000 28.22539 159 THR B O 1
ATOM 3149 N N . LYS B 1 163 ? 41.48135 -62.18041 25.14670 1.000 27.53840 160 LYS B N 1
ATOM 3150 C CA . LYS B 1 163 ? 40.43884 -61.69796 26.04557 1.000 26.83276 160 LYS B CA 1
ATOM 3151 C C . LYS B 1 163 ? 40.33876 -62.55638 27.29843 1.000 28.10541 160 LYS B C 1
ATOM 3152 O O . LYS B 1 163 ? 40.21425 -62.02956 28.40882 1.000 27.21322 160 LYS B O 1
ATOM 3158 N N . THR B 1 164 ? 40.37208 -63.88701 27.14217 1.000 29.65665 161 THR B N 1
ATOM 3159 C CA . THR B 1 164 ? 40.32386 -64.76241 28.30825 1.000 28.52305 161 THR B CA 1
ATOM 3160 C C . THR B 1 164 ? 41.49239 -64.49066 29.24280 1.000 26.33053 161 THR B C 1
ATOM 3161 O O . THR B 1 164 ? 41.31129 -64.30210 30.45373 1.000 32.31322 161 THR B O 1
ATOM 3165 N N . LEU B 1 165 ? 42.70393 -64.43875 28.69331 1.000 30.58457 162 LEU B N 1
ATOM 3166 C CA . LEU B 1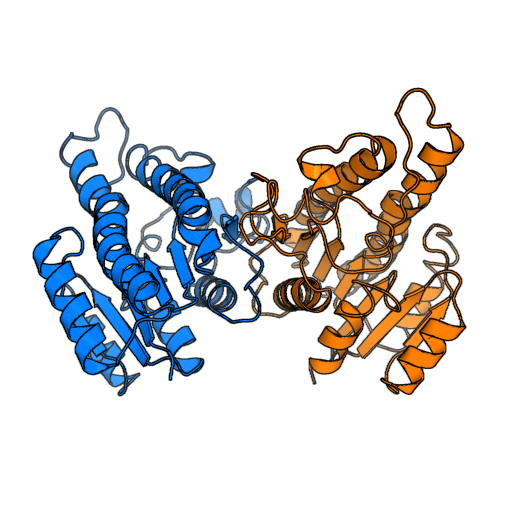 165 ? 43.86968 -64.24175 29.54624 1.000 28.57482 162 LEU B CA 1
ATOM 3167 C C . LEU B 1 165 ? 43.87010 -62.84660 30.16512 1.000 27.68508 162 LEU B C 1
ATOM 3168 O O . LEU B 1 165 ? 44.28804 -62.67585 31.31740 1.000 28.29634 162 LEU B O 1
ATOM 3173 N N . ALA B 1 166 ? 43.40377 -61.83529 29.42572 1.000 26.70213 163 ALA B N 1
ATOM 3174 C CA . ALA B 1 166 ? 43.27648 -60.50790 30.02555 1.000 26.92403 163 ALA B CA 1
ATOM 3175 C C . ALA B 1 166 ? 42.41757 -60.56084 31.28679 1.000 29.42221 163 ALA B C 1
ATOM 3176 O O . ALA B 1 166 ? 42.77572 -59.98759 32.32142 1.000 28.25438 163 ALA B O 1
ATOM 3178 N N . LYS B 1 167 ? 41.27665 -61.25638 31.21963 1.000 27.80304 164 LYS B N 1
ATOM 3179 C CA . LYS B 1 167 ? 40.42216 -61.40003 32.39442 1.000 31.62999 164 LYS B CA 1
ATOM 3180 C C . LYS B 1 167 ? 41.10049 -62.21238 33.49216 1.000 31.97600 164 LYS B C 1
ATOM 3181 O O . LYS B 1 167 ? 40.97881 -61.87811 34.67832 1.000 30.95252 164 LYS B O 1
ATOM 3187 N N . GLU B 1 168 ? 41.81668 -63.28339 33.12207 1.000 32.31435 165 GLU B N 1
ATOM 3188 C CA . GLU B 1 168 ? 42.44195 -64.13316 34.13185 1.000 32.34823 165 GLU B CA 1
ATOM 3189 C C . GLU B 1 168 ? 43.55936 -63.41839 34.87420 1.000 32.65027 165 GLU B C 1
ATOM 3190 O O . GLU B 1 168 ? 43.75881 -63.66673 36.06751 1.000 36.08395 165 GLU B O 1
ATOM 3196 N N . PHE B 1 169 ? 44.29956 -62.53688 34.20876 1.000 34.04485 166 PHE B N 1
ATOM 3197 C CA . PHE B 1 169 ? 45.47173 -61.93681 34.83607 1.000 34.79180 166 PHE B CA 1
ATOM 3198 C C . PHE B 1 169 ? 45.29633 -60.46515 35.17884 1.000 35.80690 166 PHE B C 1
ATOM 3199 O O . PHE B 1 169 ? 46.24067 -59.85139 35.69844 1.000 31.51288 166 PHE B O 1
ATOM 3207 N N . ALA B 1 170 ? 44.10188 -59.89706 34.96130 1.000 33.97021 167 ALA B N 1
ATOM 3208 C CA . ALA B 1 170 ? 43.89027 -58.48227 35.26112 1.000 29.89020 167 ALA B CA 1
ATOM 3209 C C . ALA B 1 170 ? 44.15881 -58.17522 36.72659 1.000 31.77567 167 ALA B C 1
ATOM 3210 O O . ALA B 1 170 ? 44.73141 -57.12953 37.05071 1.000 34.20318 167 ALA B O 1
ATOM 3212 N N . SER B 1 171 ? 43.77264 -59.07612 37.63433 1.000 36.10528 168 SER B N 1
ATOM 3213 C CA . SER B 1 171 ? 43.99582 -58.79742 39.05171 1.000 36.79491 168 SER B CA 1
ATOM 3214 C C . SER B 1 171 ? 45.47394 -58.81985 39.41460 1.000 39.17584 168 SER B C 1
ATOM 3215 O O . SER B 1 171 ? 45.85119 -58.25652 40.44539 1.000 41.82391 168 SER B O 1
ATOM 3218 N N . ASP B 1 172 ? 46.31439 -59.45296 38.59582 1.000 41.87558 169 ASP B N 1
ATOM 3219 C CA . ASP B 1 172 ? 47.75888 -59.45311 38.79065 1.000 39.02672 169 ASP B CA 1
ATOM 3220 C C . ASP B 1 172 ? 48.42772 -58.25120 38.13845 1.000 40.30181 169 ASP B C 1
ATOM 3221 O O . ASP B 1 172 ? 49.66139 -58.16940 38.12932 1.000 43.37565 169 ASP B O 1
ATOM 3226 N N . GLY B 1 173 ? 47.64101 -57.32667 37.59111 1.000 37.11640 170 GLY B N 1
ATOM 3227 C CA . GLY B 1 173 ? 48.18344 -56.13991 36.96399 1.000 36.67558 170 GLY B CA 1
ATOM 3228 C C . GLY B 1 173 ? 48.89267 -56.38431 35.65419 1.000 40.79298 170 GLY B C 1
ATOM 3229 O O . GLY B 1 173 ? 49.65167 -55.51882 35.19738 1.000 45.89394 170 GLY B O 1
ATOM 3230 N N . ILE B 1 174 ? 48.66932 -57.53973 35.03483 1.000 35.82803 171 ILE B N 1
ATOM 3231 C CA . ILE B 1 174 ? 49.22813 -57.85513 33.72196 1.000 30.51436 171 ILE B CA 1
ATOM 3232 C C . ILE B 1 174 ? 48.19001 -57.50166 32.66432 1.000 30.84382 171 ILE B C 1
ATOM 3233 O O . ILE B 1 174 ? 47.07677 -58.02996 32.69539 1.000 36.05682 171 ILE B O 1
ATOM 3238 N N . THR B 1 175 ? 48.53405 -56.61729 31.72463 1.000 28.68541 172 THR B N 1
ATOM 3239 C CA . THR B 1 175 ? 47.63535 -56.38824 30.59704 1.000 29.88913 172 THR B CA 1
ATOM 3240 C C . THR B 1 175 ? 47.99165 -57.30628 29.43378 1.000 33.71512 172 THR B C 1
ATOM 3241 O O . THR B 1 175 ? 49.15930 -57.66203 29.22240 1.000 34.93167 172 THR B O 1
ATOM 3245 N N . ILE B 1 176 ? 46.95958 -57.71657 28.69416 1.000 24.02957 173 ILE B N 1
ATOM 3246 C CA . ILE B 1 176 ? 47.09869 -58.66197 27.59214 1.000 27.02701 173 ILE B CA 1
ATOM 3247 C C . ILE B 1 176 ? 46.25551 -58.12729 26.44185 1.000 29.14755 173 ILE B C 1
ATOM 3248 O O . ILE B 1 176 ? 45.02394 -58.05850 26.54760 1.000 26.74277 173 ILE B O 1
ATOM 3253 N N . ASN B 1 177 ? 46.91352 -57.71174 25.36236 1.000 24.97583 174 ASN B N 1
ATOM 3254 C CA . ASN B 1 177 ? 46.24025 -57.09925 24.23024 1.000 24.51100 174 ASN B CA 1
ATOM 3255 C C . ASN B 1 177 ? 46.66788 -57.76780 22.93913 1.000 29.35854 174 ASN B C 1
ATOM 3256 O O . ASN B 1 177 ? 47.56359 -58.61902 22.89751 1.000 28.84143 174 ASN B O 1
ATOM 3261 N N . CYS B 1 178 ? 46.01014 -57.35017 21.87269 1.000 25.61642 175 CYS B N 1
ATOM 3262 C CA . CYS B 1 178 ? 46.21040 -57.96211 20.57954 1.000 26.12446 175 CYS B CA 1
ATOM 3263 C C . CYS B 1 178 ? 46.30685 -56.85054 19.54852 1.000 30.33183 175 CYS B C 1
ATOM 3264 O O . CYS B 1 178 ? 45.64851 -55.81113 19.67694 1.000 25.77517 175 CYS B O 1
ATOM 3267 N N . VAL B 1 179 ? 47.15521 -57.06079 18.54769 1.000 28.65209 176 VAL B N 1
ATOM 3268 C CA . VAL B 1 179 ? 47.29621 -56.14795 17.41913 1.000 29.26351 176 VAL B CA 1
ATOM 3269 C C . VAL B 1 179 ? 47.01733 -56.95065 16.15366 1.000 30.32271 176 VAL B C 1
ATOM 3270 O O . VAL B 1 179 ? 47.60114 -58.02351 15.95404 1.000 31.30209 176 VAL B O 1
ATOM 3274 N N . SER B 1 180 ? 46.09274 -56.45921 15.32905 1.000 27.92006 177 SER B N 1
ATOM 3275 C CA . SER B 1 180 ? 45.66918 -57.15376 14.10985 1.000 30.67124 177 SER B CA 1
ATOM 3276 C C . SER B 1 180 ? 46.00590 -56.29833 12.89457 1.000 31.93005 177 SER B C 1
ATOM 3277 O O . SER B 1 180 ? 45.25204 -55.36740 12.55351 1.000 28.48510 177 SER B O 1
ATOM 3280 N N . PRO B 1 181 ? 47.12879 -56.54990 12.23283 1.000 29.10626 178 PRO B N 1
ATOM 3281 C CA . PRO B 1 181 ? 47.44549 -55.81509 11.00929 1.000 31.04348 178 PRO B CA 1
ATOM 3282 C C . PRO B 1 181 ? 46.58782 -56.27821 9.84925 1.000 32.22875 178 PRO B C 1
ATOM 3283 O O . PRO B 1 181 ? 46.14946 -57.43083 9.78920 1.000 30.24065 178 PRO B O 1
ATOM 3287 N N . GLY B 1 182 ? 46.35713 -55.35208 8.91806 1.000 31.97160 179 GLY B N 1
ATOM 3288 C CA . GLY B 1 182 ? 45.88010 -55.71161 7.59417 1.000 31.68556 179 GLY B CA 1
ATOM 3289 C C . GLY B 1 182 ? 47.03591 -56.11583 6.69290 1.000 37.18189 179 GLY B C 1
ATOM 3290 O O . GLY B 1 182 ? 47.83456 -56.97130 7.06819 1.000 37.95598 179 GLY B O 1
ATOM 3291 N N . PHE B 1 183 ? 47.16111 -55.52283 5.51285 1.000 31.50514 180 PHE B N 1
ATOM 3292 C CA . PHE B 1 183 ? 48.25385 -55.86150 4.60877 1.000 35.61731 180 PHE B CA 1
ATOM 3293 C C . PHE B 1 183 ? 49.48144 -55.02084 4.94321 1.000 37.88071 180 PHE B C 1
ATOM 3294 O O . PHE B 1 183 ? 49.41941 -53.78753 4.93632 1.000 31.79098 180 PHE B O 1
ATOM 3302 N N . ILE B 1 184 ? 50.58750 -55.69132 5.24484 1.000 37.52490 181 ILE B N 1
ATOM 3303 C CA . ILE B 1 184 ? 51.84675 -55.04567 5.58577 1.000 41.10569 181 ILE B CA 1
ATOM 3304 C C . ILE B 1 184 ? 52.88249 -55.46853 4.55878 1.000 44.72631 181 ILE B C 1
ATOM 3305 O O . ILE B 1 184 ? 52.94145 -56.64173 4.17522 1.000 44.18588 181 ILE B O 1
ATOM 3310 N N . GLU B 1 185 ? 53.68674 -54.51198 4.10496 1.000 41.39692 182 GLU B N 1
ATOM 3311 C CA . GLU B 1 185 ? 54.75041 -54.80135 3.14962 1.000 46.88857 182 GLU B CA 1
ATOM 3312 C C . GLU B 1 185 ? 55.79959 -55.67551 3.83518 1.000 49.41627 182 GLU B C 1
ATOM 3313 O O . GLU B 1 185 ? 56.60951 -55.18784 4.62544 1.000 50.56245 182 GLU B O 1
ATOM 3319 N N . THR B 1 186 ? 55.75204 -56.97851 3.57113 1.000 56.48821 183 THR B N 1
ATOM 3320 C CA . THR B 1 186 ? 56.75782 -57.94540 4.02523 1.000 55.83060 183 THR B CA 1
ATOM 3321 C C . THR B 1 186 ? 56.99686 -58.90506 2.86474 1.000 73.18767 183 THR B C 1
ATOM 3322 O O . THR B 1 186 ? 56.61693 -58.63073 1.72224 1.000 73.78637 183 THR B O 1
ATOM 3326 N N . ASP B 1 187 ? 57.61377 -60.05630 3.14773 1.000 78.04148 184 ASP B N 1
ATOM 3327 C CA . ASP B 1 187 ? 57.69776 -61.13112 2.16076 1.000 83.54725 184 ASP B CA 1
ATOM 3328 C C . ASP B 1 187 ? 56.45418 -62.01002 2.16214 1.000 84.09460 184 ASP B C 1
ATOM 3329 O O . ASP B 1 187 ? 56.08495 -62.55569 1.11520 1.000 82.04497 184 ASP B O 1
ATOM 3334 N N . MET B 1 188 ? 55.79885 -62.13862 3.32120 1.000 95.23951 185 MET B N 1
ATOM 3335 C CA . MET B 1 188 ? 54.51113 -62.81879 3.42680 1.000 92.53222 185 MET B CA 1
ATOM 3336 C C . MET B 1 188 ? 53.45974 -62.23193 2.48092 1.000 92.84243 185 MET B C 1
ATOM 3337 O O . MET B 1 188 ? 52.48965 -62.92252 2.14691 1.000 89.48748 185 MET B O 1
ATOM 3342 N N . THR B 1 189 ? 53.63144 -60.97973 2.03389 1.000 83.23654 186 THR B N 1
ATOM 3343 C CA . THR B 1 189 ? 52.73376 -60.35228 1.06467 1.000 80.36380 186 THR B CA 1
ATOM 3344 C C . THR B 1 189 ? 53.45632 -59.87659 -0.19325 1.000 82.84473 186 THR B C 1
ATOM 3345 O O . THR B 1 189 ? 52.84539 -59.18647 -1.01922 1.000 75.45189 186 THR B O 1
ATOM 3349 N N . ASN B 1 190 ? 54.73669 -60.21132 -0.36457 1.000 83.68917 187 ASN B N 1
ATOM 3350 C CA . ASN B 1 190 ? 55.47378 -59.69347 -1.51252 1.000 91.16943 187 ASN B CA 1
ATOM 3351 C C . ASN B 1 190 ? 55.21967 -60.48815 -2.78288 1.000 92.06504 187 ASN B C 1
ATOM 3352 O O . ASN B 1 190 ? 55.47416 -59.97644 -3.87806 1.000 92.65120 187 ASN B O 1
ATOM 3357 N N . GLU B 1 191 ? 54.71797 -61.71231 -2.66636 1.000 96.03870 188 GLU B N 1
ATOM 3358 C CA . GLU B 1 191 ? 54.42603 -62.54025 -3.82637 1.000 96.67490 188 GLU B CA 1
ATOM 3359 C C . GLU B 1 191 ? 53.03583 -62.29196 -4.40630 1.000 93.12915 188 GLU B C 1
ATOM 3360 O O . GLU B 1 191 ? 52.66862 -62.93969 -5.39131 1.000 91.39118 188 GLU B O 1
ATOM 3366 N N . LEU B 1 192 ? 52.26188 -61.37219 -3.83089 1.000 91.31006 189 LEU B N 1
ATOM 3367 C CA . LEU B 1 192 ? 50.94773 -61.04610 -4.37024 1.000 83.85545 189 LEU B CA 1
ATOM 3368 C C . LEU B 1 192 ? 51.07995 -60.29847 -5.69359 1.000 81.01210 189 LEU B C 1
ATOM 3369 O O . LEU B 1 192 ? 51.96344 -59.45488 -5.86586 1.000 85.77131 189 LEU B O 1
ATOM 3374 N N . GLN B 1 193 ? 50.20133 -60.61592 -6.63949 0.200 81.62563 190 GLN B N 1
ATOM 3375 C CA . GLN B 1 193 ? 50.13824 -59.86096 -7.88355 0.200 78.68829 190 GLN B CA 1
ATOM 3376 C C . GLN B 1 193 ? 48.97695 -58.88511 -7.90886 0.200 79.18200 190 GLN B C 1
ATOM 3377 O O . GLN B 1 193 ? 49.04270 -57.86643 -8.60472 0.200 75.66846 190 GLN B O 1
ATOM 3383 N N . ASN B 1 194 ? 47.92962 -59.17623 -7.14761 1.000 80.21034 191 ASN B N 1
ATOM 3384 C CA . ASN B 1 194 ? 46.75573 -58.33104 -6.99706 1.000 84.88157 191 ASN B CA 1
ATOM 3385 C C . ASN B 1 194 ? 46.96450 -57.17712 -6.01599 1.000 80.56454 191 ASN B C 1
ATOM 3386 O O . ASN B 1 194 ? 45.97665 -56.68287 -5.45925 1.000 80.26480 191 ASN B O 1
ATOM 3391 N N . LYS B 1 195 ? 48.20456 -56.74653 -5.77119 1.000 76.98741 192 LYS B N 1
ATOM 3392 C CA . LYS B 1 195 ? 48.42874 -55.68246 -4.79506 1.000 74.14067 192 LYS B CA 1
ATOM 3393 C C . LYS B 1 195 ? 47.75977 -54.37994 -5.21816 1.000 73.17836 192 LYS B C 1
ATOM 3394 O O . LYS B 1 195 ? 47.27220 -53.62403 -4.36910 1.000 66.29536 192 LYS B O 1
ATOM 3400 N N A GLU B 1 196 ? 47.70262 -54.10700 -6.52101 0.400 72.99383 193 GLU B N 1
ATOM 3401 N N B GLU B 1 196 ? 47.74846 -54.09309 -6.52409 0.600 73.00710 193 GLU B N 1
ATOM 3402 C CA A GLU B 1 196 ? 47.15116 -52.83502 -6.97426 0.400 70.57688 193 GLU B CA 1
ATOM 3403 C CA B GLU B 1 196 ? 47.15472 -52.85236 -7.01266 0.600 70.58964 193 GLU B CA 1
ATOM 3404 C C A GLU B 1 196 ? 45.63585 -52.79728 -6.81565 0.400 68.11947 193 GLU B C 1
ATOM 3405 C C B GLU B 1 196 ? 45.65397 -52.81962 -6.75990 0.600 68.07372 193 GLU B C 1
ATOM 3406 O O A GLU B 1 196 ? 45.06819 -51.74159 -6.51454 0.400 67.95652 193 GLU B O 1
ATOM 3407 O O B GLU B 1 196 ? 45.11522 -51.78920 -6.34200 0.600 67.78470 193 GLU B O 1
ATOM 3418 N N . GLU B 1 197 ? 44.96225 -53.93484 -7.01011 0.720 66.84614 194 GLU B N 1
ATOM 3419 C CA . GLU B 1 197 ? 43.52824 -53.98882 -6.74370 0.720 61.68222 194 GLU B CA 1
ATOM 3420 C C . GLU B 1 197 ? 43.25327 -53.83572 -5.25602 0.720 60.62410 194 GLU B C 1
ATOM 3421 O O . GLU B 1 197 ? 42.26170 -53.21344 -4.85928 0.720 55.91504 194 GLU B O 1
ATOM 3427 N N . LEU B 1 198 ? 44.12791 -54.39359 -4.41840 1.000 60.05930 195 LEU B N 1
ATOM 3428 C CA . LEU B 1 198 ? 43.98361 -54.23719 -2.97768 1.000 57.13457 195 LEU B CA 1
ATOM 3429 C C . LEU B 1 198 ? 44.04658 -52.77247 -2.58563 1.000 55.36290 195 LEU B C 1
ATOM 3430 O O . LEU B 1 198 ? 43.15592 -52.26285 -1.89655 1.000 53.36738 195 LEU B O 1
ATOM 3435 N N . LYS B 1 199 ? 45.09317 -52.07602 -3.03623 1.000 55.57371 196 LYS B N 1
ATOM 3436 C CA . LYS B 1 199 ? 45.28436 -50.67846 -2.66946 1.000 53.15939 196 LYS B CA 1
ATOM 3437 C C . LYS B 1 199 ? 44.22189 -49.78270 -3.29715 1.000 54.99304 196 LYS B C 1
ATOM 3438 O O . LYS B 1 199 ? 43.67680 -48.89649 -2.62859 1.000 54.16995 196 LYS B O 1
ATOM 3444 N N A GLU B 1 200 ? 43.89371 -50.00243 -4.57073 0.400 54.96052 197 GLU B N 1
ATOM 3445 N N B GLU B 1 200 ? 43.91622 -50.00755 -4.57660 0.600 54.89078 197 GLU B N 1
ATOM 3446 C CA A GLU B 1 200 ? 43.00526 -49.06715 -5.25124 0.400 56.34810 197 GLU B CA 1
ATOM 3447 C CA B GLU B 1 200 ? 43.00605 -49.12891 -5.30175 0.600 56.30448 197 GLU B CA 1
ATOM 3448 C C A GLU B 1 200 ? 41.54594 -49.23025 -4.83550 0.400 58.84773 197 GLU B C 1
ATOM 3449 C C B GLU B 1 200 ? 41.58318 -49.22096 -4.76102 0.600 58.88203 197 GLU B C 1
ATOM 3450 O O A GLU B 1 200 ? 40.78376 -48.25791 -4.89597 0.400 59.68165 197 GLU B O 1
ATOM 3451 O O B GLU B 1 200 ? 40.89001 -48.20179 -4.64906 0.600 59.60924 197 GLU B O 1
ATOM 3462 N N . HIS B 1 201 ? 41.13594 -50.42516 -4.40516 1.000 54.98568 198 HIS B N 1
ATOM 3463 C CA . HIS B 1 201 ? 39.73086 -50.68320 -4.10042 1.000 54.60941 198 HIS B CA 1
ATOM 3464 C C . HIS B 1 201 ? 39.43764 -51.03546 -2.64996 1.000 49.66102 198 HIS B C 1
ATOM 3465 O O . HIS B 1 201 ? 38.37324 -50.66755 -2.15234 1.000 55.24077 198 HIS B O 1
ATOM 3472 N N . LEU B 1 202 ? 40.31805 -51.76428 -1.95799 1.000 44.35656 199 LEU B N 1
ATOM 3473 C CA . LEU B 1 202 ? 39.98115 -52.29724 -0.64218 1.000 43.04572 199 LEU B CA 1
ATOM 3474 C C . LEU B 1 202 ? 40.53436 -51.49941 0.52355 1.000 41.12683 199 LEU B C 1
ATOM 3475 O O . LEU B 1 202 ? 40.00955 -51.62878 1.63187 1.000 36.82239 199 LEU B O 1
ATOM 3480 N N . ILE B 1 203 ? 41.59383 -50.72063 0.32612 1.000 39.20365 200 ILE B N 1
ATOM 3481 C CA . ILE B 1 203 ? 42.24621 -50.04339 1.44200 1.000 36.67625 200 ILE B CA 1
ATOM 3482 C C . ILE B 1 203 ? 42.06200 -48.54115 1.27349 1.000 35.40707 200 ILE B C 1
ATOM 3483 O O . ILE B 1 203 ? 42.60218 -47.95609 0.32609 1.000 34.83811 200 ILE B O 1
ATOM 3488 N N . PRO B 1 204 ? 41.30331 -47.88929 2.15737 1.000 35.18400 201 PRO B N 1
ATOM 3489 C CA . PRO B 1 204 ? 41.04005 -46.44865 1.98390 1.000 34.69901 201 PRO B CA 1
ATOM 3490 C C . PRO B 1 204 ? 42.29703 -45.58431 1.89096 1.000 34.68808 201 PRO B C 1
ATOM 3491 O O . PRO B 1 204 ? 42.31708 -44.62270 1.11311 1.000 34.34633 201 PRO B O 1
ATOM 3495 N N . LEU B 1 205 ? 43.34201 -45.89770 2.64897 1.000 33.41330 202 LEU B N 1
ATOM 3496 C CA . LEU B 1 205 ? 44.59716 -45.16363 2.56059 1.000 37.38475 202 LEU B CA 1
ATOM 3497 C C . LEU B 1 205 ? 45.44777 -45.59333 1.36924 1.000 41.18635 202 LEU B C 1
ATOM 3498 O O . LEU B 1 205 ? 46.52691 -45.03241 1.16203 1.000 36.97300 202 LEU B O 1
ATOM 3503 N N . LYS B 1 206 ? 44.99206 -46.57075 0.58670 1.000 36.12231 203 LYS B N 1
ATOM 3504 C CA . LYS B 1 206 ? 45.55490 -46.84280 -0.73113 1.000 41.48505 203 LYS B CA 1
ATOM 3505 C C . LYS B 1 206 ? 47.03280 -47.23619 -0.67408 1.000 40.52780 203 LYS B C 1
ATOM 3506 O O . LYS B 1 206 ? 47.77747 -47.02230 -1.62752 1.000 42.06637 203 LYS B O 1
ATOM 3512 N N . ARG B 1 207 ? 47.47242 -47.83798 0.42765 1.000 41.31890 204 ARG B N 1
ATOM 3513 C CA . ARG B 1 207 ? 48.83107 -48.35930 0.51150 1.000 41.60887 204 ARG B CA 1
ATOM 3514 C C . ARG B 1 207 ? 48.85677 -49.50494 1.51387 1.000 38.89051 204 ARG B C 1
ATOM 3515 O O . ARG B 1 207 ? 47.95216 -49.65352 2.34393 1.000 35.81256 204 ARG B O 1
ATOM 3523 N N . PHE B 1 208 ? 49.90926 -50.31140 1.43653 1.000 37.61874 205 PHE B N 1
ATOM 3524 C CA . PHE B 1 208 ? 50.18319 -51.27032 2.49504 1.000 38.03430 205 PHE B CA 1
ATOM 3525 C C . PHE B 1 208 ? 50.79636 -50.55509 3.68953 1.000 36.69088 205 PHE B C 1
ATOM 3526 O O . PHE B 1 208 ? 51.41594 -49.49608 3.55179 1.000 37.75963 205 PHE B O 1
ATOM 3534 N N . GLY B 1 209 ? 50.61721 -51.14446 4.87144 1.000 32.74439 206 GLY B N 1
ATOM 3535 C CA . GLY B 1 209 ? 51.30030 -50.65013 6.04435 1.000 35.05967 206 GLY B CA 1
ATOM 3536 C C . GLY B 1 209 ? 52.77769 -50.99317 6.02225 1.000 38.62904 206 GLY B C 1
ATOM 3537 O O . GLY B 1 209 ? 53.23589 -51.86034 5.27746 1.000 35.57298 206 GLY B O 1
ATOM 3538 N N . GLN B 1 210 ? 53.55823 -50.27245 6.87880 1.000 37.55732 207 GLN B N 1
ATOM 3539 C CA . GLN B 1 210 ? 54.95813 -50.64611 6.98050 1.000 36.84100 207 GLN B CA 1
ATOM 3540 C C . GLN B 1 210 ? 55.20120 -51.44179 8.25763 1.000 33.26483 207 GLN B C 1
ATOM 3541 O O . GLN B 1 210 ? 54.54327 -51.20668 9.27023 1.000 32.58165 207 GLN B O 1
ATOM 3547 N N . PRO B 1 211 ? 56.15192 -52.37976 8.25162 1.000 31.76509 208 PRO B N 1
ATOM 3548 C CA . PRO B 1 211 ? 56.45860 -53.10869 9.49801 1.000 34.52830 208 PRO B CA 1
ATOM 3549 C C . PRO B 1 211 ? 56.65603 -52.19064 10.69772 1.000 31.37636 208 PRO B C 1
ATOM 3550 O O . PRO B 1 211 ? 56.07599 -52.42715 11.76683 1.000 31.13813 208 PRO B O 1
ATOM 3554 N N . GLU B 1 212 ? 57.40379 -51.09858 10.51515 1.000 32.97585 209 GLU B N 1
ATOM 3555 C CA . GLU B 1 212 ? 57.64150 -50.14778 11.59655 1.000 32.71237 209 GLU B CA 1
ATOM 3556 C C . GLU B 1 212 ? 56.34296 -49.56684 12.15489 1.000 34.20129 209 GLU B C 1
ATOM 3557 O O . GLU B 1 212 ? 56.25651 -49.26296 13.35411 1.000 34.42506 209 GLU B O 1
ATOM 3563 N N . GLU B 1 213 ? 55.31014 -49.43294 11.32334 1.000 29.66082 210 GLU B N 1
ATOM 3564 C CA . GLU B 1 213 ? 54.05520 -48.89565 11.83079 1.000 31.22175 210 GLU B CA 1
ATOM 3565 C C . GLU B 1 213 ? 53.34917 -49.86601 12.77505 1.000 33.36346 210 GLU B C 1
ATOM 3566 O O . GLU B 1 213 ? 52.68345 -49.42516 13.72390 1.000 32.29029 210 GLU B O 1
ATOM 3572 N N . VAL B 1 214 ? 53.44856 -51.17617 12.52727 1.000 33.33519 211 VAL B N 1
ATOM 3573 C CA . VAL B 1 214 ? 52.94122 -52.14675 13.49745 1.000 29.94401 211 VAL B CA 1
ATOM 3574 C C . VAL B 1 214 ? 53.77448 -52.09745 14.77738 1.000 30.18532 211 VAL B C 1
ATOM 3575 O O . VAL B 1 214 ? 53.23501 -52.13551 15.89102 1.000 26.56737 211 VAL B O 1
ATOM 3579 N N . ALA B 1 215 ? 55.10326 -52.02914 14.63486 1.000 28.78734 212 ALA B N 1
ATOM 3580 C CA . ALA B 1 215 ? 55.99127 -51.97833 15.79329 1.000 29.92500 212 ALA B CA 1
ATOM 3581 C C . ALA B 1 215 ? 55.68902 -50.77431 16.68882 1.000 37.13333 212 ALA B C 1
ATOM 3582 O O . ALA B 1 215 ? 55.73006 -50.88842 17.92231 1.000 34.86141 212 ALA B O 1
ATOM 3584 N N . TRP B 1 216 ? 55.40665 -49.60625 16.08948 1.000 31.72577 213 TRP B N 1
ATOM 3585 C CA . TRP B 1 216 ? 55.07718 -48.42122 16.88490 1.000 29.83632 213 TRP B CA 1
ATOM 3586 C C . TRP B 1 216 ? 53.83400 -48.64805 17.73457 1.000 32.32633 213 TRP B C 1
ATOM 3587 O O . TRP B 1 216 ? 53.76739 -48.19218 18.88211 1.000 27.15530 213 TRP B O 1
ATOM 3598 N N . LEU B 1 217 ? 52.82659 -49.33664 17.18677 1.000 32.01059 214 LEU B N 1
ATOM 3599 C CA . LEU B 1 217 ? 51.63246 -49.62481 17.97064 1.000 31.00761 214 LEU B CA 1
ATOM 3600 C C . LEU B 1 217 ? 51.94189 -50.62401 19.08229 1.000 29.84877 214 LEU B C 1
ATOM 3601 O O . LEU B 1 217 ? 51.52909 -50.43699 20.23357 1.000 26.54004 214 LEU B O 1
ATOM 3606 N N . VAL B 1 218 ? 52.68204 -51.68860 18.75505 1.000 26.78902 215 VAL B N 1
ATOM 3607 C CA . VAL B 1 218 ? 53.05630 -52.67330 19.76496 1.000 28.61466 215 VAL B CA 1
ATOM 3608 C C . VAL B 1 218 ? 53.86777 -52.01367 20.87584 1.000 30.28190 215 VAL B C 1
ATOM 3609 O O . VAL B 1 218 ? 53.66835 -52.29413 22.06392 1.000 28.68561 215 VAL B O 1
ATOM 3613 N N . SER B 1 219 ? 54.75992 -51.08687 20.51145 1.000 28.76453 216 SER B N 1
ATOM 3614 C CA . SER B 1 219 ? 55.59506 -50.43188 21.50862 1.000 29.19402 216 SER B CA 1
ATOM 3615 C C . SER B 1 219 ? 54.76765 -49.52611 22.41018 1.000 29.93077 216 SER B C 1
ATOM 3616 O O . SER B 1 219 ? 55.03559 -49.42849 23.61404 1.000 29.75765 216 SER B O 1
ATOM 3619 N N . PHE B 1 220 ? 53.77319 -48.83227 21.84316 1.000 29.72356 217 PHE B N 1
ATOM 3620 C CA . PHE B 1 220 ? 52.85376 -48.06978 22.67726 1.000 30.45734 217 PHE B CA 1
ATOM 3621 C C . PHE B 1 220 ? 52.18187 -48.97217 23.70652 1.000 26.17207 217 PHE B C 1
ATOM 3622 O O . PHE B 1 220 ? 52.13642 -48.64638 24.89468 1.000 32.40163 217 PHE B O 1
ATOM 3630 N N . LEU B 1 221 ? 51.65525 -50.11660 23.26323 1.000 26.88741 218 LEU B N 1
ATOM 3631 C CA . LEU B 1 221 ? 50.94130 -51.01054 24.17208 1.000 26.94155 218 LEU B CA 1
ATOM 3632 C C . LEU B 1 221 ? 51.86149 -51.59991 25.23947 1.000 32.05913 218 LEU B C 1
ATOM 3633 O O . LEU B 1 221 ? 51.41298 -51.87991 26.35731 1.000 30.79952 218 LEU B O 1
ATOM 3638 N N . ALA B 1 222 ? 53.13475 -51.82846 24.90897 1.000 30.41835 219 ALA B N 1
ATOM 3639 C CA . ALA B 1 222 ? 54.07629 -52.31360 25.90067 1.000 32.74582 219 ALA B CA 1
ATOM 3640 C C . ALA B 1 222 ? 54.51527 -51.22759 26.87159 1.000 32.73423 219 ALA B C 1
ATOM 3641 O O . ALA B 1 222 ? 55.01298 -51.55421 27.95468 1.000 30.70811 219 ALA B O 1
ATOM 3643 N N . SER B 1 223 ? 54.36415 -49.95145 26.51563 1.000 32.20207 220 SER B N 1
ATOM 3644 C CA . SER B 1 223 ? 54.90965 -48.90359 27.37382 1.000 34.31223 220 SER B CA 1
ATOM 3645 C C . SER B 1 223 ? 54.02374 -48.69877 28.60440 1.000 30.85983 220 SER B C 1
ATOM 3646 O O . SER B 1 223 ? 52.91027 -49.22347 28.71370 1.000 27.18136 220 SER B O 1
ATOM 3649 N N . GLU B 1 224 ? 54.52866 -47.90609 29.53333 1.000 26.40303 221 GLU B N 1
ATOM 3650 C CA . GLU B 1 224 ? 53.75331 -47.53731 30.70998 1.000 33.75747 221 GLU B CA 1
ATOM 3651 C C . GLU B 1 224 ? 52.62947 -46.56097 30.38039 1.000 34.73325 221 GLU B C 1
ATOM 3652 O O . GLU B 1 224 ? 51.88973 -46.16900 31.28511 1.000 34.65605 221 GLU B O 1
ATOM 3658 N N . LYS B 1 225 ? 52.48789 -46.14720 29.12311 1.000 32.09766 222 LYS B N 1
ATOM 3659 C CA . LYS B 1 225 ? 51.43154 -45.22337 28.73682 1.000 30.66540 222 LYS B CA 1
ATOM 3660 C C . LYS B 1 225 ? 50.15670 -45.93740 28.32466 1.000 28.81625 222 LYS B C 1
ATOM 3661 O O . LYS B 1 225 ? 49.21339 -45.28278 27.86210 1.000 29.97393 222 LYS B O 1
ATOM 3667 N N . ALA B 1 226 ? 50.09636 -47.25743 28.50878 1.000 26.91798 223 ALA B N 1
ATOM 3668 C CA . ALA B 1 226 ? 48.96242 -48.06180 28.06991 1.000 27.37460 223 ALA B CA 1
ATOM 3669 C C . ALA B 1 226 ? 48.49774 -49.03690 29.14336 1.000 27.10896 223 ALA B C 1
ATOM 3670 O O . ALA B 1 226 ? 47.90496 -50.06984 28.81233 1.000 28.35529 223 ALA B O 1
ATOM 3672 N N . ASN B 1 227 ? 48.75388 -48.74359 30.42002 1.000 27.18977 224 ASN B N 1
ATOM 3673 C CA . ASN B 1 227 ? 48.44257 -49.70093 31.47613 1.000 29.69491 224 ASN B CA 1
ATOM 3674 C C . ASN B 1 227 ? 46.94442 -49.83517 31.74913 1.000 28.99976 224 ASN B C 1
ATOM 3675 O O . ASN B 1 227 ? 46.54251 -50.78984 32.41704 1.000 28.50446 224 ASN B O 1
ATOM 3680 N N . TYR B 1 228 ? 46.10743 -48.92672 31.26574 1.000 27.44587 225 TYR B N 1
ATOM 3681 C CA . TYR B 1 228 ? 44.67193 -49.08166 31.45055 1.000 27.68608 225 TYR B CA 1
ATOM 3682 C C . TYR B 1 228 ? 44.00058 -49.77520 30.27071 1.000 27.31091 225 TYR B C 1
ATOM 3683 O O . TYR B 1 228 ? 42.78198 -49.92976 30.27541 1.000 29.87052 225 TYR B O 1
ATOM 3692 N N . ILE B 1 229 ? 44.75806 -50.19200 29.26329 1.000 30.32090 226 ILE B N 1
ATOM 3693 C CA . ILE B 1 229 ? 44.21341 -50.88149 28.09821 1.000 28.32726 226 ILE B CA 1
ATOM 3694 C C . ILE B 1 229 ? 44.46688 -52.36680 28.29440 1.000 29.72701 226 ILE B C 1
ATOM 3695 O O . ILE B 1 229 ? 45.61851 -52.79044 28.40842 1.000 29.48988 226 ILE B O 1
ATOM 3700 N N . THR B 1 230 ? 43.41564 -53.17363 28.34838 1.000 28.09245 227 THR B N 1
ATOM 3701 C CA . THR B 1 230 ? 43.67388 -54.60467 28.38537 1.000 25.85533 227 THR B CA 1
ATOM 3702 C C . THR B 1 230 ? 42.51537 -55.33359 27.73376 1.000 26.30183 227 THR B C 1
ATOM 3703 O O . THR B 1 230 ? 41.38245 -54.83927 27.71029 1.000 28.23433 227 THR B O 1
ATOM 3707 N N . GLY B 1 231 ? 42.81954 -56.51260 27.19089 1.000 26.52560 228 GLY B N 1
ATOM 3708 C CA . GLY B 1 231 ? 41.81941 -57.30730 26.51109 1.000 26.20403 228 GLY B CA 1
ATOM 3709 C C . GLY B 1 231 ? 41.36908 -56.77350 25.17301 1.000 29.76926 228 GLY B C 1
ATOM 3710 O O . GLY B 1 231 ? 40.37147 -57.25442 24.63830 1.000 28.09056 228 GLY B O 1
ATOM 3711 N N . LYS B 1 232 ? 42.07555 -55.81562 24.60011 1.000 25.23265 229 LYS B N 1
ATOM 3712 C CA . LYS B 1 232 ? 41.61655 -55.17698 23.38069 1.000 26.92237 229 LYS B CA 1
ATOM 3713 C C . LYS B 1 232 ? 42.34232 -55.73354 22.16919 1.000 28.78875 229 LYS B C 1
ATOM 3714 O O . LYS B 1 232 ? 43.44596 -56.27384 22.26488 1.000 29.18898 229 LYS B O 1
ATOM 3720 N N . ASN B 1 233 ? 41.69454 -55.59037 21.01640 1.000 29.35133 230 ASN B N 1
ATOM 3721 C CA . ASN B 1 233 ? 42.25724 -55.93716 19.71326 1.000 27.25148 230 ASN B CA 1
ATOM 3722 C C . ASN B 1 233 ? 42.29165 -54.65743 18.87290 1.000 29.72265 230 ASN B C 1
ATOM 3723 O O . ASN B 1 233 ? 41.24299 -54.14687 18.47453 1.000 29.04916 230 ASN B O 1
ATOM 3728 N N . ILE B 1 234 ? 43.48459 -54.11299 18.62356 1.000 26.89193 231 ILE B N 1
ATOM 3729 C CA . ILE B 1 234 ? 43.63004 -52.87675 17.85845 1.000 28.85475 231 ILE B CA 1
ATOM 3730 C C . ILE B 1 234 ? 44.04029 -53.20696 16.42426 1.000 30.93589 231 ILE B C 1
ATOM 3731 O O . ILE B 1 234 ? 45.00853 -53.94401 16.19229 1.000 29.60524 231 ILE B O 1
ATOM 3736 N N . VAL B 1 235 ? 43.29419 -52.67554 15.45946 1.000 28.99455 232 VAL B N 1
ATOM 3737 C CA . VAL B 1 235 ? 43.43057 -53.04845 14.05106 1.000 30.06987 232 VAL B CA 1
ATOM 3738 C C . VAL B 1 235 ? 44.21608 -51.96172 13.33944 1.000 24.64231 232 VAL B C 1
ATOM 3739 O O . VAL B 1 235 ? 43.86421 -50.78082 13.42440 1.000 27.52131 232 VAL B O 1
ATOM 3743 N N . ILE B 1 236 ? 45.27010 -52.34767 12.63211 1.000 28.41328 233 ILE B N 1
ATOM 3744 C CA . ILE B 1 236 ? 46.11350 -51.39031 11.91557 1.000 27.00781 233 ILE B CA 1
ATOM 3745 C C . ILE B 1 236 ? 46.09992 -51.81171 10.44835 1.000 30.30218 233 ILE B C 1
ATOM 3746 O O . ILE B 1 236 ? 46.86018 -52.68054 10.00664 1.000 28.43480 233 ILE B O 1
ATOM 3751 N N . ASP B 1 237 ? 45.19991 -51.18632 9.66245 1.000 28.88192 234 ASP B N 1
ATOM 3752 C CA . ASP B 1 237 ? 44.88261 -51.73007 8.34412 1.000 28.05993 234 ASP B CA 1
ATOM 3753 C C . ASP B 1 237 ? 44.56713 -50.66681 7.29123 1.000 28.73145 234 ASP B C 1
ATOM 3754 O O . ASP B 1 237 ? 43.90553 -50.98624 6.29409 1.000 28.56424 234 ASP B O 1
ATOM 3759 N N . GLY B 1 238 ? 44.99071 -49.42217 7.47912 1.000 30.45254 235 GLY B N 1
ATOM 3760 C CA . GLY B 1 238 ? 44.65465 -48.39738 6.51051 1.000 28.74528 235 GLY B CA 1
ATOM 3761 C C . GLY B 1 238 ? 43.16712 -48.19371 6.29560 1.000 29.98311 235 GLY B C 1
ATOM 3762 O O . GLY B 1 238 ? 42.77716 -47.60876 5.28056 1.000 27.98474 235 GLY B O 1
ATOM 3763 N N . GLY B 1 239 ? 42.32557 -48.65919 7.22432 1.000 26.76501 236 GLY B N 1
ATOM 3764 C CA . GLY B 1 239 ? 40.87899 -48.54471 7.10258 1.000 27.76746 236 GLY B CA 1
ATOM 3765 C C . GLY B 1 239 ? 40.19292 -49.69863 6.39593 1.000 32.05801 236 GLY B C 1
ATOM 3766 O O . GLY B 1 239 ? 38.99880 -49.59156 6.08224 1.000 27.79077 236 GLY B O 1
ATOM 3767 N N . MET B 1 240 ? 40.89930 -50.81269 6.16533 1.000 28.46925 237 MET B N 1
ATOM 3768 C CA . MET B 1 240 ? 40.40941 -51.82814 5.23310 1.000 31.23574 237 MET B CA 1
ATOM 3769 C C . MET B 1 240 ? 39.10726 -52.48175 5.70443 1.000 29.36477 237 MET B C 1
ATOM 3770 O O . MET B 1 240 ? 38.19843 -52.70404 4.90380 1.000 31.16120 237 MET B O 1
ATOM 3775 N N . ILE B 1 241 ? 38.99272 -52.82056 6.98305 1.000 29.82617 238 ILE B N 1
ATOM 3776 C CA . ILE B 1 241 ? 37.81306 -53.54283 7.44775 1.000 32.63632 238 ILE B CA 1
ATOM 3777 C C . ILE B 1 241 ? 37.09040 -52.71454 8.49933 1.000 35.76835 238 ILE B C 1
ATOM 3778 O O . ILE B 1 241 ? 37.62221 -51.75260 9.06105 1.000 33.14723 238 ILE B O 1
ATOM 3783 N N . ASN B 1 242 ? 35.86286 -53.12416 8.76949 1.000 34.89116 239 ASN B N 1
ATOM 3784 C CA . ASN B 1 242 ? 35.15532 -52.72185 9.97076 1.000 36.02615 239 ASN B CA 1
ATOM 3785 C C . ASN B 1 242 ? 35.42096 -53.75958 11.05363 1.000 38.30460 239 ASN B C 1
ATOM 3786 O O . ASN B 1 242 ? 35.10780 -54.94312 10.87118 1.000 42.11923 239 ASN B O 1
ATOM 3791 N N . ASP B 1 243 ? 35.97896 -53.32736 12.17716 1.000 41.74550 240 ASP B N 1
ATOM 3792 C CA . ASP B 1 243 ? 36.32476 -54.27375 13.24839 1.000 45.03230 240 ASP B CA 1
ATOM 3793 C C . ASP B 1 243 ? 35.10532 -55.06395 13.74715 1.000 49.03568 240 ASP B C 1
ATOM 3794 O O . ASP B 1 243 ? 35.25414 -56.08645 14.42270 1.000 50.18562 240 ASP B O 1
#

B-factor: mean 40.27, std 14.36, range [19.64, 129.47]

Solvent-accessible surface area: 21606 Å² total; per-residue (Å²): 166,76,2,0,0,0,1,21,0,5,111,25,32,0,86,8,0,0,63,16,1,49,156,94,57,23,33,1,0,0,2,25,91,78,60,44,65,99,0,145,55,5,64,143,102,20,105,152,2,26,27,47,114,15,69,12,38,67,56,178,36,2,81,162,16,0,36,102,1,50,194,101,48,48,6,0,34,1,0,0,11,20,29,23,36,42,102,64,26,123,130,166,139,18,53,166,115,63,61,75,58,0,43,57,37,3,35,74,0,8,40,17,1,3,152,4,0,6,160,20,0,111,83,110,207,29,113,2,7,1,1,0,10,2,11,10,9,17,52,66,44,84,157,19,22,34,0,21,19,47,0,8,24,29,5,21,67,38,1,72,76,28,3,150,119,30,5,90,38,22,0,5,0,1,0,0,0,7,17,29,6,92,20,77,106,19,71,133,56,166,65,52,108,94,11,55,102,128,92,3,32,25,112,82,9,0,68,22,90,14,0,1,51,1,0,15,19,1,2,29,98,87,0,44,1,0,1,14,8,32,6,1,0,0,0,12,38,31,104,82,142,40,164,37,13,0,0,0,1,20,0,4,121,31,32,0,53,13,0,0,64,8,0,42,138,79,18,17,57,0,0,0,1,23,100,78,53,44,62,82,0,152,55,0,61,151,99,20,104,144,2,26,30,53,118,14,72,13,39,67,43,171,35,0,94,157,13,1,65,94,2,46,175,106,60,63,6,0,39,2,0,0,9,22,28,26,35,44,98,74,22,127,127,159,144,18,47,158,119,72,58,94,62,0,45,60,39,2,35,80,0,7,48,17,0,3,131,9,0,5,121,20,0,111,74,118,198,33,114,2,9,1,1,1,9,3,12,11,10,17,48,64,42,84,154,19,21,34,0,23,21,46,0,6,22,30,4,21,67,39,1,69,72,31,3,147,113,30,4,82,31,24,0,3,0,1,0,0,0,7,17,32,5,88,19,95,118,20,72,154,60,151,72,41,118,81,8,64,104,127,84,3,31,25,100,77,9,0,77,27,74,15,0,0,49,1,0,13,16,0,1,30,96,84,0,46,0,0,2,12,6,30,4,2,1,0,0,14,38,31,107,85

Organism: Streptococcus agalactiae serotype V (strain ATCC BAA-611 / 2603 V/R) (NCBI:txid208435)

Sequence (482 aa):
MKVAIVTGGTRGIGRRAITKELYKEGYKVIAIYNSNDAKARALQEELPKLDVYKCNISDAKAVQKLVTKIFREYGGIDCLVNNAGIVRDGFFLMMSKEEKWMDVININIMGLVNMSKAVLKIMKAKRRIQGKVINISSTSGIAGQIGQANYSSATKGAIISITKTLAKEFASDGITINCVSPGFIETDMTNELQNKEEELKEHLIPLKRFGQPEEVAWLVSSFLASEKANYITGKNIVIDGGMINDNAMKVAIVTGGTRGIGRRAITKELYKEGYKVIAIYNSNDAKARALQEELPKLDVYKCNISDAKAVQQKLVTKIFREEYGGIDCLVNNAGIVRDGFFLMMSKEKWMDVININIMGLVNMSKAVLKIMKAKRIQGKVINISSTSGIAGQIGQANYSATKGAIISITKTLAKEFASDGITINCVSPGFIETDMTNELQNKEEELKEEHLIPLKRFGQPEEVAWLVSFLASEKANYITGKNIVIDGGMIND

Secondary structure (DSSP, 8-state):
--EEEEETTTSHHHHHHHHHHHHTT-EEEEEESS-HHHHHHHHHHSTT-EEEE--TT-HHHHHHHHHHHHHHHS---EEEE---------GGG--HHHHHHHIIIIIHHHHHHHHHHHHHHHHTT---EEEEE--HHHHH--TT-HHHHHHHHHHHHHHHHHHHHHGGGT-EEEEEEE-SBSSHHHHT-S-HHHIIIII-TT-SPBPHHHHHHHHHHHHSGGGTT--S-EEEESTT-S--/---EEEEEETTTSHHHHHHHHHHHHTTEEEEEEESS-HHHHHHHHHHSTT-EEEE--TT-HHHHHHHHHHHHHHHSS--EEEE---------GGG--HHHHHHHIIIIIHHHHHHHHHHHHHHHHHT---EEEEE--HHHHH--TT-HHHHHHHHHHHHHHHHHHHHHGGGT-EEEEEEE-SBSSSTTTT-STHHHIIIII-TT-SPBPHHHHHHHHHHHHSGGGTT--S-EEEESTT-S--

Nearest PDB structures (foldseek):
  9cly-assembly1_B  TM=1.003E+00  e=2.174E-50  Streptococcus agalactiae 2603V/R
  4iiv-assembly1_A  TM=9.615E-01  e=1.522E-25  Escherichia coli CFT073
  3ndr-assembly1_D  TM=9.509E-01  e=7.282E-26  Mesorhizobium loti
  4npc-assembly1_A  TM=9.577E-01  e=2.814E-25  Brucella suis ATCC 23445
  1k2w-assembly1_A  TM=9.417E-01  e=6.675E-23  Cereibacter sphaeroides

Radius of gyration: 23.12 Å; Cα contacts (8 Å, |Δi|>4): 1074; chains: 2; bounding box: 65×65×53 Å

InterPro domains:
  IPR002347 Short-chain dehydrogenase/reductase SDR [PF13561] (11-237)
  IPR002347 Short-chain dehydrogenase/reductase SDR [PR00080] (74-85)
  IPR002347 Short-chain dehydrogenase/reductase SDR [PR00080] (128-136)
  IPR002347 Short-chain dehydrogenase/reductase SDR [PR00080] (148-167)
  IPR002347 Short-chain dehydrogenase/reductase SDR [PR00081] (3-20)
  IPR002347 Short-chain dehydrogenase/reductase SDR [PR00081] (74-85)
  IPR002347 Short-chain dehydrogenase/reductase SDR [PR00081] (122-138)
  IPR002347 Short-chain dehydrogenase/reductase SDR [PR00081] (148-167)
  IPR002347 Short-chain dehydrogenase/reductase SDR [PR00081] (169-186)
  IPR002347 Short-chain dehydrogenase/reductase SDR [PR00081] (201-221)
  IPR020904 Short-chain dehydrogenase/reductase, conserved site [PS00061] (135-163)
  IPR036291 NAD(P)-binding domain superfamily [SSF51735] (2-237)
  IPR050259 Short-chain dehydrogenases/reductases [PTHR42879] (2-238)
  IPR057326 Ketoreductase domain [SM00822] (2-179)

Foldseek 3Di:
DAEEEQEVLQFFLNVLLQVLVLVVPHQYEYEYADPVPSVVVSCVVVVSYHYYHDQLLDLVRLLVVLVVVCVVPVAHAEYELEDFDADWAAPVPQDPVRLCVRCSCLPSSCVSNCVNRVVRCQVVLHLHEYEYEAAVCLVPNDGRGPRNNVSSVVRLVVQLVVQVVCVVSNYAGEYEHEYAEPGPVPPPDPCLQVCLVPQAQQSHHHYSNVSSVVVVCCRDPVNSVDHSYYHYHYNPRDDD/DQLAEEEQEVQQFFLNVLLQVLVVVVPYAYEYEYADPPPSVVVSCVVVVSHHYYHAQLLPLVRLLVVLVVSCVVSVAHAEYELEDFDADFAAPVPQDPCRLVVRCSCLPSSCVSNCVNRVVRCQVVLHLHEYEYEAAVCLVPNDGRGPRNNVSRVVRLVVQQVVQVVCVVSNYAGEYEHEYAEPGPVCPPDPCLQVCLVPQAQQSDHHYSNVSSVVVVCCRDPNNSVDHSYYHYHYNRRDDD

=== Feature glossary ===
The record interleaves many kinds of information about one protein. Here is each kind framed as the question it answers.

Q: What does the local fold look like, residue by residue?
A: A 3Di character summarizes, for each residue, the relative orientation of the Cα frame of its nearest spatial neighbor. Because it encodes fold topology rather than chemistry, 3Di alignments detect remote structural similarity that sequence alignment misses.

Q: Which residues are in helices, strands, or loops?
A: Secondary structure is the local, repeating backbone conformation. DSSP classifies it into eight states by reading the hydrogen-bond network: three helix types (H, G, I), two β types (E, B), two non-regular types (T, S), and unstructured coil (-).

Q: How big and how compact is the whole molecule?
A: Three whole-structure scalars: the radius of gyration (RMS distance of Cα from centroid, in Å), the count of Cα–Cα contacts (pairs closer than 8 Å and separated by more than four residues in sequence — i.e. tertiary, not local, contacts), and the bounding-box dimensions. Together they distinguish compact globular folds from extended fibres or disordered chains.

Q: How confident is the AlphaFold model at each residue?
A: For AlphaFold models, the B-factor field carries pLDDT — the model's own estimate of local accuracy on a 0–100 scale. Regions with pLDDT<50 should be treated as essentially unmodeled; they often correspond to intrinsically disordered segments.

Q: What family and function is it annotated with?
A: Functional annotations link the protein to curated databases. InterPro entries identify conserved domains and families by matching the sequence against member-database signatures (Pfam, PROSITE, CDD, …). Gene Ontology (GO) terms describe molecular function, biological process, and cellular component in a controlled vocabulary. CATH places the structure in a hierarchical fold classification (Class/Architecture/Topology/Homologous-superfamily). The organism is the source species.

Q: What known structures does this most resemble?
A: Nearest PDB neighbors are the top structural matches found by Foldseek when searching this structure against the entire Protein Data Bank. Each hit reports a TM-score (0 to 1; >0.5 almost always implies the same fold) and an E-value. These are *structural* homologs — they may share no detectable sequence similarity.

Q: Which residues are buried vs exposed?
A: Solvent-accessible surface area (SASA) is the area in Å² traced out by the centre of a 1.4 Å probe sphere (a water molecule) rolled over the protein's van der Waals surface (Shrake–Rupley / Lee–Richards construction). Buried residues have near-zero SASA; fully exposed residues can exceed 200 Å². The total SASA scales roughly with the number of surface residues.

Q: What are the backbone torsion angles?
A: φ (phi) and ψ (psi) are the two rotatable backbone dihedrals per residue: φ is the C(i-1)–N–Cα–C torsion, ψ is the N–Cα–C–N(i+1) torsion, both in degrees on (−180°, 180°]. α-helical residues cluster near (−60°, −45°); β-strand residues near (−120°, +130°). A Ramachandran plot is simply a scatter of (φ, ψ) for every residue.

Q: Are the domains correctly placed relative to each other?
A: Predicted aligned error is AlphaFold's pairwise confidence. Unlike pLDDT (per-residue), PAE is per-residue-pair and captures whether two parts of the structure are correctly placed relative to each other. Units are ångströms of expected positional error.

Q: What if only a Cα trace is available?
A: P-SEA three-state annotation labels each residue as helix, strand, or coil based purely on the geometry of the Cα trace. It serves as a fallback when the full backbone (and thus DSSP) is unavailable.

Q: What is the amino-acid chain?
A: This is the polypeptide sequence — one letter per residue, N-terminus first. Length ranges from a few dozen residues for small domains to over a thousand for large multi-domain proteins.

Q: What do the rendered images show?
A: The six renders are orthographic views along the three Cartesian axes in both directions. Representation (cartoon, sticks, or surface) and color scheme (sequence-rainbow or by-chain) vary across proteins so the training set covers all the common visualization conventions.

Q: What do the diagnostic plots show?
A: Plot images: a contact map (which residues are close in 3D, as an N×N binary image), a Ramachandran scatter (backbone torsion angles, revealing secondary-structure composition at a glance), and — for AlphaFold structures — a PAE heatmap (pairwise prediction confidence).

Q: How mobile is each atom in the crystal?
A: B-factor (Debye–Waller factor) reflects atomic displacement in the crystal lattice. It is an experimental observable (units Å²), not a prediction; low values mean the atom is pinned down, high values mean it moves or is heterogeneous across the crystal.

Q: Where is each backbone atom in 3D?
A: The mmCIF table is the protein's shape written out atom by atom. For each backbone N, Cα, C, and carbonyl O, it records an (x, y, z) coordinate triple in Å plus the residue type, chain letter, and residue number.